Protein AF-A0A958JST0-F1 (afdb_monomer)

Secondary structure (DSSP, 8-state):
-----SS--EEEEEEEEEE--SSS-EEEEEEEEEE--SSSSTT-EEEEEEETTTEEEEEETTS--EEEEE-TT-SEEEEEESSTT-HHHHHTSSS-----SBS-SEEEE-EEEEEEEEEEE-TT-EEEEEEEEEESS----S--EEE-TTS-EE---HHHHHHTTPEEETT-----SS-SSS-GGG-SSTT-TT-SS-BTTBTTS----SS-SSS-TTT-TTTT-TT-SS-TTT-TTS----SSSSS--TTT-SSTT-TT-SS-TTT-TTS----SSSSSS-TTT-SSTT-TT-SS-TTT-TTS----TT-SSS-GGGTHHHHHHHHHHHHHHHHH----S-TTHHHHHHHHHHHHHHHTTGGGGGGGTGGGGSHHHHHHTTS------THHHHHHHHHHHHHHHHHHHHHHHHHHHHHHHHHHHHHHHTTT-

Radius of gyration: 60.98 Å; Cα contacts (8 Å, |Δi|>4): 668; chains: 1; bounding box: 109×41×165 Å

Solvent-accessible surface area (backbone atoms only — not comparable to full-atom values): 25143 Å² total; per-residue (Å²): 135,91,84,72,75,86,90,58,61,49,74,48,77,49,76,50,76,48,68,32,82,76,80,45,71,44,77,47,82,47,76,49,79,50,74,62,72,97,52,101,56,79,48,42,33,30,33,38,73,74,43,89,43,24,29,39,37,36,36,41,82,95,56,91,55,37,33,29,41,27,25,73,84,27,72,16,18,40,37,33,55,64,63,101,69,14,56,69,58,55,75,68,52,96,60,95,78,79,59,79,66,44,48,68,74,34,62,69,26,35,52,22,38,35,37,30,30,76,46,78,36,47,53,77,34,71,52,75,50,48,38,23,43,10,30,67,49,83,39,71,59,102,35,36,17,12,39,32,82,87,55,43,60,42,79,38,56,65,68,56,15,52,74,62,64,21,54,66,35,70,87,31,60,68,49,45,78,45,68,61,72,46,24,39,87,77,22,74,19,49,74,23,56,90,37,61,52,60,56,97,54,34,62,82,41,76,82,43,46,79,47,69,61,83,53,38,46,83,75,22,84,18,58,77,23,57,88,39,73,53,35,75,90,55,31,60,84,40,76,78,45,51,81,46,69,63,82,52,35,48,85,75,25,63,20,57,79,26,52,90,33,62,48,31,77,87,57,32,61,86,41,78,83,43,50,76,48,70,64,82,54,38,39,83,78,25,70,18,45,77,26,61,91,39,62,57,32,74,93,48,34,64,86,43,76,84,42,46,90,80,70,79,86,53,41,62,75,58,58,63,60,61,54,49,50,51,50,52,50,50,51,54,56,62,71,67,60,83,74,80,94,50,84,72,59,55,60,56,50,53,49,52,54,55,50,52,57,50,52,68,66,52,54,64,61,59,61,67,74,57,57,75,65,52,58,61,60,59,51,64,73,74,57,88,90,79,96,74,72,75,69,58,59,58,52,52,53,54,51,51,56,52,50,55,53,51,52,54,54,49,51,57,52,48,55,52,50,53,54,51,51,52,54,50,50,53,56,55,53,66,73,77,110

Nearest PDB structures (foldseek):
  8ho9-assembly1_B  TM=7.461E-01  e=6.413E-04  Acetivibrio thermocellus
  8hob-assembly1_B  TM=7.339E-01  e=9.220E-04  Acetivibrio thermocellus
  8ho8-assembly1_B  TM=6.362E-01  e=1.105E-03  Acetivibrio thermocellus
  7w2s-assembly1_A  TM=5.765E-01  e=1.898E-02  Thermoanaerobacterium xylanolyticum LX-11
  7w2x-assembly1_A  TM=5.410E-01  e=4.168E-02  Thermoanaerobacterium xylanolyticum LX-11

Mean predicted aligned error: 19.49 Å

Structure (mmCIF, N/CA/C/O backbone):
data_AF-A0A958JST0-F1
#
_entry.id   AF-A0A958JST0-F1
#
loop_
_atom_site.group_PDB
_atom_site.id
_atom_site.type_symbol
_atom_site.label_atom_id
_atom_site.label_alt_id
_atom_site.label_comp_id
_atom_site.label_asym_id
_atom_site.label_entity_id
_atom_site.label_seq_id
_atom_site.pdbx_PDB_ins_code
_atom_site.Cartn_x
_atom_site.Cartn_y
_atom_site.Cartn_z
_atom_site.occupancy
_atom_site.B_iso_or_equiv
_atom_site.auth_seq_id
_atom_site.auth_comp_id
_atom_site.auth_asym_id
_atom_site.auth_atom_id
_atom_site.pdbx_PDB_model_num
ATOM 1 N N . THR A 1 1 ? -15.214 -3.685 56.710 1.00 38.47 1 THR A N 1
ATOM 2 C CA . THR A 1 1 ? -16.545 -3.997 57.269 1.00 38.47 1 THR A CA 1
ATOM 3 C C . THR A 1 1 ? -17.473 -2.828 57.028 1.00 38.47 1 THR A C 1
ATOM 5 O O . THR A 1 1 ? -17.370 -1.821 57.722 1.00 38.47 1 THR A O 1
ATOM 8 N N . LEU A 1 2 ? -18.336 -2.926 56.022 1.00 44.22 2 LEU A N 1
ATOM 9 C CA . LEU A 1 2 ? -19.430 -1.976 55.853 1.00 44.22 2 LEU A CA 1
ATOM 10 C C . LEU A 1 2 ? -20.531 -2.372 56.841 1.00 44.22 2 LEU A C 1
ATOM 12 O O . LEU A 1 2 ? -21.001 -3.502 56.817 1.00 44.22 2 LEU A O 1
ATOM 16 N N . LYS A 1 3 ? -20.887 -1.484 57.772 1.00 43.97 3 LYS A N 1
ATOM 17 C CA . LYS A 1 3 ? -22.040 -1.675 58.660 1.00 43.97 3 LYS A CA 1
ATOM 18 C C . LYS A 1 3 ? -23.088 -0.660 58.275 1.00 43.97 3 LYS A C 1
ATOM 20 O O . LYS A 1 3 ? -22.868 0.537 58.434 1.00 43.97 3 LYS A O 1
ATOM 25 N N . SER A 1 4 ? -24.214 -1.149 57.791 1.00 45.66 4 SER A N 1
ATOM 26 C CA . SER A 1 4 ? -25.307 -0.308 57.367 1.00 45.66 4 SER A CA 1
ATOM 27 C C . SER A 1 4 ? -26.443 -0.434 58.401 1.00 45.66 4 SER A C 1
ATOM 29 O O . SER A 1 4 ? -26.861 -1.524 58.786 1.00 45.66 4 SER A O 1
ATOM 31 N N . GLY A 1 5 ? -26.870 0.699 58.968 1.00 39.03 5 GLY A N 1
ATOM 32 C CA . GLY A 1 5 ? -27.956 0.767 59.948 1.00 39.03 5 GLY A CA 1
ATOM 33 C C . GLY A 1 5 ? -29.282 1.150 59.295 1.00 39.03 5 GLY A C 1
ATOM 34 O O . GLY A 1 5 ? -29.366 2.223 58.719 1.00 39.03 5 GLY A O 1
ATOM 35 N N . ILE A 1 6 ? -30.295 0.292 59.460 1.00 49.22 6 ILE A N 1
ATOM 36 C CA . ILE A 1 6 ? -31.727 0.484 59.150 1.00 49.22 6 ILE A CA 1
ATOM 37 C C . ILE A 1 6 ? -32.000 0.907 57.687 1.00 49.22 6 ILE A C 1
ATOM 39 O O . ILE A 1 6 ? -32.065 2.083 57.349 1.00 49.22 6 ILE A O 1
ATOM 43 N N . SER A 1 7 ? -32.206 -0.118 56.853 1.00 60.69 7 SER A N 1
ATOM 44 C CA . SER A 1 7 ? -32.498 -0.126 55.405 1.00 60.69 7 SER A CA 1
ATOM 45 C C . SER A 1 7 ? -31.484 0.496 54.418 1.00 60.69 7 SER A C 1
ATOM 47 O O . SER A 1 7 ? -31.892 1.324 53.604 1.00 60.69 7 SER A O 1
ATOM 49 N N . PRO A 1 8 ? -30.191 0.128 54.417 1.00 69.81 8 PRO A N 1
ATOM 50 C CA . PRO A 1 8 ? -29.216 0.852 53.599 1.00 69.81 8 PRO A CA 1
ATOM 51 C C . PRO A 1 8 ? -28.614 -0.034 52.512 1.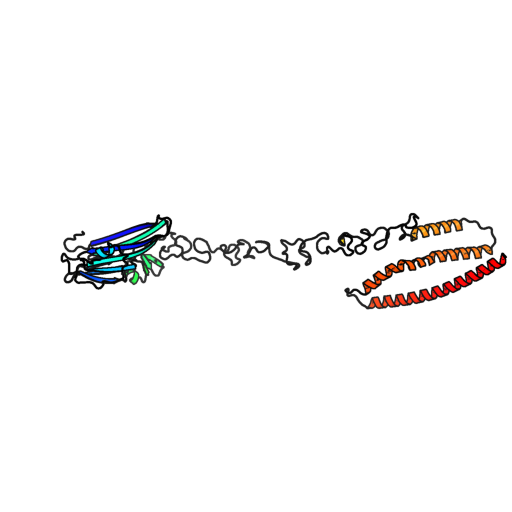00 69.81 8 PRO A C 1
ATOM 53 O O . PRO A 1 8 ? -28.138 -1.140 52.786 1.00 69.81 8 PRO A O 1
ATOM 56 N N . SER A 1 9 ? -28.602 0.493 51.292 1.00 77.69 9 SER A N 1
ATOM 57 C CA . SER A 1 9 ? -27.741 -0.028 50.245 1.00 77.69 9 SER A CA 1
ATOM 58 C C . SER A 1 9 ? -26.275 0.241 50.586 1.00 77.69 9 SER A C 1
ATOM 60 O O . SER A 1 9 ? -25.951 1.107 51.412 1.00 77.69 9 SER A O 1
ATOM 62 N N . ALA A 1 10 ? -25.381 -0.539 49.996 1.00 81.19 10 ALA A N 1
ATOM 63 C CA . ALA A 1 10 ? -23.956 -0.291 50.089 1.00 81.19 10 ALA A CA 1
ATOM 64 C C . ALA A 1 10 ? -23.258 -0.791 48.832 1.00 81.19 10 ALA A C 1
ATOM 66 O O . ALA A 1 10 ? -23.492 -1.917 48.407 1.00 81.19 10 ALA A O 1
ATOM 67 N N . ARG A 1 11 ? -22.328 0.004 48.306 1.00 86.56 11 ARG A N 1
ATOM 68 C CA . ARG A 1 11 ? -21.531 -0.337 47.129 1.00 86.56 11 ARG A CA 1
ATOM 69 C C . ARG A 1 11 ? -20.047 -0.213 47.431 1.00 86.56 11 ARG A C 1
ATOM 71 O O . ARG A 1 11 ? -19.599 0.780 48.006 1.00 86.56 11 ARG A O 1
ATOM 78 N N . VAL A 1 12 ? -19.288 -1.214 47.009 1.00 87.50 12 VAL A N 1
ATOM 79 C CA . VAL A 1 12 ? -17.828 -1.191 46.931 1.00 87.50 12 VAL A CA 1
ATOM 80 C C . VAL A 1 12 ? -17.456 -1.487 45.496 1.00 87.50 12 VAL A C 1
ATOM 82 O O . VAL A 1 12 ? -17.868 -2.508 44.958 1.00 87.50 12 VAL A O 1
ATOM 85 N N . GLN A 1 13 ? -16.669 -0.603 44.899 1.00 87.50 13 GLN A N 1
ATOM 86 C CA . GLN A 1 13 ? -15.982 -0.866 43.646 1.00 87.50 13 GLN A CA 1
ATOM 87 C C . GLN A 1 13 ? -14.484 -0.871 43.931 1.00 87.50 13 GLN A C 1
ATOM 89 O O . GLN A 1 13 ? -13.971 0.035 44.594 1.00 87.50 13 GLN A O 1
ATOM 94 N N . LEU A 1 14 ? -13.810 -1.913 43.465 1.00 89.06 14 LEU A N 1
ATOM 95 C CA . LEU A 1 14 ? -12.365 -2.041 43.479 1.00 89.06 14 LEU A CA 1
ATOM 96 C C . LEU A 1 14 ? -11.886 -2.013 42.037 1.00 89.06 14 LEU A C 1
ATOM 98 O O . LEU A 1 14 ? -12.238 -2.898 41.265 1.00 89.06 14 LEU A O 1
ATOM 102 N N . ASP A 1 15 ? -11.058 -1.024 41.722 1.00 85.50 15 ASP A N 1
ATOM 103 C CA . ASP A 1 15 ? -10.366 -0.919 40.443 1.00 85.50 15 ASP A CA 1
ATOM 104 C C . ASP A 1 15 ? -8.873 -1.162 40.681 1.00 85.50 15 ASP A C 1
ATOM 106 O O . ASP A 1 15 ? -8.238 -0.481 41.493 1.00 85.50 15 ASP A O 1
ATOM 110 N N . LEU A 1 16 ? -8.311 -2.153 39.993 1.00 89.31 16 LEU A N 1
ATOM 111 C CA . LEU A 1 16 ? -6.890 -2.479 40.035 1.00 89.31 16 LEU A CA 1
ATOM 112 C C . LEU A 1 16 ? -6.283 -2.251 38.653 1.00 89.31 16 LEU A C 1
ATOM 114 O O . LEU A 1 16 ? -6.506 -3.039 37.737 1.00 89.31 16 LEU A O 1
ATOM 118 N N . THR A 1 17 ? -5.477 -1.198 38.527 1.00 88.88 17 THR A N 1
ATOM 119 C CA . THR A 1 17 ? -4.675 -0.935 37.328 1.00 88.88 17 THR A CA 1
ATOM 120 C C . THR A 1 17 ? -3.286 -1.544 37.467 1.00 88.88 17 THR A C 1
ATOM 122 O O . THR A 1 17 ? -2.590 -1.324 38.460 1.00 88.88 17 THR A O 1
ATOM 125 N N . ILE A 1 18 ? -2.864 -2.283 36.446 1.00 91.00 18 ILE A N 1
ATOM 126 C CA . ILE A 1 18 ? -1.554 -2.919 36.353 1.00 91.00 18 ILE A CA 1
ATOM 127 C C . ILE A 1 18 ? -0.853 -2.382 35.115 1.00 91.00 18 ILE A C 1
ATOM 129 O O . ILE A 1 18 ? -1.347 -2.543 34.004 1.00 91.00 18 ILE A O 1
ATOM 133 N N . THR A 1 19 ? 0.319 -1.786 35.317 1.00 93.00 19 THR A N 1
ATOM 134 C CA . THR A 1 19 ? 1.199 -1.315 34.242 1.00 93.00 19 THR A CA 1
ATOM 135 C C . THR A 1 19 ? 2.374 -2.269 34.089 1.00 93.00 19 THR A C 1
ATOM 137 O O . THR A 1 19 ? 3.109 -2.519 35.051 1.00 93.00 19 THR A O 1
ATOM 140 N N . ASN A 1 20 ? 2.583 -2.783 32.880 1.00 95.62 20 ASN A N 1
ATOM 141 C CA . ASN A 1 20 ? 3.695 -3.675 32.595 1.00 95.62 20 ASN A CA 1
ATOM 142 C C . ASN A 1 20 ? 4.965 -2.886 32.249 1.00 95.62 20 ASN A C 1
ATOM 144 O O . ASN A 1 20 ? 5.107 -2.344 31.157 1.00 95.62 20 ASN A O 1
ATOM 148 N N . ASN A 1 21 ? 5.926 -2.900 33.173 1.00 95.62 21 ASN A N 1
ATOM 149 C CA . ASN A 1 21 ? 7.238 -2.266 33.010 1.00 95.62 21 ASN A CA 1
ATOM 150 C C . ASN A 1 21 ? 8.382 -3.285 32.844 1.00 95.62 21 ASN A C 1
ATOM 152 O O . ASN A 1 21 ? 9.542 -2.966 33.105 1.00 95.62 21 ASN A O 1
ATOM 156 N N . SER A 1 22 ? 8.069 -4.537 32.496 1.00 93.06 22 SER A N 1
ATOM 157 C CA . SER A 1 22 ? 9.038 -5.642 32.527 1.00 93.06 22 SER A CA 1
ATOM 158 C C . SER A 1 22 ? 9.968 -5.713 31.310 1.00 93.06 22 SER A C 1
ATOM 160 O O . SER A 1 22 ? 10.965 -6.431 31.355 1.00 93.06 22 SER A O 1
ATOM 162 N N . GLY A 1 23 ? 9.688 -4.974 30.231 1.00 93.69 23 GLY A N 1
ATOM 163 C CA . GLY A 1 23 ? 10.437 -5.048 28.971 1.00 93.69 23 GLY A CA 1
ATOM 164 C C . GLY A 1 23 ? 9.932 -6.119 27.996 1.00 93.69 23 GLY A C 1
ATOM 165 O O . GLY A 1 23 ? 10.361 -6.137 26.845 1.00 93.69 23 GLY A O 1
ATOM 166 N N . THR A 1 24 ? 9.009 -6.987 28.417 1.00 95.69 24 THR A N 1
ATOM 167 C CA . THR A 1 24 ? 8.392 -8.052 27.604 1.00 95.69 24 THR A CA 1
ATOM 168 C C . THR A 1 24 ? 6.888 -8.121 27.866 1.00 95.69 24 THR A C 1
ATOM 170 O O . THR A 1 24 ? 6.421 -7.523 28.828 1.00 95.69 24 THR A O 1
ATOM 173 N N . GLN A 1 25 ? 6.116 -8.844 27.046 1.00 94.44 25 GLN A N 1
ATOM 174 C CA . GLN A 1 25 ? 4.701 -9.106 27.347 1.00 94.44 25 GLN A CA 1
ATOM 175 C C . GLN A 1 25 ? 4.563 -9.829 28.695 1.00 94.44 25 GLN A C 1
ATOM 177 O O . GLN A 1 25 ? 5.369 -10.701 29.025 1.00 94.44 25 GLN A O 1
ATOM 182 N N . LEU A 1 26 ? 3.555 -9.432 29.465 1.00 94.69 26 LEU A N 1
ATOM 183 C CA . LEU A 1 26 ? 3.225 -9.987 30.766 1.00 94.69 26 LEU A CA 1
ATOM 184 C C . LEU A 1 26 ? 1.856 -10.667 30.682 1.00 94.69 26 LEU A C 1
ATOM 186 O O . LEU A 1 26 ? 0.846 -9.983 30.537 1.00 94.69 26 LEU A O 1
ATOM 190 N N . ASP A 1 27 ? 1.842 -11.994 30.792 1.00 94.38 27 ASP A N 1
ATOM 191 C CA . ASP A 1 27 ? 0.621 -12.788 30.928 1.00 94.38 27 ASP A CA 1
ATOM 192 C C . ASP A 1 27 ? 0.398 -13.093 32.413 1.00 94.38 27 ASP A C 1
ATOM 194 O O . ASP A 1 27 ? 1.280 -13.646 33.077 1.00 94.38 27 ASP A O 1
ATOM 198 N N . ILE A 1 28 ? -0.746 -12.675 32.953 1.00 90.88 28 ILE A N 1
ATOM 199 C CA . ILE A 1 28 ? -1.075 -12.798 34.376 1.00 90.88 28 ILE A CA 1
ATOM 200 C C . ILE A 1 28 ? -2.508 -13.271 34.580 1.00 90.88 28 ILE A C 1
ATOM 202 O O . ILE A 1 28 ? -3.426 -12.835 33.883 1.00 90.88 28 ILE A O 1
ATOM 206 N N . ASP A 1 29 ? -2.684 -14.096 35.608 1.00 92.06 29 ASP A N 1
ATOM 207 C CA . ASP A 1 29 ? -3.982 -14.414 36.185 1.00 92.06 29 ASP A CA 1
ATOM 208 C C . ASP A 1 29 ? -4.163 -13.641 37.493 1.00 92.06 29 ASP A C 1
ATOM 210 O O . ASP A 1 29 ? -3.304 -13.648 38.380 1.00 92.06 29 ASP A O 1
ATOM 214 N N . LEU A 1 30 ? -5.285 -12.938 37.597 1.00 92.12 30 LEU A N 1
ATOM 215 C CA . LEU A 1 30 ? -5.680 -12.168 38.770 1.00 92.12 30 LEU A CA 1
ATOM 216 C C . LEU A 1 30 ? -6.923 -12.796 39.373 1.00 92.12 30 LEU A C 1
ATOM 218 O O . LEU A 1 30 ? -7.848 -13.157 38.653 1.00 92.12 30 LEU A O 1
ATOM 222 N N . PHE A 1 31 ? -6.972 -12.848 40.697 1.00 92.69 31 PHE A N 1
ATOM 223 C CA . PHE A 1 31 ? -8.095 -13.416 41.427 1.00 92.69 31 PHE A CA 1
ATOM 224 C C . PHE A 1 31 ? -8.655 -12.371 42.379 1.00 92.69 31 PHE A C 1
ATOM 226 O O . PHE A 1 31 ? -7.910 -11.762 43.151 1.00 92.69 31 PHE A O 1
ATOM 233 N N . HIS A 1 32 ? -9.971 -12.182 42.347 1.00 92.62 32 HIS A N 1
ATOM 234 C CA . HIS A 1 32 ? -10.674 -11.392 43.347 1.00 92.62 32 HIS A CA 1
ATOM 235 C C . HIS A 1 32 ? -11.592 -12.292 44.164 1.00 92.62 32 HIS A C 1
ATOM 237 O O . HIS A 1 32 ? -12.447 -12.991 43.620 1.00 92.62 32 HIS A O 1
ATOM 243 N N . LEU A 1 33 ? -11.420 -12.243 45.481 1.00 91.00 33 LEU A N 1
ATOM 244 C CA . LEU A 1 33 ? -12.195 -12.995 46.455 1.00 91.00 33 LEU A CA 1
ATOM 245 C C . LEU A 1 33 ? -13.169 -12.060 47.173 1.00 91.00 33 LEU A C 1
ATOM 247 O O . LEU A 1 33 ? -12.783 -10.975 47.606 1.00 91.00 33 LEU A O 1
ATOM 251 N N . ALA A 1 34 ? -14.401 -12.517 47.365 1.00 89.75 34 ALA A N 1
ATOM 252 C CA . ALA A 1 34 ? -15.364 -11.889 48.249 1.00 89.75 34 ALA A CA 1
ATOM 253 C C . ALA A 1 34 ? -15.914 -12.913 49.245 1.00 89.75 34 ALA A C 1
ATOM 255 O O . ALA A 1 34 ? -16.302 -14.024 48.881 1.00 89.75 34 ALA A O 1
ATOM 256 N N . ASP A 1 35 ? -15.943 -12.491 50.502 1.00 87.56 35 ASP A N 1
ATOM 257 C CA . ASP A 1 35 ? -16.506 -13.213 51.635 1.00 87.56 35 ASP A CA 1
ATOM 258 C C . ASP A 1 35 ? -17.374 -12.215 52.401 1.00 87.56 35 ASP A C 1
ATOM 260 O O . ASP A 1 35 ? -16.877 -11.172 52.853 1.00 87.56 35 ASP A O 1
ATOM 264 N N . PHE A 1 36 ? -18.685 -12.447 52.420 1.00 84.88 36 PHE A N 1
ATOM 265 C CA . PHE A 1 36 ? -19.632 -11.512 53.016 1.00 84.88 36 PHE A CA 1
ATOM 266 C C . PHE A 1 36 ? -20.943 -12.187 53.405 1.00 84.88 36 PHE A C 1
ATOM 268 O O . PHE A 1 36 ? -21.496 -12.972 52.643 1.00 84.88 36 PHE A O 1
ATOM 275 N N . ASP A 1 37 ? -21.495 -11.747 54.535 1.00 83.69 37 ASP A N 1
ATOM 276 C CA . ASP A 1 37 ? -22.854 -12.078 54.943 1.00 83.69 37 ASP A CA 1
ATOM 277 C C . ASP A 1 37 ? -23.820 -10.926 54.617 1.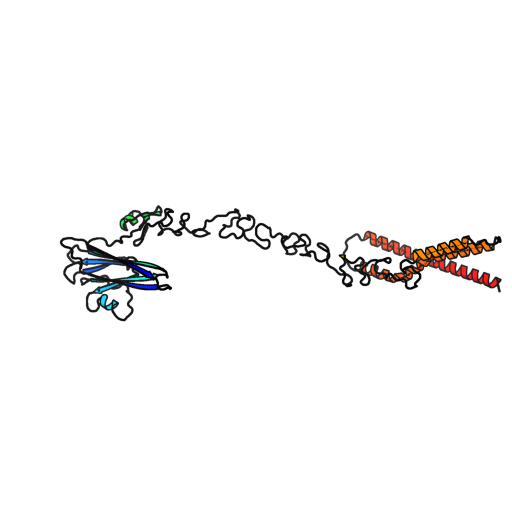00 83.69 37 ASP A C 1
ATOM 279 O O . ASP A 1 37 ? -23.574 -9.762 54.965 1.00 83.69 37 ASP A O 1
ATOM 283 N N . LEU A 1 38 ? -24.977 -11.233 54.023 1.00 83.50 38 LEU A N 1
ATOM 284 C CA . LEU A 1 38 ? -26.061 -10.248 53.847 1.00 83.50 38 LEU A CA 1
ATOM 285 C C . LEU A 1 38 ? -26.894 -10.039 55.121 1.00 83.50 38 LEU A C 1
ATOM 287 O O . LEU A 1 38 ? -27.669 -9.078 55.235 1.00 83.50 38 LEU A O 1
ATOM 291 N N . GLN A 1 39 ? -26.762 -10.958 56.076 1.00 77.56 39 GLN A N 1
ATOM 292 C CA . GLN A 1 39 ? -27.461 -10.982 57.355 1.00 77.56 39 GLN A CA 1
ATOM 293 C C . GLN A 1 39 ? -26.477 -11.321 58.483 1.00 77.56 39 GLN A C 1
ATOM 295 O O . GLN A 1 39 ? -25.436 -11.906 58.243 1.00 77.56 39 GLN A O 1
ATOM 300 N N . PRO A 1 40 ? -26.807 -11.059 59.757 1.00 73.06 40 PRO A N 1
ATOM 301 C CA . PRO A 1 40 ? -25.951 -11.451 60.882 1.00 73.06 40 PRO A CA 1
ATOM 302 C C . PRO A 1 40 ? -25.794 -12.973 61.087 1.00 73.06 40 PRO A C 1
ATOM 304 O O . PRO A 1 40 ? -25.152 -13.384 62.054 1.00 73.06 40 PRO A O 1
ATOM 307 N N . PHE A 1 41 ? -26.456 -13.802 60.272 1.00 70.81 41 PHE A N 1
ATOM 308 C CA . PHE A 1 41 ? -26.480 -15.255 60.404 1.00 70.81 41 PHE A CA 1
ATOM 309 C C . PHE A 1 41 ? -25.617 -15.895 59.316 1.00 70.81 41 PHE A C 1
ATOM 311 O O . PHE A 1 41 ? -25.981 -15.874 58.154 1.00 70.81 41 PHE A O 1
ATOM 318 N N . ILE A 1 42 ? -24.555 -16.569 59.741 1.00 66.88 42 ILE A N 1
ATOM 319 C CA . ILE A 1 42 ? -23.506 -17.210 58.928 1.00 66.88 42 ILE A CA 1
ATOM 320 C C . ILE A 1 42 ? -23.948 -18.414 58.060 1.00 66.88 42 ILE A C 1
ATOM 322 O O . ILE A 1 42 ? -23.173 -19.337 57.855 1.00 66.88 42 ILE A O 1
ATOM 326 N N . SER A 1 43 ? -25.226 -18.568 57.688 1.00 73.19 43 SER A N 1
ATOM 327 C CA . SER A 1 43 ? -25.667 -19.793 56.972 1.00 73.19 43 SER A CA 1
ATOM 328 C C . SER A 1 43 ? -26.962 -19.673 56.166 1.00 73.19 43 SER A C 1
ATOM 330 O O . SER A 1 43 ? -27.610 -20.684 55.886 1.00 73.19 43 SER A O 1
ATOM 332 N N . ASN A 1 44 ? -27.393 -18.461 55.820 1.00 83.50 44 ASN A N 1
ATOM 333 C CA . ASN A 1 44 ? -28.660 -18.247 55.117 1.00 83.50 44 ASN A CA 1
ATOM 334 C C . ASN A 1 44 ? -28.515 -17.608 53.731 1.00 83.50 44 ASN A C 1
ATOM 336 O O . ASN A 1 44 ? -29.544 -17.326 53.107 1.00 83.50 44 ASN A O 1
ATOM 340 N N . ASP A 1 45 ? -27.288 -17.433 53.242 1.00 87.94 45 ASP A N 1
ATOM 341 C CA . ASP A 1 45 ? -27.024 -16.883 51.921 1.00 87.94 45 ASP A CA 1
ATOM 342 C C . ASP A 1 45 ? -27.159 -17.967 50.851 1.00 87.94 45 ASP A C 1
ATOM 344 O O . ASP A 1 45 ? -26.733 -19.113 51.011 1.00 87.94 45 ASP A O 1
ATOM 348 N N . SER A 1 46 ? -27.800 -17.617 49.744 1.00 91.38 46 SER A N 1
ATOM 349 C CA . SER A 1 46 ? -27.907 -18.444 48.544 1.00 91.38 46 SER A CA 1
ATOM 350 C C . SER A 1 46 ? -27.467 -17.629 47.346 1.00 91.38 46 SER A C 1
ATOM 352 O O . SER A 1 46 ? -27.839 -16.463 47.232 1.00 91.38 46 SER A O 1
ATOM 354 N N . ALA A 1 47 ? -26.698 -18.234 46.449 1.00 93.56 47 ALA A N 1
ATOM 355 C CA . ALA A 1 47 ? -26.161 -17.540 45.293 1.00 93.56 47 ALA A CA 1
ATOM 356 C C . ALA A 1 47 ? -26.497 -18.257 43.990 1.00 93.56 47 ALA A C 1
ATOM 358 O O . ALA A 1 47 ? -26.540 -19.487 43.917 1.00 93.56 47 ALA A O 1
ATOM 359 N N . THR A 1 48 ? -26.706 -17.479 42.939 1.00 93.62 48 THR A N 1
ATOM 360 C CA . THR A 1 48 ? -26.966 -17.962 41.584 1.00 93.62 48 THR A CA 1
ATOM 361 C C . THR A 1 48 ? -26.152 -17.156 40.591 1.00 93.62 48 THR A C 1
ATOM 363 O O . THR A 1 48 ? -25.920 -15.965 40.788 1.00 93.62 48 THR A O 1
ATOM 366 N N . LEU A 1 49 ? -25.737 -17.801 39.506 1.00 92.06 49 LEU A N 1
ATOM 367 C CA . LEU A 1 49 ? -25.080 -17.114 38.404 1.00 92.06 49 LEU A CA 1
ATOM 368 C C . LEU A 1 49 ? -26.140 -16.355 37.595 1.00 92.06 49 LEU A C 1
ATOM 370 O O . LEU A 1 49 ? -27.101 -16.964 37.125 1.00 92.06 49 LEU A O 1
ATOM 374 N N . ALA A 1 50 ? -25.979 -15.040 37.479 1.00 83.75 50 ALA A N 1
ATOM 375 C CA . ALA A 1 50 ? -26.910 -14.158 36.781 1.00 83.75 50 ALA A CA 1
ATOM 376 C C . ALA A 1 50 ? -26.427 -13.798 35.362 1.00 83.75 50 ALA A C 1
ATOM 378 O O . ALA A 1 50 ? -27.255 -13.627 34.471 1.00 83.75 50 ALA A O 1
ATOM 379 N N . ASN A 1 51 ? -25.110 -13.771 35.132 1.00 77.50 51 ASN A N 1
ATOM 380 C CA . ASN A 1 51 ? -24.482 -13.732 33.807 1.00 77.50 51 ASN A CA 1
ATOM 381 C C . ASN A 1 51 ? -23.271 -14.673 33.782 1.00 77.50 51 ASN A C 1
ATOM 383 O O . ASN A 1 51 ? -22.685 -14.966 34.824 1.00 77.50 51 ASN A O 1
ATOM 387 N N . ALA A 1 52 ? -22.919 -15.179 32.602 1.00 76.06 52 ALA A N 1
ATOM 388 C CA . ALA A 1 52 ? -21.818 -16.115 32.444 1.00 76.06 52 ALA A CA 1
ATOM 389 C C . ALA A 1 52 ? -20.500 -15.507 32.950 1.00 76.06 52 ALA A C 1
ATOM 391 O O . ALA A 1 52 ? -20.053 -14.477 32.463 1.00 76.06 52 ALA A O 1
ATOM 392 N N . ASN A 1 53 ? -19.863 -16.201 33.890 1.00 78.31 53 ASN A N 1
ATOM 393 C CA . ASN A 1 53 ? -18.517 -15.947 34.410 1.00 78.31 53 ASN A CA 1
ATOM 394 C C . ASN A 1 53 ? -18.279 -14.666 35.218 1.00 78.31 53 ASN A C 1
ATOM 396 O O . ASN A 1 53 ? -17.302 -14.647 35.958 1.00 78.31 53 ASN A O 1
ATOM 400 N N . ASP A 1 54 ? -19.137 -13.647 35.145 1.00 84.81 54 ASP A N 1
ATOM 401 C CA . ASP A 1 54 ? -18.832 -12.315 35.688 1.00 84.81 54 ASP A CA 1
ATOM 402 C C . ASP A 1 54 ? -19.901 -11.710 36.610 1.00 84.81 54 ASP A C 1
ATOM 404 O O . ASP A 1 54 ? -19.686 -10.628 37.155 1.00 84.81 54 ASP A O 1
ATOM 408 N N . TYR A 1 55 ? -21.037 -12.381 36.829 1.00 89.94 55 TYR A N 1
ATOM 409 C CA . TYR A 1 55 ? -22.107 -11.850 37.676 1.00 89.94 55 TYR A CA 1
ATOM 410 C C . TYR A 1 55 ? -22.758 -12.934 38.535 1.00 89.94 55 TYR A C 1
ATOM 412 O O . TYR A 1 55 ? -23.494 -13.801 38.056 1.00 89.94 55 TYR A O 1
ATOM 420 N N . ILE A 1 56 ? -22.537 -12.824 39.844 1.00 94.12 56 ILE A N 1
ATOM 421 C CA . ILE A 1 56 ? -23.157 -13.652 40.873 1.00 94.12 56 ILE A CA 1
ATOM 422 C C . ILE A 1 56 ? -24.168 -12.807 41.650 1.00 94.12 56 ILE A C 1
ATOM 424 O O . ILE A 1 56 ? -23.837 -11.755 42.200 1.00 94.12 56 ILE A O 1
ATOM 428 N N . GLN A 1 57 ? -25.404 -13.292 41.727 1.00 92.88 57 GLN A N 1
ATOM 429 C CA . GLN A 1 57 ? -26.439 -12.719 42.577 1.00 92.88 57 GLN A CA 1
ATOM 430 C C . GLN A 1 57 ? -26.521 -13.517 43.877 1.00 92.88 57 GLN A C 1
ATOM 432 O O . GLN A 1 57 ? -26.670 -14.738 43.838 1.00 92.88 57 GLN A O 1
ATOM 437 N N . VAL A 1 58 ? -26.446 -12.835 45.020 1.00 92.38 58 VAL A N 1
ATOM 438 C CA . VAL A 1 58 ? -26.555 -13.431 46.359 1.00 92.38 58 VAL A CA 1
ATOM 439 C C . VAL A 1 58 ? -27.826 -12.924 47.035 1.00 92.38 58 VAL A C 1
ATOM 441 O O . VAL A 1 58 ? -28.175 -11.749 46.950 1.00 92.38 58 VAL A O 1
ATOM 444 N N . THR A 1 59 ? -28.557 -13.821 47.683 1.00 90.12 59 THR A N 1
ATOM 445 C CA . THR A 1 59 ? -29.867 -13.564 48.294 1.00 90.12 59 THR A CA 1
ATOM 446 C C . THR A 1 59 ? -29.958 -14.245 49.652 1.00 90.12 59 THR A C 1
ATOM 448 O O . THR A 1 59 ? -29.242 -15.209 49.911 1.00 90.12 59 THR A O 1
ATOM 451 N N . THR A 1 60 ? -30.868 -13.784 50.511 1.00 85.56 60 THR A N 1
ATOM 452 C CA . THR A 1 60 ? -31.122 -14.413 51.817 1.00 85.56 60 THR A CA 1
ATOM 453 C C . THR A 1 60 ? -32.547 -14.927 51.931 1.00 85.56 60 THR A C 1
ATOM 455 O O . THR A 1 60 ? -33.501 -14.292 51.484 1.00 85.56 60 THR A O 1
ATOM 458 N N . ALA A 1 61 ? -32.722 -16.083 52.574 1.00 71.19 61 ALA A N 1
ATOM 459 C CA . ALA A 1 61 ? -34.054 -16.614 52.837 1.00 71.19 61 ALA A CA 1
ATOM 460 C C . ALA A 1 61 ? -34.780 -15.782 53.915 1.00 71.19 61 ALA A C 1
ATOM 462 O O . ALA A 1 61 ? -34.322 -15.685 55.054 1.00 71.19 61 ALA A O 1
ATOM 463 N N . GLY A 1 62 ? -35.951 -15.230 53.573 1.00 65.88 62 GLY A N 1
ATOM 464 C CA . GLY A 1 62 ? -36.857 -14.573 54.526 1.00 65.88 62 GLY A CA 1
ATOM 465 C C . GLY A 1 62 ? -36.649 -13.068 54.741 1.00 65.88 62 GLY A C 1
ATOM 466 O O . GLY A 1 62 ? -37.340 -12.505 55.585 1.00 65.88 62 GLY A O 1
ATOM 467 N N . ASN A 1 63 ? -35.753 -12.419 53.989 1.00 61.78 63 ASN A N 1
ATOM 468 C CA . ASN A 1 63 ? -35.575 -10.963 53.953 1.00 61.78 63 ASN A CA 1
ATOM 469 C C . ASN A 1 63 ? -35.346 -10.471 52.511 1.00 61.78 63 ASN A C 1
ATOM 471 O O . ASN A 1 63 ? -34.944 -11.241 51.648 1.00 61.78 63 ASN A O 1
ATOM 475 N N . GLU A 1 64 ? -35.608 -9.185 52.261 1.00 67.56 64 GLU A N 1
ATOM 476 C CA . GLU A 1 64 ? -35.533 -8.545 50.933 1.00 67.56 64 GLU A CA 1
ATOM 477 C C . GLU A 1 64 ? -34.104 -8.159 50.503 1.00 67.56 64 GLU A C 1
ATOM 479 O O . GLU A 1 64 ? -33.934 -7.538 49.458 1.00 67.56 64 GLU A O 1
ATOM 484 N N . ASN A 1 65 ? -33.071 -8.495 51.291 1.00 80.44 65 ASN A N 1
ATOM 485 C CA . ASN A 1 65 ? -31.711 -8.080 50.959 1.00 80.44 65 ASN A CA 1
ATOM 486 C C . ASN A 1 65 ? -31.105 -8.941 49.844 1.00 80.44 65 ASN A C 1
ATOM 488 O O . ASN A 1 65 ? -31.080 -10.173 49.944 1.00 80.44 65 ASN A O 1
ATOM 492 N N . THR A 1 66 ? -30.534 -8.277 48.844 1.00 88.00 66 THR A N 1
ATOM 493 C CA . THR A 1 66 ? -29.821 -8.895 47.721 1.00 88.00 66 THR A CA 1
ATOM 494 C C . THR A 1 66 ? -28.441 -8.272 47.575 1.00 88.00 66 THR A C 1
ATOM 496 O O . THR A 1 66 ? -28.295 -7.068 47.766 1.00 88.00 66 THR A O 1
ATOM 499 N N . ALA A 1 67 ? -27.441 -9.057 47.186 1.00 91.31 67 ALA A N 1
ATOM 500 C CA . ALA A 1 67 ? -26.177 -8.541 46.682 1.00 91.31 67 ALA A CA 1
ATOM 501 C C . ALA A 1 67 ? -25.987 -8.890 45.211 1.00 91.31 67 ALA A C 1
ATOM 503 O O . ALA A 1 67 ? -26.285 -10.002 44.775 1.00 91.31 67 ALA A O 1
ATOM 504 N N . GLU A 1 68 ? -25.425 -7.944 44.475 1.00 92.25 68 GLU A N 1
ATOM 505 C CA . GLU A 1 68 ? -24.834 -8.167 43.171 1.00 92.25 68 GLU A CA 1
ATOM 506 C C . GLU A 1 68 ? -23.312 -8.133 43.318 1.00 92.25 68 GLU A C 1
ATOM 508 O O . GLU A 1 68 ? -22.738 -7.130 43.745 1.00 92.25 68 GLU A O 1
ATOM 513 N N . TYR A 1 69 ? -22.665 -9.246 42.979 1.00 93.62 69 TYR A N 1
ATOM 514 C CA . TYR A 1 69 ? -21.216 -9.373 42.925 1.00 93.62 69 TYR A CA 1
ATOM 515 C C . TYR A 1 69 ? -20.804 -9.520 41.460 1.00 93.62 69 TYR A C 1
ATOM 517 O O . TYR A 1 69 ? -21.033 -10.566 40.847 1.00 93.62 69 TYR A O 1
ATOM 525 N N . ARG A 1 70 ? -20.262 -8.441 40.889 1.00 91.25 70 ARG A N 1
ATOM 526 C CA . ARG A 1 70 ? -19.919 -8.327 39.469 1.00 91.25 70 ARG A CA 1
ATOM 527 C C . ARG A 1 70 ? -18.429 -8.112 39.259 1.00 91.25 70 ARG A C 1
ATOM 529 O O . ARG A 1 70 ? -17.802 -7.350 39.988 1.00 91.25 70 ARG A O 1
ATOM 536 N N . ALA A 1 71 ? -17.886 -8.747 38.236 1.00 89.81 71 ALA A N 1
ATOM 537 C CA . ALA A 1 71 ? -16.491 -8.657 37.830 1.00 89.81 71 ALA A CA 1
ATOM 538 C C . ALA A 1 71 ? -16.397 -8.652 36.298 1.00 89.81 71 ALA A C 1
ATOM 540 O O . ALA A 1 71 ? -16.010 -9.662 35.708 1.00 89.81 71 ALA A O 1
ATOM 541 N N . PRO A 1 72 ? -16.797 -7.550 35.644 1.00 81.62 72 PRO A N 1
ATOM 542 C CA . PRO A 1 72 ? -16.837 -7.475 34.190 1.00 81.62 72 PRO A CA 1
ATOM 543 C C . PRO A 1 72 ? -15.514 -7.894 33.528 1.00 81.62 72 PRO A C 1
ATOM 545 O O . PRO A 1 72 ? -14.418 -7.535 33.970 1.00 81.62 72 PRO A O 1
ATOM 548 N N . GLY A 1 73 ? -15.609 -8.737 32.499 1.00 80.88 73 GLY A N 1
ATOM 549 C CA . GLY A 1 73 ? -14.437 -9.288 31.817 1.00 80.88 73 GLY A CA 1
ATOM 550 C C . GLY A 1 73 ? -13.666 -10.355 32.610 1.00 80.88 73 GLY A C 1
ATOM 551 O O . GLY A 1 73 ? -12.504 -10.631 32.272 1.00 80.88 73 GLY A O 1
ATOM 552 N N . ALA A 1 74 ? -14.270 -10.937 33.655 1.00 89.81 74 ALA A N 1
ATOM 553 C CA . ALA A 1 74 ? -13.790 -12.157 34.299 1.00 89.81 74 ALA A CA 1
ATOM 554 C C . ALA A 1 74 ? -13.893 -13.358 33.347 1.00 89.81 74 ALA A C 1
ATOM 556 O O . ALA A 1 74 ? -14.863 -13.528 32.607 1.00 89.81 74 ALA A O 1
ATOM 557 N N . THR A 1 75 ? -12.870 -14.206 33.362 1.00 92.06 75 THR A N 1
ATOM 558 C CA . THR A 1 75 ? -12.770 -15.394 32.507 1.00 92.06 75 THR A CA 1
ATOM 559 C C . THR A 1 75 ? -13.349 -16.635 33.175 1.00 92.06 75 THR A C 1
ATOM 561 O O . THR A 1 75 ? -13.834 -17.527 32.475 1.00 92.06 75 THR A O 1
ATOM 564 N N . ALA A 1 76 ? -13.344 -16.682 34.510 1.00 94.00 76 ALA A N 1
ATOM 565 C CA . ALA A 1 76 ? -13.939 -17.769 35.272 1.00 94.00 76 ALA A CA 1
ATOM 566 C C . ALA A 1 76 ? -14.375 -17.352 36.687 1.00 94.00 76 ALA A C 1
ATOM 568 O O . ALA A 1 76 ? -13.917 -16.341 37.221 1.00 94.00 76 ALA A O 1
ATOM 569 N N . PHE A 1 77 ? -15.226 -18.164 37.317 1.00 95.00 77 PHE A N 1
ATOM 570 C CA . PHE A 1 77 ? -15.636 -18.015 38.716 1.00 95.00 77 PHE A CA 1
ATOM 571 C C . PHE A 1 77 ? -15.489 -19.316 39.507 1.00 95.00 77 PHE A C 1
ATOM 573 O O . PHE A 1 77 ? -15.471 -20.413 38.947 1.00 95.00 77 PHE A O 1
ATOM 580 N N . LEU A 1 78 ? -15.441 -19.191 40.831 1.00 94.06 78 LEU A N 1
ATOM 581 C CA . LEU A 1 78 ? -15.548 -20.319 41.751 1.00 94.06 78 LEU A CA 1
ATOM 582 C C . LEU A 1 78 ? -16.315 -19.884 43.002 1.00 94.06 78 LEU A C 1
ATOM 584 O O . LEU A 1 78 ? -16.069 -18.809 43.547 1.00 94.06 78 LEU A O 1
ATOM 588 N N . VAL A 1 79 ? -17.250 -20.717 43.461 1.00 93.06 79 VAL A N 1
ATOM 589 C CA . VAL A 1 79 ? -17.989 -20.507 44.716 1.00 93.06 79 VAL A CA 1
ATOM 590 C C . VAL A 1 79 ? -17.835 -21.728 45.615 1.00 93.06 79 VAL A C 1
ATOM 592 O O . VAL A 1 79 ? -17.990 -22.868 45.177 1.00 93.06 79 VAL A O 1
ATOM 595 N N . ARG A 1 80 ? -17.511 -21.506 46.891 1.00 89.31 80 ARG A N 1
ATOM 596 C CA . ARG A 1 80 ? -17.351 -22.571 47.890 1.00 89.31 80 ARG A CA 1
ATOM 597 C C . ARG A 1 80 ? -17.974 -22.138 49.218 1.00 89.31 80 ARG A C 1
ATOM 599 O O . ARG A 1 80 ? -17.996 -20.949 49.510 1.00 89.31 80 ARG A O 1
ATOM 606 N N . PRO A 1 81 ? -18.459 -23.079 50.043 1.00 83.25 81 PRO A N 1
ATOM 607 C CA . PRO A 1 81 ? -18.858 -22.747 51.406 1.00 83.25 81 PRO A CA 1
ATOM 608 C C . PRO A 1 81 ? -17.645 -22.296 52.227 1.00 83.25 81 PRO A C 1
ATOM 610 O O . PRO A 1 81 ? -16.564 -22.884 52.100 1.00 83.25 81 PRO A O 1
ATOM 613 N N . PHE A 1 82 ? -17.845 -21.320 53.112 1.00 81.00 82 PHE A N 1
ATOM 614 C CA . PHE A 1 82 ? -16.847 -20.940 54.111 1.00 81.00 82 PHE A CA 1
ATOM 615 C C . PHE A 1 82 ? -16.456 -22.137 55.006 1.00 81.00 82 PHE A C 1
ATOM 617 O O . PHE A 1 82 ? -17.302 -22.941 55.415 1.00 81.00 82 PHE A O 1
ATOM 624 N N . GLY A 1 83 ? -15.162 -22.290 55.315 1.00 75.50 83 GLY A N 1
ATOM 625 C CA . GLY A 1 83 ? -14.630 -23.398 56.117 1.00 75.50 83 GLY A CA 1
ATOM 626 C C . GLY A 1 83 ? -13.213 -23.834 55.723 1.00 75.50 83 GLY A C 1
ATOM 627 O O . GLY A 1 83 ? -12.462 -23.093 55.108 1.00 75.50 83 GLY A O 1
ATOM 628 N N . SER A 1 84 ? -12.822 -25.071 56.055 1.00 62.25 84 SER A N 1
ATOM 629 C CA . SER A 1 84 ? -11.458 -25.592 55.807 1.00 62.25 84 SER A CA 1
ATOM 630 C C . SER A 1 84 ? -11.124 -25.875 54.336 1.00 62.25 84 SER A C 1
ATOM 632 O O . SER A 1 84 ? -10.039 -26.362 54.032 1.00 62.25 84 SER A O 1
ATOM 634 N N . THR A 1 85 ? -12.089 -25.671 53.447 1.00 68.69 85 THR A N 1
ATOM 635 C CA . THR A 1 85 ? -11.943 -25.764 51.994 1.00 68.69 85 THR A CA 1
ATOM 636 C C . THR A 1 85 ? -12.593 -24.548 51.339 1.00 68.69 85 THR A C 1
ATOM 638 O O . THR A 1 85 ? -13.183 -24.664 50.267 1.00 68.69 85 THR A O 1
ATOM 641 N N . ASP A 1 86 ? -12.604 -23.413 52.031 1.00 76.94 86 ASP A N 1
ATOM 642 C CA . ASP A 1 86 ? -13.068 -22.152 51.469 1.00 76.94 86 ASP A CA 1
ATOM 643 C C . ASP A 1 86 ? -12.213 -21.742 50.266 1.00 76.94 86 ASP A C 1
ATOM 645 O O . ASP A 1 86 ? -11.150 -22.296 49.984 1.00 76.94 86 ASP A O 1
ATOM 649 N N . LEU A 1 87 ? -12.686 -20.760 49.515 1.00 82.50 87 LEU A N 1
ATOM 650 C CA . LEU A 1 87 ? -11.962 -20.297 48.341 1.00 82.50 87 LEU A CA 1
ATOM 651 C C . LEU A 1 87 ? -10.618 -19.634 48.704 1.00 82.50 87 LEU A C 1
ATOM 653 O O . LEU A 1 87 ? -9.647 -19.764 47.960 1.00 82.50 87 LEU A O 1
ATOM 657 N N . GLY A 1 88 ? -10.534 -19.004 49.881 1.00 82.31 88 GLY A N 1
ATOM 658 C CA . GLY A 1 88 ? -9.292 -18.437 50.405 1.00 82.31 88 GLY A CA 1
ATOM 659 C C . GLY A 1 88 ? -8.190 -19.482 50.617 1.00 82.31 88 GLY A C 1
ATOM 660 O O . GLY A 1 88 ? -7.036 -19.232 50.267 1.00 82.31 88 GLY A O 1
ATOM 661 N N . SER A 1 89 ? -8.522 -20.668 51.134 1.00 82.06 89 SER A N 1
ATOM 662 C CA . SER A 1 89 ? -7.547 -21.751 51.330 1.00 82.06 89 SER A CA 1
ATOM 663 C C . SER A 1 89 ? -7.028 -22.350 50.024 1.00 82.06 89 SER A C 1
ATOM 665 O O . SER A 1 89 ? -5.865 -22.737 49.981 1.00 82.06 89 SER A O 1
ATOM 667 N N . VAL A 1 90 ? -7.836 -22.380 48.958 1.00 81.69 90 VAL A N 1
ATOM 668 C CA . VAL A 1 90 ? -7.389 -22.868 47.636 1.00 81.69 90 VAL A CA 1
ATOM 669 C C . VAL A 1 90 ? -6.428 -21.880 46.979 1.00 81.69 90 VAL A C 1
ATOM 671 O O . VAL A 1 90 ? -5.407 -22.272 46.437 1.00 81.69 90 VAL A O 1
ATOM 674 N N . LEU A 1 91 ? -6.712 -20.580 47.067 1.00 84.75 91 LEU A N 1
ATOM 675 C CA . LEU A 1 91 ? -5.859 -19.554 46.456 1.00 84.75 91 LEU A CA 1
ATOM 676 C C . LEU A 1 91 ? -4.550 -19.297 47.215 1.00 84.75 91 LEU A C 1
ATOM 678 O O . LEU A 1 91 ? -3.643 -18.664 46.680 1.00 84.75 91 LEU A O 1
ATOM 682 N N . SER A 1 92 ? -4.459 -19.728 48.474 1.00 84.19 92 SER A N 1
ATOM 683 C CA . SER A 1 92 ? -3.276 -19.533 49.322 1.00 84.19 92 SER A CA 1
ATOM 684 C C . SER A 1 92 ? -2.405 -20.783 49.461 1.00 84.19 92 SER A C 1
ATOM 686 O O . SER A 1 92 ? -1.443 -20.775 50.237 1.00 84.19 92 SER A O 1
ATOM 688 N N . ASP A 1 93 ? -2.720 -21.852 48.726 1.00 82.88 93 ASP A N 1
ATOM 689 C CA . ASP A 1 93 ? -1.902 -23.056 48.705 1.00 82.88 93 ASP A CA 1
ATOM 690 C C . ASP A 1 93 ? -0.696 -22.932 47.743 1.00 82.88 93 ASP A C 1
ATOM 692 O O . ASP A 1 93 ? -0.387 -21.866 47.210 1.00 82.88 93 ASP A O 1
ATOM 696 N N . ALA A 1 94 ? 0.089 -24.005 47.619 1.00 84.00 94 ALA A N 1
ATOM 697 C CA . ALA A 1 94 ? 1.294 -24.024 46.784 1.00 84.00 94 ALA A CA 1
ATOM 698 C C . ALA A 1 94 ? 1.038 -24.531 45.352 1.00 84.00 94 ALA A C 1
ATOM 700 O O . ALA A 1 94 ? 1.991 -24.691 44.583 1.00 84.00 94 ALA A O 1
ATOM 701 N N . LEU A 1 95 ? -0.208 -24.862 45.017 1.00 83.38 95 LEU A N 1
ATOM 702 C CA . LEU A 1 95 ? -0.598 -25.416 43.733 1.00 83.38 95 LEU A CA 1
ATOM 703 C C . LEU A 1 95 ? -1.217 -24.315 42.859 1.00 83.38 95 LEU A C 1
ATOM 705 O O . LEU A 1 95 ? -2.022 -23.515 43.331 1.00 83.38 95 LEU A O 1
ATOM 709 N N . PRO A 1 96 ? -0.871 -24.268 41.562 1.00 78.88 96 PRO A N 1
ATOM 710 C CA . PRO A 1 96 ? -1.587 -23.421 40.619 1.00 78.88 96 PRO A CA 1
ATOM 711 C C . PRO A 1 96 ? -3.074 -23.781 40.624 1.00 78.88 96 PRO A C 1
ATOM 713 O O . PRO A 1 96 ? -3.427 -24.953 40.465 1.00 78.88 96 PRO A O 1
ATOM 716 N N . THR A 1 97 ? -3.920 -22.774 40.808 1.00 83.31 97 THR A N 1
ATOM 717 C CA . THR A 1 97 ? -5.373 -22.920 40.826 1.00 83.31 97 THR A CA 1
ATOM 718 C C . THR A 1 97 ? -5.962 -22.046 39.735 1.00 83.31 97 THR A C 1
ATOM 720 O O . THR A 1 97 ? -5.786 -20.833 39.774 1.00 83.31 97 THR A O 1
ATOM 723 N N . ASP A 1 98 ? -6.704 -22.669 38.824 1.00 90.38 98 ASP A N 1
ATOM 724 C CA . ASP A 1 98 ? -7.619 -21.988 37.913 1.00 90.38 98 ASP A CA 1
ATOM 725 C C . ASP A 1 98 ? -9.054 -22.196 38.398 1.00 90.38 98 ASP A C 1
ATOM 727 O O . ASP A 1 98 ? -9.416 -23.266 38.899 1.00 90.38 98 ASP A O 1
ATOM 731 N N . PHE A 1 99 ? -9.881 -21.172 38.249 1.00 93.75 99 PHE A N 1
ATOM 732 C CA . PHE A 1 99 ? -11.314 -21.274 38.465 1.00 93.75 99 PHE A CA 1
ATOM 733 C C . PHE A 1 99 ? -11.965 -22.011 37.297 1.00 93.75 99 PHE A C 1
ATOM 735 O O . PHE A 1 99 ? -11.596 -21.852 36.136 1.00 93.75 99 PHE A O 1
ATOM 742 N N . ASP A 1 100 ? -12.954 -22.840 37.614 1.00 92.38 100 ASP A N 1
ATOM 743 C CA . ASP A 1 100 ? -13.521 -23.828 36.696 1.00 92.38 100 ASP A CA 1
ATOM 744 C C . ASP A 1 100 ? -15.019 -23.618 36.429 1.00 92.38 100 ASP A C 1
ATOM 746 O O . ASP A 1 100 ? -15.678 -24.486 35.853 1.00 92.38 100 ASP A O 1
ATOM 750 N N . ASN A 1 101 ? -15.558 -22.455 36.811 1.00 94.25 101 ASN A N 1
ATOM 751 C CA . ASN A 1 101 ? -16.970 -22.094 36.674 1.00 94.25 101 ASN A CA 1
ATOM 752 C C . ASN A 1 101 ? -17.911 -23.014 37.466 1.00 94.25 101 ASN A C 1
ATOM 754 O O . ASN A 1 101 ? -19.014 -23.338 37.014 1.00 94.25 101 ASN A O 1
ATOM 758 N N . THR A 1 102 ? -17.486 -23.448 38.657 1.00 93.00 102 THR A N 1
ATOM 759 C CA . THR A 1 102 ? -18.272 -24.329 39.531 1.00 93.00 102 THR A CA 1
ATOM 760 C C . THR A 1 102 ? -18.698 -23.665 40.844 1.00 93.00 102 THR A C 1
ATOM 762 O O . THR A 1 102 ? -18.263 -22.574 41.216 1.00 93.00 102 THR A O 1
ATOM 765 N N . GLY A 1 103 ? -19.610 -24.333 41.560 1.00 91.38 103 GLY A N 1
ATOM 766 C CA . GLY A 1 103 ? -20.068 -23.910 42.886 1.00 91.38 103 GLY A CA 1
ATOM 767 C C . GLY A 1 103 ? -21.399 -23.164 42.918 1.00 91.38 103 GLY A C 1
ATOM 768 O O . GLY A 1 103 ? -21.911 -22.913 44.003 1.00 91.38 103 GLY A O 1
ATOM 769 N N . LEU A 1 104 ? -21.989 -22.856 41.758 1.00 93.19 104 LEU A N 1
ATOM 770 C CA . LEU A 1 104 ? -23.322 -22.259 41.643 1.00 93.19 104 LEU A CA 1
ATOM 771 C C . LEU A 1 104 ? -24.319 -23.228 40.975 1.00 93.19 104 LEU A C 1
ATOM 773 O O . LEU A 1 104 ? -23.925 -23.962 40.066 1.00 93.19 104 LEU A O 1
ATOM 777 N N . PRO A 1 105 ? -25.608 -23.229 41.375 1.00 94.25 105 PRO A N 1
ATOM 778 C CA . PRO A 1 105 ? -26.187 -22.455 42.475 1.00 94.25 105 PRO A CA 1
ATOM 779 C C . PRO A 1 105 ? -25.673 -22.921 43.848 1.00 94.25 105 PRO A C 1
ATOM 781 O O . PRO A 1 105 ? -25.420 -24.105 44.063 1.00 94.25 105 PRO A O 1
ATOM 784 N N . PHE A 1 106 ? -25.527 -21.974 44.769 1.00 91.69 106 PHE A N 1
ATOM 785 C CA . PHE A 1 106 ? -25.012 -22.170 46.120 1.00 91.69 106 PHE A CA 1
ATOM 786 C C . PHE A 1 106 ? -26.100 -21.901 47.160 1.00 91.69 106 PHE A C 1
ATOM 788 O O . PHE A 1 106 ? -26.970 -21.055 46.957 1.00 91.69 106 PHE A O 1
ATOM 795 N N . GLY A 1 107 ? -25.985 -22.561 48.309 1.00 86.81 107 GLY A N 1
ATOM 796 C CA . GLY A 1 107 ? -26.731 -22.233 49.517 1.00 86.81 107 GLY A CA 1
ATOM 797 C C . GLY A 1 107 ? -27.936 -23.135 49.818 1.00 86.81 107 GLY A C 1
ATOM 798 O O . GLY A 1 107 ? -28.244 -24.058 49.057 1.00 86.81 107 GLY A O 1
ATOM 799 N N . PRO A 1 108 ? -28.609 -22.891 50.959 1.00 89.06 108 PRO A N 1
ATOM 800 C CA . PRO A 1 108 ? -28.272 -21.867 51.955 1.00 89.06 108 PRO A CA 1
ATOM 801 C C . PRO A 1 108 ? -26.953 -22.182 52.683 1.00 89.06 108 PRO A C 1
ATOM 803 O O . PRO A 1 108 ? -26.689 -23.336 53.024 1.00 89.06 108 PRO A O 1
ATOM 806 N N . GLY A 1 109 ? -26.109 -21.174 52.888 1.00 87.69 109 GLY A N 1
ATOM 807 C CA . GLY A 1 109 ? -24.793 -21.325 53.503 1.00 87.69 109 GLY A CA 1
ATOM 808 C C . GLY A 1 109 ? -24.112 -19.985 53.759 1.00 87.69 109 GLY A C 1
ATOM 809 O O . GLY A 1 109 ? -24.754 -18.945 53.674 1.00 87.69 109 GLY A O 1
ATOM 810 N N . ASP A 1 110 ? -22.835 -20.049 54.116 1.00 85.94 110 ASP A N 1
ATOM 811 C CA . ASP A 1 110 ? -21.939 -18.899 54.263 1.00 85.94 110 ASP A CA 1
ATOM 812 C C . ASP A 1 110 ? -21.227 -18.669 52.923 1.00 85.94 110 ASP A C 1
ATOM 814 O O . ASP A 1 110 ? -20.539 -19.577 52.429 1.00 85.94 110 ASP A O 1
ATOM 818 N N . PHE A 1 111 ? -21.501 -17.537 52.274 1.00 88.75 111 PHE A N 1
ATOM 819 C CA . PHE A 1 111 ? -21.080 -17.302 50.898 1.00 88.75 111 PHE A CA 1
ATOM 820 C C . PHE A 1 111 ? -19.617 -16.867 50.823 1.00 88.75 111 PHE A C 1
ATOM 822 O O . PHE A 1 111 ? -19.256 -15.758 51.208 1.00 88.75 111 PHE A O 1
ATOM 829 N N . THR A 1 112 ? -18.809 -17.691 50.157 1.00 90.31 112 THR A N 1
ATOM 830 C CA . THR A 1 112 ? -17.484 -17.296 49.686 1.00 90.31 112 THR A CA 1
ATOM 831 C C . THR A 1 112 ? -17.386 -17.540 48.179 1.00 90.31 112 THR A C 1
ATOM 833 O O . THR A 1 112 ? -17.583 -18.658 47.690 1.00 90.31 112 THR A O 1
ATOM 836 N N . GLY A 1 113 ? -17.058 -16.499 47.418 1.00 92.38 113 GLY A N 1
ATOM 837 C CA . GLY A 1 113 ? -16.981 -16.569 45.960 1.00 92.38 113 GLY A CA 1
ATOM 838 C C . GLY A 1 113 ? -15.857 -15.723 45.386 1.00 92.38 113 GLY A C 1
ATOM 839 O O . GLY A 1 113 ? -15.324 -14.827 46.039 1.00 92.38 113 GLY A O 1
ATOM 840 N N . GLY A 1 114 ? -15.477 -15.998 44.146 1.00 94.25 114 GLY A N 1
ATOM 841 C CA . GLY A 1 114 ? -14.425 -15.244 43.489 1.00 94.25 114 GLY A CA 1
ATOM 842 C C . GLY A 1 114 ? -14.467 -15.327 41.977 1.00 94.25 114 GLY A C 1
ATOM 843 O O . GLY A 1 114 ? -15.099 -16.214 41.405 1.00 94.25 114 GLY A O 1
ATOM 844 N N . PHE A 1 115 ? -13.745 -14.394 41.366 1.00 95.44 115 PHE A N 1
ATOM 845 C CA . PHE A 1 115 ? -13.560 -14.282 39.925 1.00 95.44 115 PHE A CA 1
ATOM 846 C C . PHE A 1 115 ? -12.077 -14.339 39.553 1.00 95.44 115 PHE A C 1
ATOM 848 O O . PHE A 1 115 ? -11.235 -13.831 40.299 1.00 95.44 115 PHE A O 1
ATOM 855 N N . GLN A 1 116 ? -11.780 -14.948 38.407 1.00 95.19 116 GLN A N 1
ATOM 856 C CA . GLN A 1 116 ? -10.468 -14.982 37.766 1.00 95.19 116 GLN A CA 1
ATOM 857 C C . GLN A 1 116 ? -10.480 -14.077 36.534 1.00 95.19 116 GLN A C 1
ATOM 859 O O . GLN A 1 116 ? -11.443 -14.069 35.768 1.00 95.19 116 GLN A O 1
ATOM 864 N N . PHE A 1 117 ? -9.387 -13.352 36.323 1.00 93.44 117 PHE A N 1
ATOM 865 C CA . PHE A 1 117 ? -9.123 -12.574 35.122 1.00 93.44 117 PHE A CA 1
ATOM 866 C C . PHE A 1 117 ? -7.801 -13.013 34.518 1.00 93.44 117 PHE A C 1
ATOM 868 O O . PHE A 1 117 ? -6.765 -12.884 35.162 1.00 93.44 117 PHE A O 1
ATOM 875 N N . THR A 1 118 ? -7.826 -13.429 33.259 1.00 92.31 118 THR A N 1
ATOM 876 C CA . THR A 1 118 ? -6.606 -13.661 32.480 1.00 92.31 118 THR A CA 1
ATOM 877 C C . THR A 1 118 ? -6.314 -12.419 31.642 1.00 92.31 118 THR A C 1
ATOM 879 O O . THR A 1 118 ? -7.204 -11.907 30.949 1.00 92.31 118 THR A O 1
ATOM 882 N N . ARG A 1 119 ? -5.094 -11.879 31.734 1.00 89.50 119 ARG A N 1
ATOM 883 C CA . ARG A 1 119 ? -4.671 -10.666 31.016 1.00 89.50 119 ARG A CA 1
ATOM 884 C C . ARG A 1 119 ? -3.307 -10.859 30.368 1.00 89.50 119 ARG A C 1
ATOM 886 O O . ARG A 1 119 ? -2.386 -11.352 31.006 1.00 89.50 119 ARG A O 1
ATOM 893 N N . SER A 1 120 ? -3.190 -10.376 29.136 1.00 92.38 120 SER A N 1
ATOM 894 C CA . SER A 1 120 ? -1.934 -10.231 28.401 1.00 92.38 120 SER A CA 1
ATOM 895 C C . SER A 1 120 ? -1.663 -8.744 28.210 1.00 92.38 120 SER A C 1
ATOM 897 O O . SER A 1 120 ? -2.443 -8.054 27.560 1.00 92.38 120 SER A O 1
ATOM 899 N N . ILE A 1 121 ? -0.589 -8.235 28.809 1.00 91.19 121 ILE A N 1
ATOM 900 C CA . ILE A 1 121 ? -0.257 -6.806 28.823 1.00 91.19 121 ILE A CA 1
ATOM 901 C C . ILE A 1 121 ? 1.065 -6.626 28.080 1.00 91.19 121 ILE A C 1
ATOM 903 O O . ILE A 1 121 ? 2.090 -7.155 28.521 1.00 91.19 121 ILE A O 1
ATOM 907 N N . ALA A 1 122 ? 1.084 -5.895 26.963 1.00 93.19 122 ALA A N 1
ATOM 908 C CA . ALA A 1 122 ? 2.335 -5.636 26.252 1.00 93.19 122 ALA A CA 1
ATOM 909 C C . ALA A 1 122 ? 3.264 -4.728 27.079 1.00 93.19 122 ALA A C 1
ATOM 911 O O . ALA A 1 122 ? 2.870 -4.127 28.079 1.00 93.19 122 ALA A O 1
ATOM 912 N N . ASN A 1 123 ? 4.541 -4.667 26.707 1.00 93.94 123 ASN A N 1
ATOM 913 C CA . ASN A 1 123 ? 5.498 -3.830 27.424 1.00 93.94 123 ASN A CA 1
ATOM 914 C C . ASN A 1 123 ? 5.154 -2.340 27.261 1.00 93.94 123 ASN A C 1
ATOM 916 O O . ASN A 1 123 ? 5.100 -1.851 26.137 1.00 93.94 123 ASN A O 1
ATOM 920 N N . GLY A 1 124 ? 5.017 -1.624 28.376 1.00 91.25 124 GLY A N 1
ATOM 921 C CA . GLY A 1 124 ? 4.615 -0.217 28.411 1.00 91.25 124 GLY A CA 1
ATOM 922 C C . GLY A 1 124 ? 3.104 -0.003 28.532 1.00 91.25 124 GLY A C 1
ATOM 923 O O . GLY A 1 124 ? 2.691 1.097 28.897 1.00 91.25 124 GLY A O 1
ATOM 924 N N . ASP A 1 125 ? 2.296 -1.042 28.312 1.00 87.44 125 ASP A N 1
ATOM 925 C CA . ASP A 1 125 ? 0.839 -0.949 28.390 1.00 87.44 125 ASP A CA 1
ATOM 926 C C . ASP A 1 125 ? 0.329 -1.092 29.828 1.00 87.44 125 ASP A C 1
ATOM 928 O O . ASP A 1 125 ? 1.024 -1.550 30.745 1.00 87.44 125 ASP A O 1
ATOM 932 N N . SER A 1 126 ? -0.928 -0.694 30.025 1.00 84.12 126 SER A N 1
ATOM 933 C CA . SER A 1 126 ? -1.659 -0.877 31.277 1.00 84.12 126 SER A CA 1
ATOM 934 C C . SER A 1 126 ? -2.996 -1.566 31.035 1.00 84.12 126 SER A C 1
ATOM 936 O O . SER A 1 126 ? -3.624 -1.374 30.000 1.00 84.12 126 SER A O 1
ATOM 938 N N . THR A 1 127 ? -3.456 -2.337 32.015 1.00 83.69 127 THR A N 1
ATOM 939 C CA . THR A 1 127 ? -4.814 -2.894 32.050 1.00 83.69 127 THR A CA 1
ATOM 940 C C . THR A 1 127 ? -5.459 -2.580 33.393 1.00 83.69 127 THR A C 1
ATOM 942 O O . THR A 1 127 ? -4.754 -2.461 34.395 1.00 83.69 127 THR A O 1
ATOM 945 N N . THR A 1 128 ? -6.783 -2.465 33.429 1.00 83.56 128 THR A N 1
ATOM 946 C CA . THR A 1 128 ? -7.554 -2.293 34.665 1.00 83.56 128 THR A CA 1
ATOM 947 C C . THR A 1 128 ? -8.543 -3.443 34.792 1.00 83.56 128 THR A C 1
ATOM 949 O O . THR A 1 128 ? -9.188 -3.816 33.814 1.00 83.56 128 THR A O 1
ATOM 952 N N . VAL A 1 129 ? -8.652 -4.014 35.990 1.00 86.56 129 VAL A N 1
ATOM 953 C CA . VAL A 1 129 ? -9.737 -4.934 36.354 1.00 86.56 129 VAL A CA 1
ATOM 954 C C . VAL A 1 129 ? -10.607 -4.286 37.419 1.00 86.56 129 VAL A C 1
ATOM 956 O O . VAL A 1 129 ? -10.085 -3.672 38.353 1.00 86.56 129 VAL A O 1
ATOM 959 N N . SER A 1 130 ? -11.920 -4.435 37.276 1.00 85.94 130 SER A N 1
ATOM 960 C CA . SER A 1 130 ? -12.910 -3.837 38.167 1.00 85.94 130 SER A CA 1
ATOM 961 C C . SER A 1 130 ? -13.788 -4.919 38.775 1.00 85.94 130 SER A C 1
ATOM 963 O O . SER A 1 130 ? -14.249 -5.828 38.087 1.00 85.94 130 SER A O 1
ATOM 965 N N . VAL A 1 131 ? -14.020 -4.825 40.081 1.00 91.00 131 VAL A N 1
ATOM 966 C CA . VAL A 1 131 ? -14.922 -5.719 40.809 1.00 91.00 131 VAL A CA 1
ATOM 967 C C . VAL A 1 131 ? -15.839 -4.898 41.690 1.00 91.00 131 VAL A C 1
ATOM 969 O O . VAL A 1 131 ? -15.403 -3.995 42.403 1.00 91.00 131 VAL A O 1
ATOM 972 N N . ILE A 1 132 ? -17.127 -5.208 41.631 1.00 90.19 132 ILE A N 1
ATOM 973 C CA . ILE A 1 132 ? -18.190 -4.419 42.227 1.00 90.19 132 ILE A CA 1
ATOM 974 C C . ILE A 1 132 ? -19.026 -5.341 43.097 1.00 90.19 132 ILE A C 1
ATOM 976 O O . ILE A 1 132 ? -19.576 -6.335 42.633 1.00 90.19 132 ILE A O 1
ATOM 980 N N . LEU A 1 133 ? -19.121 -4.997 44.375 1.00 92.06 133 LEU A N 1
ATOM 981 C CA . LEU A 1 133 ? -20.041 -5.614 45.315 1.00 92.06 133 LEU A CA 1
ATOM 982 C C . LEU A 1 133 ? -21.055 -4.560 45.742 1.00 92.06 133 LEU A C 1
ATOM 984 O O . LEU A 1 133 ? -20.699 -3.579 46.399 1.00 92.06 133 LEU A O 1
ATOM 988 N N . ALA A 1 134 ? -22.310 -4.769 45.369 1.00 90.25 134 ALA A N 1
ATOM 989 C CA . ALA A 1 134 ? -23.417 -3.894 45.713 1.00 90.25 134 ALA A CA 1
ATOM 990 C C . ALA A 1 134 ? -24.469 -4.664 46.509 1.00 90.25 134 ALA A C 1
ATOM 992 O O . ALA A 1 134 ? -24.843 -5.765 46.129 1.00 90.25 134 ALA A O 1
ATOM 993 N N . VAL A 1 135 ? -24.952 -4.098 47.610 1.00 89.38 135 VAL A N 1
ATOM 994 C CA . VAL A 1 135 ? -26.018 -4.643 48.454 1.00 89.38 135 VAL A CA 1
ATOM 995 C C . VAL A 1 135 ? -27.227 -3.733 48.321 1.00 89.38 135 VAL A C 1
ATOM 997 O O . VAL A 1 135 ? -27.109 -2.530 48.540 1.00 89.38 135 VAL A O 1
ATOM 1000 N N . ASN A 1 136 ? -28.388 -4.303 48.006 1.00 86.81 136 ASN A N 1
ATOM 1001 C CA . ASN A 1 136 ? -29.668 -3.614 47.813 1.00 86.81 136 ASN A CA 1
ATOM 1002 C C . ASN A 1 136 ? -29.626 -2.480 46.769 1.00 86.81 136 ASN A C 1
ATOM 1004 O O . ASN A 1 136 ? -30.435 -1.555 46.822 1.00 86.81 136 ASN A O 1
ATOM 1008 N N . GLU A 1 137 ? -28.679 -2.543 45.835 1.00 84.12 137 GLU A N 1
ATOM 1009 C CA . GLU A 1 137 ? -28.538 -1.670 44.669 1.00 84.12 137 GLU A CA 1
ATOM 1010 C C . GLU A 1 137 ? -27.836 -2.447 43.539 1.00 84.12 137 GLU A C 1
ATOM 1012 O O . GLU A 1 137 ? -27.251 -3.504 43.786 1.00 84.12 137 GLU A O 1
ATOM 1017 N N . THR A 1 138 ? -27.900 -1.946 42.305 1.00 82.31 138 THR A N 1
ATOM 1018 C CA . THR A 1 138 ? -27.292 -2.586 41.126 1.00 82.31 138 THR A CA 1
ATOM 1019 C C . THR A 1 138 ? -25.775 -2.389 41.092 1.00 82.31 138 THR A C 1
ATOM 1021 O O . THR A 1 138 ? -25.288 -1.268 41.257 1.00 82.31 138 THR A O 1
ATOM 1024 N N . ALA A 1 139 ? -25.012 -3.446 40.805 1.00 78.50 139 ALA A N 1
ATOM 1025 C CA . ALA A 1 139 ? -23.546 -3.417 40.742 1.00 78.50 139 ALA A CA 1
ATOM 1026 C C . ALA A 1 139 ? -22.996 -2.999 39.365 1.00 78.50 139 ALA A C 1
ATOM 1028 O O . ALA A 1 139 ? -21.997 -3.550 38.910 1.00 78.50 139 ALA A O 1
ATOM 1029 N N . ASN A 1 140 ? -23.614 -2.036 38.684 1.00 69.75 140 ASN A N 1
ATOM 1030 C CA . ASN A 1 140 ? -23.121 -1.570 37.383 1.00 69.75 140 ASN A CA 1
ATOM 1031 C C . ASN A 1 140 ? -21.742 -0.902 37.515 1.00 69.75 140 ASN A C 1
ATOM 1033 O O . ASN A 1 140 ? -21.465 -0.248 38.528 1.00 69.75 140 ASN A O 1
ATOM 1037 N N . SER A 1 141 ? -20.887 -1.056 36.499 1.00 61.88 141 SER A N 1
ATOM 1038 C CA . SER A 1 141 ? -19.604 -0.349 36.401 1.00 61.88 141 SER A CA 1
ATOM 1039 C C . SER A 1 141 ? -19.839 1.154 36.276 1.00 61.88 141 SER A C 1
ATOM 1041 O O . SER A 1 141 ? -20.807 1.579 35.658 1.00 61.88 141 SER A O 1
ATOM 1043 N N . LEU A 1 142 ? -18.970 1.991 36.858 1.00 55.12 142 LEU A N 1
ATOM 1044 C CA . LEU A 1 142 ? -19.046 3.460 36.698 1.00 55.12 142 LEU A CA 1
ATOM 1045 C C . LEU A 1 142 ? -18.696 3.927 35.270 1.00 55.12 142 LEU A C 1
ATOM 1047 O O . LEU A 1 142 ? -18.556 5.125 35.026 1.00 55.12 142 LEU A O 1
ATOM 1051 N N . VAL A 1 143 ? -18.519 2.980 34.350 1.00 57.59 143 VAL A N 1
ATOM 1052 C CA . VAL A 1 143 ? -18.024 3.170 32.997 1.00 57.59 143 VAL A CA 1
ATOM 1053 C C . VAL A 1 143 ? -18.948 2.399 32.054 1.00 57.59 143 VAL A C 1
ATOM 1055 O O . VAL A 1 143 ? -18.699 1.251 31.713 1.00 57.59 143 VAL A O 1
ATOM 1058 N N . GLU A 1 144 ? -20.083 3.010 31.721 1.00 71.25 144 GLU A N 1
ATOM 1059 C CA . GLU A 1 144 ? -21.072 2.439 30.805 1.00 71.25 144 GLU A CA 1
ATOM 1060 C C . GLU A 1 144 ? -21.008 3.187 29.476 1.00 71.25 144 GLU A C 1
ATOM 1062 O O . GLU A 1 144 ? -21.135 4.415 29.446 1.00 71.25 144 GLU A O 1
ATOM 1067 N N . ALA A 1 145 ? -20.865 2.459 28.372 1.00 85.12 145 ALA A N 1
ATOM 1068 C CA . ALA A 1 145 ? -21.055 3.019 27.045 1.00 85.12 145 ALA A CA 1
ATOM 1069 C C . ALA A 1 145 ? -22.139 2.248 26.298 1.00 85.12 145 ALA A C 1
ATOM 1071 O O . ALA A 1 145 ? -22.238 1.024 26.354 1.00 85.12 145 ALA A O 1
ATOM 1072 N N . CYS A 1 146 ? -22.961 2.988 25.574 1.00 89.50 146 CYS A N 1
ATOM 1073 C CA . CYS A 1 146 ? -23.967 2.463 24.679 1.00 89.50 146 CYS A CA 1
ATOM 1074 C C . CYS A 1 146 ? -23.765 3.101 23.314 1.00 89.50 146 CYS A C 1
ATOM 1076 O O . CYS A 1 146 ? -23.868 4.323 23.186 1.00 89.50 146 CYS A O 1
ATOM 1078 N N . ILE A 1 147 ? -23.503 2.277 22.303 1.00 94.25 147 ILE A N 1
ATOM 1079 C CA . ILE A 1 147 ? -23.486 2.729 20.913 1.00 94.25 147 ILE A CA 1
ATOM 1080 C C . ILE A 1 147 ? -24.901 2.605 20.368 1.00 94.25 147 ILE A C 1
ATOM 1082 O O . ILE A 1 147 ? -25.432 1.502 20.229 1.00 94.25 147 ILE A O 1
ATOM 1086 N N . LEU A 1 148 ? -25.526 3.745 20.102 1.00 93.94 148 LEU A N 1
ATOM 1087 C CA . LEU A 1 148 ? -26.880 3.829 19.575 1.00 93.94 148 LEU A CA 1
ATOM 1088 C C . LEU A 1 148 ? -26.918 3.476 18.073 1.00 93.94 148 LEU A C 1
ATOM 1090 O O . LEU A 1 148 ? -25.881 3.450 17.411 1.00 93.94 148 LEU A O 1
ATOM 1094 N N . PRO A 1 149 ? -28.105 3.210 17.492 1.00 92.75 149 PRO A N 1
ATOM 1095 C CA . PRO A 1 149 ? -28.232 2.892 16.065 1.00 92.75 149 PRO A CA 1
ATOM 1096 C C . PRO A 1 149 ? -27.749 3.994 15.115 1.00 92.75 149 PRO A C 1
ATOM 1098 O O . PRO A 1 149 ? -27.453 3.718 13.956 1.00 92.75 149 PRO A O 1
ATOM 1101 N N . ASP A 1 150 ? -27.700 5.240 15.588 1.00 90.50 150 ASP A N 1
ATOM 1102 C CA . ASP A 1 150 ? -27.126 6.377 14.863 1.00 90.50 150 ASP A CA 1
ATOM 1103 C C . ASP A 1 150 ? -25.598 6.480 15.021 1.00 90.50 150 ASP A C 1
ATOM 1105 O O . ASP A 1 150 ? -25.009 7.468 14.593 1.00 90.50 150 ASP A O 1
ATOM 1109 N N . LEU A 1 151 ? -24.969 5.453 15.609 1.00 88.50 151 LEU A N 1
ATOM 1110 C CA . LEU A 1 151 ? -23.540 5.328 15.907 1.00 88.50 151 LEU A CA 1
ATOM 1111 C C . LEU A 1 151 ? -23.012 6.319 16.953 1.00 88.50 151 LEU A C 1
ATOM 1113 O O . LEU A 1 151 ? -21.815 6.315 17.237 1.00 88.50 151 LEU A O 1
ATOM 1117 N N . SER A 1 152 ? -23.886 7.113 17.577 1.00 90.88 152 SER A N 1
ATOM 1118 C CA . SER A 1 152 ? -23.495 7.974 18.689 1.00 90.88 152 SER A CA 1
ATOM 1119 C C . SER A 1 152 ? -23.251 7.158 19.960 1.00 90.88 152 SER A C 1
ATOM 1121 O O . SER A 1 152 ? -23.923 6.156 20.224 1.00 90.88 152 SER A O 1
ATOM 1123 N N . CYS A 1 153 ? -22.288 7.597 20.770 1.00 92.00 153 CYS A N 1
ATOM 1124 C CA . CYS A 1 153 ? -22.029 6.997 22.072 1.00 92.00 153 CYS A CA 1
ATOM 1125 C C . CYS A 1 153 ? -22.749 7.767 23.180 1.00 92.00 153 CYS A C 1
ATOM 1127 O O . CYS A 1 153 ? -22.645 8.990 23.278 1.00 92.00 153 CYS A O 1
ATOM 1129 N N . SER A 1 154 ? -23.477 7.049 24.033 1.00 90.44 154 SER A N 1
ATOM 1130 C CA . SER A 1 154 ? -24.156 7.592 25.211 1.00 90.44 154 SER A CA 1
ATOM 1131 C C . SER A 1 154 ? -23.872 6.745 26.447 1.00 90.44 154 SER A C 1
ATOM 1133 O O . SER A 1 154 ? -23.775 5.525 26.361 1.00 90.44 154 SER A O 1
ATOM 1135 N N . VAL A 1 155 ? -23.795 7.379 27.618 1.00 87.06 155 VAL A N 1
ATOM 1136 C CA . VAL A 1 155 ? -23.704 6.669 28.904 1.00 87.06 155 VAL A CA 1
ATOM 1137 C C . VAL A 1 155 ? -25.117 6.259 29.319 1.00 87.06 155 VAL A C 1
ATOM 1139 O O . VAL A 1 155 ? -25.882 7.087 29.816 1.00 87.06 155 VAL A O 1
ATOM 1142 N N . LEU A 1 156 ? -25.482 5.004 29.051 1.00 80.25 156 LEU A N 1
ATOM 1143 C CA . LEU A 1 156 ? -26.790 4.423 29.365 1.00 80.25 156 LEU A CA 1
ATOM 1144 C C . LEU A 1 156 ? -26.614 3.102 30.109 1.00 80.25 156 LEU A C 1
ATOM 1146 O O . LEU A 1 156 ? -25.711 2.330 29.786 1.00 80.25 156 LEU A O 1
ATOM 1150 N N . SER A 1 157 ? -27.549 2.810 31.015 1.00 75.88 157 SER A N 1
ATOM 1151 C CA . SER A 1 157 ? -27.654 1.48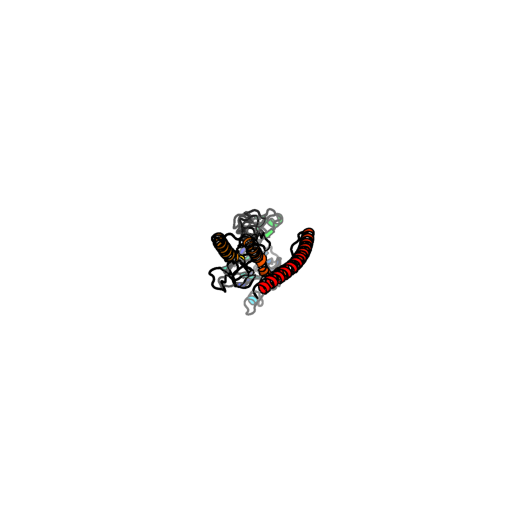5 31.626 1.00 75.88 157 SER A CA 1
ATOM 1152 C C . SER A 1 157 ? -27.903 0.417 30.555 1.00 75.88 157 SER A C 1
ATOM 1154 O O . SER A 1 157 ? -28.452 0.713 29.492 1.00 75.88 157 SER A O 1
ATOM 1156 N N . GLU A 1 158 ? -27.582 -0.846 30.835 1.00 77.88 158 GLU A N 1
ATOM 1157 C CA . GLU A 1 158 ? -27.844 -1.958 29.904 1.00 77.88 158 GLU A CA 1
ATOM 1158 C C . GLU A 1 158 ? -29.314 -2.006 29.449 1.00 77.88 158 GLU A C 1
ATOM 1160 O O . GLU A 1 158 ? -29.621 -2.196 28.269 1.00 77.88 158 GLU A O 1
ATOM 1165 N N . THR A 1 159 ? -30.247 -1.773 30.378 1.00 75.31 159 THR A N 1
ATOM 1166 C CA . THR A 1 159 ? -31.689 -1.791 30.084 1.00 75.31 159 THR A CA 1
ATOM 1167 C C . THR A 1 159 ? -32.102 -0.616 29.198 1.00 75.31 159 THR A C 1
ATOM 1169 O O . THR A 1 159 ? -32.875 -0.792 28.255 1.00 75.31 159 THR A O 1
ATOM 1172 N N . ASP A 1 160 ? -31.575 0.581 29.457 1.00 82.69 160 ASP A N 1
ATOM 1173 C CA . ASP A 1 160 ? -31.881 1.758 28.641 1.00 82.69 160 ASP A CA 1
ATOM 1174 C C . ASP A 1 160 ? -31.226 1.657 27.260 1.00 82.69 160 ASP A C 1
ATOM 1176 O O . ASP A 1 160 ? -31.858 1.979 26.255 1.00 82.69 160 ASP A O 1
ATOM 1180 N N . CYS A 1 161 ? -29.999 1.136 27.194 1.00 83.94 161 CYS A N 1
ATOM 1181 C CA . CYS A 1 161 ? -29.275 0.903 25.951 1.00 83.94 161 CYS A CA 1
ATOM 1182 C C . CYS A 1 161 ? -30.014 -0.092 25.049 1.00 83.94 161 CYS A C 1
ATOM 1184 O O . CYS A 1 161 ? -30.283 0.196 23.883 1.00 83.94 161 CYS A O 1
ATOM 1186 N N . THR A 1 162 ? -30.425 -1.235 25.603 1.00 82.94 162 THR A N 1
ATOM 1187 C CA . THR A 1 162 ? -31.200 -2.246 24.868 1.00 82.94 162 THR A CA 1
ATOM 1188 C C . THR A 1 162 ? -32.577 -1.726 24.451 1.00 82.94 162 THR A C 1
ATOM 1190 O O . THR A 1 162 ? -33.010 -1.977 23.326 1.00 82.94 162 THR A O 1
ATOM 1193 N N . THR A 1 163 ? -33.248 -0.935 25.298 1.00 91.06 163 THR A N 1
ATOM 1194 C CA . THR A 1 163 ? -34.514 -0.261 24.949 1.00 91.06 163 THR A CA 1
ATOM 1195 C C . THR A 1 163 ? -34.325 0.737 23.805 1.00 91.06 163 THR A C 1
ATOM 1197 O O . THR A 1 163 ? -35.180 0.841 22.924 1.00 91.06 163 THR A O 1
ATOM 1200 N N . ALA A 1 164 ? -33.186 1.429 23.782 1.00 91.00 164 ALA A N 1
ATOM 1201 C CA . ALA A 1 164 ? -32.772 2.314 22.700 1.00 91.00 164 ALA A CA 1
ATOM 1202 C C . ALA A 1 164 ? -32.215 1.561 21.478 1.00 91.00 164 ALA A C 1
ATOM 1204 O O . ALA A 1 164 ? -31.757 2.191 20.525 1.00 91.00 164 ALA A O 1
ATOM 1205 N N . THR A 1 165 ? -32.275 0.224 21.468 1.00 94.25 165 THR A N 1
ATOM 1206 C CA . THR A 1 165 ? -31.739 -0.654 20.413 1.00 94.25 165 THR A CA 1
ATOM 1207 C C . THR A 1 165 ? -30.237 -0.484 20.156 1.00 94.25 165 THR A C 1
ATOM 1209 O O . THR A 1 165 ? -29.752 -0.809 19.075 1.00 94.25 165 THR A O 1
ATOM 1212 N N . GLY A 1 166 ? -29.504 0.026 21.146 1.00 90.44 166 GLY A N 1
ATOM 1213 C CA . GLY A 1 166 ? -28.058 0.174 21.100 1.00 90.44 166 GLY A CA 1
ATOM 1214 C C . GLY A 1 166 ? -27.309 -1.102 21.484 1.00 90.44 166 GLY A C 1
ATOM 1215 O O . GLY A 1 166 ? -27.885 -2.078 21.974 1.00 90.44 166 GLY A O 1
ATOM 1216 N N . VAL A 1 167 ? -25.998 -1.072 21.263 1.00 90.06 167 VAL A N 1
ATOM 1217 C CA . VAL A 1 167 ? -25.050 -2.098 21.701 1.00 90.06 167 VAL A CA 1
ATOM 1218 C C . VAL A 1 167 ? -24.409 -1.626 23.001 1.00 90.06 167 VAL A C 1
ATOM 1220 O O . VAL A 1 167 ? -23.778 -0.569 23.035 1.00 90.06 167 VAL A O 1
ATOM 1223 N N . TYR A 1 168 ? -24.611 -2.392 24.072 1.00 83.69 168 TYR A N 1
ATOM 1224 C CA . TYR A 1 168 ? -24.108 -2.068 25.405 1.00 83.69 168 TYR A CA 1
ATOM 1225 C C . TYR A 1 168 ? -22.686 -2.595 25.603 1.00 83.69 168 TYR A C 1
ATOM 1227 O O . TYR A 1 168 ? -22.397 -3.751 25.293 1.00 83.69 168 TYR A O 1
ATOM 1235 N N . PHE A 1 169 ? -21.826 -1.748 26.162 1.00 83.56 169 PHE A N 1
ATOM 1236 C CA . PHE A 1 169 ? -20.443 -2.049 26.500 1.00 83.56 169 PHE A CA 1
ATOM 1237 C C . PHE A 1 169 ? -20.229 -1.773 28.004 1.00 83.56 169 PHE A C 1
ATOM 1239 O O . PHE A 1 169 ? -20.126 -0.608 28.400 1.00 83.56 169 PHE A O 1
ATOM 1246 N N . PRO A 1 170 ? -20.181 -2.821 28.852 1.00 66.25 170 PRO A N 1
ATOM 1247 C CA . PRO A 1 170 ? -20.136 -2.684 30.315 1.00 66.25 170 PRO A CA 1
ATOM 1248 C C . PRO A 1 170 ? -18.809 -2.147 30.879 1.00 66.25 170 PRO A C 1
ATOM 1250 O O . PRO A 1 170 ? -18.773 -1.777 32.049 1.00 66.25 170 PRO A O 1
ATOM 1253 N N . ASP A 1 171 ? -17.749 -2.113 30.061 1.00 72.06 171 ASP A N 1
ATOM 1254 C CA . ASP A 1 171 ? -16.375 -1.747 30.448 1.00 72.06 171 ASP A CA 1
ATOM 1255 C C . ASP A 1 171 ? -15.752 -0.734 29.482 1.00 72.06 171 ASP A C 1
ATOM 1257 O O . ASP A 1 171 ? -14.590 -0.833 29.084 1.00 72.06 171 ASP A O 1
ATOM 1261 N N . ALA A 1 172 ? -16.555 0.225 29.039 1.00 78.00 172 ALA A N 1
ATOM 1262 C CA . ALA A 1 172 ? -16.188 1.142 27.975 1.00 78.00 172 ALA A CA 1
ATOM 1263 C C . ALA A 1 172 ? -16.601 2.574 28.303 1.00 78.00 172 ALA A C 1
ATOM 1265 O O . ALA A 1 172 ? -17.611 2.822 28.960 1.00 78.00 172 ALA A O 1
ATOM 1266 N N . THR A 1 173 ? -15.829 3.531 27.793 1.00 83.12 173 THR A N 1
ATOM 1267 C CA . THR A 1 173 ? -16.169 4.955 27.817 1.00 83.12 173 THR A CA 1
ATOM 1268 C C . THR A 1 173 ? -16.535 5.451 26.430 1.00 83.12 173 THR A C 1
ATOM 1270 O O . THR A 1 173 ? -15.987 4.991 25.433 1.00 83.12 173 THR A O 1
ATOM 1273 N N . CYS A 1 174 ? -17.350 6.500 26.381 1.00 88.00 174 CYS A N 1
ATOM 1274 C CA . CYS A 1 174 ? -17.565 7.301 25.177 1.00 88.00 174 CYS A CA 1
ATOM 1275 C C . CYS A 1 174 ? -16.420 8.297 24.924 1.00 88.00 174 CYS A C 1
ATOM 1277 O O . CYS A 1 174 ? -16.670 9.487 24.747 1.00 88.00 174 CYS A O 1
ATOM 1279 N N . VAL A 1 175 ? -15.168 7.836 24.995 1.00 90.00 175 VAL A N 1
ATOM 1280 C CA . VAL A 1 175 ? -14.016 8.656 24.592 1.00 90.00 175 VAL A CA 1
ATOM 1281 C C . VAL A 1 175 ? -13.972 8.672 23.070 1.00 90.00 175 VAL A C 1
ATOM 1283 O O . VAL A 1 175 ? -14.233 7.648 22.452 1.00 90.00 175 VAL A O 1
ATOM 1286 N N . ASP A 1 176 ? -13.703 9.846 22.518 1.00 92.12 176 ASP A N 1
ATOM 1287 C CA . ASP A 1 176 ? -13.515 10.121 21.096 1.00 92.12 176 ASP A CA 1
ATOM 1288 C C . ASP A 1 176 ? -12.186 10.884 21.001 1.00 92.12 176 ASP A C 1
ATOM 1290 O O . ASP A 1 176 ? -12.095 12.067 21.359 1.00 92.12 176 ASP A O 1
ATOM 1294 N N . SER A 1 177 ? -11.122 10.138 20.716 1.00 93.56 177 SER A N 1
ATOM 1295 C CA . SER A 1 177 ? -9.736 10.577 20.863 1.00 93.56 177 SER A CA 1
ATOM 1296 C C . SER A 1 177 ? -9.311 11.578 19.789 1.00 93.56 177 SER A C 1
ATOM 1298 O O . SER A 1 177 ? -8.519 12.480 20.085 1.00 93.56 177 SER A O 1
ATOM 1300 N N . ASP A 1 178 ? -9.843 11.471 18.574 1.00 92.69 178 ASP A N 1
ATOM 1301 C CA . ASP A 1 178 ? -9.538 12.367 17.455 1.00 92.69 178 ASP A CA 1
ATOM 1302 C C . ASP A 1 178 ? -10.662 13.360 17.121 1.00 92.69 178 ASP A C 1
ATOM 1304 O O . ASP A 1 178 ? -10.435 14.315 16.373 1.00 92.69 178 ASP A O 1
ATOM 1308 N N . SER A 1 179 ? -11.808 13.249 17.796 1.00 94.94 179 SER A N 1
ATOM 1309 C CA . SER A 1 179 ? -12.960 14.142 17.661 1.00 94.94 179 SER A CA 1
ATOM 1310 C C . SER A 1 179 ? -13.642 14.075 16.293 1.00 94.94 179 SER A C 1
ATOM 1312 O O . SER A 1 179 ? -14.171 15.094 15.827 1.00 94.94 179 SER A O 1
ATOM 1314 N N . ASP A 1 180 ? -13.646 12.906 15.652 1.00 92.44 180 ASP A N 1
ATOM 1315 C CA . ASP A 1 180 ? -14.337 12.673 14.379 1.00 92.44 180 ASP A CA 1
ATOM 1316 C C . ASP A 1 180 ? -15.846 12.385 14.536 1.00 92.44 180 ASP A C 1
ATOM 1318 O O . ASP A 1 180 ? -16.613 12.393 13.563 1.00 92.44 180 ASP A O 1
ATOM 1322 N N . GLY A 1 181 ? -16.303 12.240 15.784 1.00 91.19 181 GLY A N 1
ATOM 1323 C CA . GLY A 1 181 ? -17.689 11.974 16.144 1.00 91.19 181 GLY A CA 1
ATOM 1324 C C . GLY A 1 181 ? -18.009 10.494 16.352 1.00 91.19 181 GLY A C 1
ATOM 1325 O O . GLY A 1 181 ? -19.157 10.178 16.693 1.00 91.19 181 GLY A O 1
ATOM 1326 N N . ARG A 1 182 ? -17.037 9.592 16.192 1.00 92.75 182 ARG A N 1
ATOM 1327 C CA . ARG A 1 182 ? -17.128 8.180 16.554 1.00 92.75 182 ARG A CA 1
ATOM 1328 C C . ARG A 1 182 ? -16.306 7.937 17.818 1.00 92.75 182 ARG A C 1
ATOM 1330 O O . ARG A 1 182 ? -15.146 8.284 17.921 1.00 92.75 182 ARG A O 1
ATOM 1337 N N . ALA A 1 183 ? -16.924 7.325 18.826 1.00 92.19 183 ALA A N 1
ATOM 1338 C CA . ALA A 1 183 ? -16.174 6.946 20.021 1.00 92.19 183 ALA A CA 1
ATOM 1339 C C . ALA A 1 183 ? -15.171 5.830 19.693 1.00 92.19 183 ALA A C 1
ATOM 1341 O O . ALA A 1 183 ? -15.533 4.900 18.972 1.00 92.19 183 ALA A O 1
ATOM 1342 N N . ASP A 1 184 ? -13.998 5.850 20.330 1.00 92.00 184 ASP A N 1
ATOM 1343 C CA . ASP A 1 184 ? -12.878 4.919 20.129 1.00 92.00 184 ASP A CA 1
ATOM 1344 C C . ASP A 1 184 ? -13.317 3.446 20.147 1.00 92.00 184 ASP A C 1
ATOM 1346 O O . ASP A 1 184 ? -12.817 2.605 19.412 1.00 92.00 184 ASP A O 1
ATOM 1350 N N . ILE A 1 185 ? -14.298 3.114 20.991 1.00 88.69 185 ILE A N 1
ATOM 1351 C CA . ILE A 1 185 ? -14.837 1.752 21.150 1.00 88.69 185 ILE A CA 1
ATOM 1352 C C . ILE A 1 185 ? -15.593 1.235 19.922 1.00 88.69 185 ILE A C 1
ATOM 1354 O O . ILE A 1 185 ? -15.922 0.053 19.836 1.00 88.69 185 ILE A O 1
ATOM 1358 N N . ALA A 1 186 ? -15.934 2.135 19.011 1.00 90.88 186 ALA A N 1
ATOM 1359 C CA . ALA A 1 186 ? -16.671 1.871 17.796 1.00 90.88 186 ALA A CA 1
ATOM 1360 C C . ALA A 1 186 ? -15.934 2.415 16.562 1.00 90.88 186 ALA A C 1
ATOM 1362 O O . ALA A 1 186 ? -16.480 2.309 15.469 1.00 90.88 186 ALA A O 1
ATOM 1363 N N . ASP A 1 187 ? -14.739 2.970 16.729 1.00 93.19 187 ASP A N 1
ATOM 1364 C CA . ASP A 1 187 ? -13.907 3.528 15.676 1.00 93.19 187 ASP A CA 1
ATOM 1365 C C . ASP A 1 187 ? -12.747 2.568 15.368 1.00 93.19 187 ASP A C 1
ATOM 1367 O O . ASP A 1 187 ? -12.006 2.155 16.262 1.00 93.19 187 ASP A O 1
ATOM 1371 N N . ASN A 1 188 ? -12.598 2.172 14.103 1.00 93.94 188 ASN A N 1
ATOM 1372 C CA . ASN A 1 188 ? -11.495 1.309 13.676 1.00 93.94 188 ASN A CA 1
ATOM 1373 C C . ASN A 1 188 ? -10.210 2.102 13.369 1.00 93.94 188 ASN A C 1
ATOM 1375 O O . ASN A 1 188 ? -9.165 1.497 13.113 1.00 93.94 188 ASN A O 1
ATOM 1379 N N . CYS A 1 189 ? -10.277 3.429 13.425 1.00 96.12 189 CYS A N 1
ATOM 1380 C CA . CYS A 1 189 ? -9.191 4.379 13.251 1.00 96.12 189 CYS A CA 1
ATOM 1381 C C . CYS A 1 189 ? -9.218 5.481 14.340 1.00 96.12 189 CYS A C 1
ATOM 1383 O O . CYS A 1 189 ? -9.133 6.650 13.993 1.00 96.12 189 CYS A O 1
ATOM 1385 N N . PRO A 1 190 ? -9.164 5.135 15.646 1.00 94.44 190 PRO A N 1
ATOM 1386 C CA . PRO A 1 190 ? -9.426 6.033 16.794 1.00 94.44 190 PRO A CA 1
ATOM 1387 C C . PRO A 1 190 ? -8.427 7.192 17.006 1.00 94.44 190 PRO A C 1
ATOM 1389 O O . PRO A 1 190 ? -8.358 7.794 18.076 1.00 94.44 190 PRO A O 1
ATOM 1392 N N . ALA A 1 191 ? -7.539 7.436 16.049 1.00 95.06 191 ALA A N 1
ATOM 1393 C CA . ALA A 1 191 ? -6.567 8.520 16.068 1.00 95.06 191 ALA A CA 1
ATOM 1394 C C . ALA A 1 191 ? -6.496 9.274 14.724 1.00 95.06 191 ALA A C 1
ATOM 1396 O O . ALA A 1 191 ? -5.618 10.131 14.567 1.00 95.06 191 ALA A O 1
ATOM 1397 N N . ASP A 1 192 ? -7.341 8.933 13.746 1.00 95.19 192 ASP A N 1
ATOM 1398 C CA . ASP A 1 192 ? -7.432 9.606 12.454 1.00 95.19 192 ASP A CA 1
ATOM 1399 C C . ASP A 1 192 ? -8.759 10.372 12.326 1.00 95.19 192 ASP A C 1
ATOM 1401 O O . ASP A 1 192 ? -9.754 9.807 11.882 1.00 95.19 192 ASP A O 1
ATOM 1405 N N . PRO A 1 193 ? -8.753 11.704 12.525 1.00 95.38 193 PRO A N 1
ATOM 1406 C CA . PRO A 1 193 ? -9.977 12.502 12.521 1.00 95.38 193 PRO A CA 1
ATOM 1407 C C . PRO A 1 193 ? -10.712 12.559 11.170 1.00 95.38 193 PRO A C 1
ATOM 1409 O O . PRO A 1 193 ? -11.732 13.239 11.040 1.00 95.38 193 PRO A O 1
ATOM 1412 N N . ASN A 1 194 ? -10.151 11.957 10.117 1.00 94.38 194 ASN A N 1
ATOM 1413 C CA . ASN A 1 194 ? -10.739 11.929 8.782 1.00 94.38 194 ASN A CA 1
ATOM 1414 C C . ASN A 1 194 ? -11.300 10.553 8.404 1.00 94.38 194 ASN A C 1
ATOM 1416 O O . ASN A 1 194 ? -11.884 10.440 7.322 1.00 94.38 194 ASN A O 1
ATOM 1420 N N . LYS A 1 195 ? -11.104 9.522 9.235 1.00 93.94 195 LYS A N 1
ATOM 1421 C CA . LYS A 1 195 ? -11.492 8.145 8.935 1.00 93.94 195 LYS A CA 1
ATOM 1422 C C . LYS A 1 195 ? -11.964 7.436 10.195 1.00 93.94 195 LYS A C 1
ATOM 1424 O O . LYS A 1 195 ? -11.173 7.253 11.097 1.00 93.94 195 LYS A O 1
ATOM 1429 N N . VAL A 1 196 ? -13.178 6.890 10.141 1.00 94.00 196 VAL A N 1
ATOM 1430 C CA . VAL A 1 196 ? -13.714 5.957 11.156 1.00 94.00 196 VAL A CA 1
ATOM 1431 C C . VAL A 1 196 ? -13.359 4.489 10.879 1.00 94.00 196 VAL A C 1
ATOM 1433 O O . VAL A 1 196 ? -13.592 3.594 11.692 1.00 94.00 196 VAL A O 1
ATOM 1436 N N . ASP A 1 197 ? -12.897 4.208 9.660 1.00 94.25 197 ASP A N 1
ATOM 1437 C CA . ASP A 1 197 ? -12.597 2.873 9.156 1.00 94.25 197 ASP A CA 1
ATOM 1438 C C . ASP A 1 197 ? -11.348 2.924 8.265 1.00 94.25 197 ASP A C 1
ATOM 1440 O O . ASP A 1 197 ? -11.161 3.887 7.514 1.00 94.25 197 ASP A O 1
ATOM 1444 N N . PRO A 1 198 ? -10.479 1.898 8.312 1.00 92.88 198 PRO A N 1
ATOM 1445 C CA . PRO A 1 198 ? -9.322 1.838 7.438 1.00 92.88 198 PRO A CA 1
ATOM 1446 C C . PRO A 1 198 ? -9.763 1.563 5.997 1.00 92.88 198 PRO A C 1
ATOM 1448 O O . PRO A 1 198 ? -10.280 0.491 5.681 1.00 92.88 198 PRO A O 1
ATOM 1451 N N . ASP A 1 199 ? -9.494 2.522 5.119 1.00 94.12 199 ASP A N 1
ATOM 1452 C CA . ASP A 1 199 ? -9.600 2.361 3.668 1.00 94.12 199 ASP A CA 1
ATOM 1453 C C . ASP A 1 199 ? -8.336 1.678 3.090 1.00 94.12 199 ASP A C 1
ATOM 1455 O O . ASP A 1 199 ? -7.588 0.998 3.798 1.00 94.12 199 ASP A O 1
ATOM 1459 N N . VAL A 1 200 ? -8.070 1.832 1.788 1.00 95.38 200 VAL A N 1
ATOM 1460 C CA . VAL A 1 200 ? -6.980 1.136 1.080 1.00 95.38 200 VAL A CA 1
ATOM 1461 C C . VAL A 1 200 ? -5.605 1.522 1.631 1.00 95.38 200 VAL A C 1
ATOM 1463 O O . VAL A 1 200 ? -4.744 0.655 1.787 1.00 95.38 200 VAL A O 1
ATOM 1466 N N . CYS A 1 201 ? -5.407 2.798 1.958 1.00 95.25 201 CYS A N 1
ATOM 1467 C CA . CYS A 1 201 ? -4.178 3.295 2.573 1.00 95.25 201 CYS A CA 1
ATOM 1468 C C . CYS A 1 201 ? -4.137 3.119 4.106 1.00 95.25 201 CYS A C 1
ATOM 1470 O O . CYS A 1 201 ? -3.149 3.496 4.736 1.00 95.25 201 CYS A O 1
ATOM 1472 N N . GLY A 1 202 ? -5.178 2.538 4.716 1.00 94.19 202 GLY A N 1
ATOM 1473 C CA . GLY A 1 202 ? -5.309 2.388 6.168 1.00 94.19 202 GLY A CA 1
ATOM 1474 C C . GLY A 1 202 ? -5.684 3.687 6.894 1.00 94.19 202 GLY A C 1
ATOM 1475 O O . GLY A 1 202 ? -6.158 4.642 6.276 1.00 94.19 202 GLY A O 1
ATOM 1476 N N . CYS A 1 203 ? -5.493 3.710 8.217 1.00 95.31 203 CYS A N 1
ATOM 1477 C CA . CYS A 1 203 ? -5.702 4.896 9.056 1.00 95.31 203 CYS A CA 1
ATOM 1478 C C . CYS A 1 203 ? -4.497 5.850 8.986 1.00 95.31 203 CYS A C 1
ATOM 1480 O O . CYS A 1 203 ? -3.349 5.417 8.865 1.00 95.31 203 CYS A O 1
ATOM 1482 N N . GLY A 1 204 ? -4.739 7.150 9.122 1.00 93.31 204 GLY A N 1
ATOM 1483 C CA . GLY A 1 204 ? -3.728 8.210 9.179 1.00 93.31 204 GLY A CA 1
ATOM 1484 C C . GLY A 1 204 ? -3.128 8.595 7.824 1.00 93.31 204 GLY A C 1
ATOM 1485 O O . GLY A 1 204 ? -2.260 9.468 7.763 1.00 93.31 204 GLY A O 1
ATOM 1486 N N . VAL A 1 205 ? -3.568 7.957 6.737 1.00 94.88 205 VAL A N 1
ATOM 1487 C CA . VAL A 1 205 ? -3.091 8.197 5.370 1.00 94.88 205 VAL A CA 1
ATOM 1488 C C . VAL A 1 205 ? -4.296 8.380 4.461 1.00 94.88 205 VAL A C 1
ATOM 1490 O O . VAL A 1 205 ? -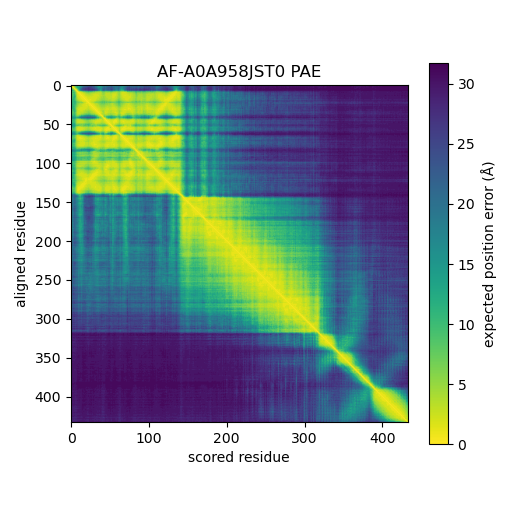5.138 7.493 4.374 1.00 94.88 205 VAL A O 1
ATOM 1493 N N . ALA A 1 206 ? -4.392 9.514 3.772 1.00 93.62 206 ALA A N 1
ATOM 1494 C CA . ALA A 1 206 ? -5.492 9.777 2.847 1.00 93.62 206 ALA A CA 1
ATOM 1495 C C . ALA A 1 206 ? -5.400 8.892 1.590 1.00 93.62 206 ALA A C 1
ATOM 1497 O O . ALA A 1 206 ? -4.320 8.753 1.019 1.00 93.62 206 ALA A O 1
ATOM 1498 N N . ASP A 1 207 ? -6.535 8.383 1.104 1.00 95.00 207 ASP A N 1
ATOM 1499 C CA . ASP A 1 207 ? -6.655 7.716 -0.203 1.00 95.00 207 ASP A CA 1
ATOM 1500 C C . ASP A 1 207 ? -6.712 8.759 -1.324 1.00 95.00 207 ASP A C 1
ATOM 1502 O O . ASP A 1 207 ? -7.714 8.928 -2.020 1.00 95.00 207 ASP A O 1
ATOM 1506 N N . THR A 1 208 ? -5.627 9.520 -1.444 1.00 95.94 208 THR A N 1
ATOM 1507 C CA . THR A 1 208 ? -5.436 10.472 -2.539 1.00 95.94 208 THR A CA 1
ATOM 1508 C C . THR A 1 208 ? -4.850 9.737 -3.737 1.00 95.94 208 THR A C 1
ATOM 1510 O O . THR A 1 208 ? -4.035 8.840 -3.563 1.00 95.94 208 THR A O 1
ATOM 1513 N N . ASP A 1 209 ? -5.284 10.120 -4.931 1.00 96.81 209 ASP A N 1
ATOM 1514 C CA . ASP A 1 209 ? -4.699 9.739 -6.217 1.00 96.81 209 ASP A CA 1
ATOM 1515 C C . ASP A 1 209 ? -4.318 11.051 -6.918 1.00 96.81 209 ASP A C 1
ATOM 1517 O O . ASP A 1 209 ? -5.174 11.761 -7.464 1.00 96.81 209 ASP A O 1
ATOM 1521 N N . THR A 1 210 ? -3.060 11.457 -6.743 1.00 97.19 210 THR A N 1
ATOM 1522 C CA . THR A 1 210 ? -2.575 12.798 -7.083 1.00 97.19 210 THR A CA 1
ATOM 1523 C C . THR A 1 210 ? -2.565 13.044 -8.590 1.00 97.19 210 THR A C 1
ATOM 1525 O O . THR A 1 210 ? -2.875 14.162 -9.023 1.00 97.19 210 THR A O 1
ATOM 1528 N N . ASP A 1 211 ? -2.240 12.037 -9.399 1.00 96.50 211 ASP A N 1
ATOM 1529 C CA . ASP A 1 211 ? -2.172 12.157 -10.856 1.00 96.50 211 ASP A CA 1
ATOM 1530 C C . ASP A 1 211 ? -3.382 11.560 -11.591 1.00 96.50 211 ASP A C 1
ATOM 1532 O O . ASP A 1 211 ? -3.560 11.815 -12.786 1.00 96.50 211 ASP A O 1
ATOM 1536 N N . SER A 1 212 ? -4.303 10.935 -10.855 1.00 97.31 212 SER A N 1
ATOM 1537 C CA . SER A 1 212 ? -5.568 10.398 -11.359 1.00 97.31 212 SER A CA 1
ATOM 1538 C C . SER A 1 212 ? -5.394 9.230 -12.332 1.00 97.31 212 SER A C 1
ATOM 1540 O O . SER A 1 212 ? -6.199 9.084 -13.264 1.00 97.31 212 SER A O 1
ATOM 1542 N N . ASP A 1 213 ? -4.365 8.406 -12.134 1.00 95.94 213 ASP A N 1
ATOM 1543 C CA . ASP A 1 213 ? -4.122 7.200 -12.932 1.00 95.94 213 ASP A CA 1
ATOM 1544 C C . ASP A 1 213 ? -4.901 5.963 -12.446 1.00 95.94 213 ASP A C 1
ATOM 1546 O O . ASP A 1 213 ? -5.006 4.951 -13.153 1.00 95.94 213 ASP A O 1
ATOM 1550 N N . GLY A 1 214 ? -5.548 6.082 -11.283 1.00 95.75 214 GLY A N 1
ATOM 1551 C CA . GLY A 1 214 ? -6.327 5.035 -10.637 1.00 95.75 214 GLY A CA 1
ATOM 1552 C C . GLY A 1 214 ? -5.575 4.282 -9.539 1.00 95.75 214 GLY A C 1
ATOM 1553 O O . GLY A 1 214 ? -6.182 3.413 -8.901 1.00 95.75 214 GLY A O 1
ATOM 1554 N N . THR A 1 215 ? -4.303 4.595 -9.296 1.00 96.88 215 THR A N 1
ATOM 1555 C CA . THR A 1 215 ? -3.496 4.056 -8.200 1.00 96.88 215 THR A CA 1
ATOM 1556 C C . THR A 1 215 ? -3.341 5.115 -7.123 1.00 96.88 215 THR A C 1
ATOM 1558 O O . THR A 1 215 ? -2.862 6.213 -7.355 1.00 96.88 215 THR A O 1
ATOM 1561 N N . LEU A 1 216 ? -3.768 4.787 -5.905 1.00 97.44 216 LEU A N 1
ATOM 1562 C CA . LEU A 1 216 ? -3.639 5.707 -4.778 1.00 97.44 216 LEU A CA 1
ATOM 1563 C C . LEU A 1 216 ? -2.166 5.966 -4.457 1.00 97.44 216 LEU A C 1
ATOM 1565 O O . LEU A 1 216 ? -1.372 5.027 -4.460 1.00 97.44 216 LEU A O 1
ATOM 1569 N N . ASP A 1 217 ? -1.850 7.185 -4.027 1.00 96.94 217 ASP A N 1
ATOM 1570 C CA . ASP A 1 217 ? -0.506 7.660 -3.688 1.00 96.94 217 ASP A CA 1
ATOM 1571 C C . ASP A 1 217 ? 0.245 6.711 -2.735 1.00 96.94 217 ASP A C 1
ATOM 1573 O O . ASP A 1 217 ? 1.454 6.518 -2.833 1.00 96.94 217 ASP A O 1
ATOM 1577 N N . CYS A 1 218 ? -0.460 6.079 -1.791 1.00 96.38 218 CYS A N 1
ATOM 1578 C CA . CYS A 1 218 ? 0.153 5.141 -0.845 1.00 96.38 218 CYS A CA 1
ATOM 1579 C C . CYS A 1 218 ? 0.674 3.846 -1.498 1.00 96.38 218 CYS A C 1
ATOM 1581 O O . CYS A 1 218 ? 1.501 3.152 -0.905 1.00 96.38 218 CYS A O 1
ATOM 1583 N N . ASN A 1 219 ? 0.189 3.527 -2.698 1.00 96.31 219 ASN A N 1
ATOM 1584 C CA . ASN A 1 219 ? 0.534 2.350 -3.488 1.00 96.31 219 ASN A CA 1
ATOM 1585 C C . ASN A 1 219 ? 1.165 2.707 -4.841 1.00 96.31 219 ASN A C 1
ATOM 1587 O O . ASN A 1 219 ? 1.494 1.790 -5.591 1.00 96.31 219 ASN A O 1
ATOM 1591 N N . ASP A 1 220 ? 1.338 3.994 -5.140 1.00 97.19 220 ASP A N 1
ATOM 1592 C CA . ASP A 1 220 ? 1.884 4.476 -6.399 1.00 97.19 220 ASP A CA 1
ATOM 1593 C C . ASP A 1 220 ? 3.337 4.970 -6.227 1.00 97.19 220 ASP A C 1
ATOM 1595 O O . ASP A 1 220 ? 3.599 6.005 -5.606 1.00 97.19 220 ASP A O 1
ATOM 1599 N N . PRO A 1 221 ? 4.337 4.254 -6.772 1.00 96.88 221 PRO A N 1
ATOM 1600 C CA . PRO A 1 221 ? 5.720 4.715 -6.774 1.00 96.88 221 PRO A CA 1
ATOM 1601 C C . PRO A 1 221 ? 5.976 5.893 -7.734 1.00 96.88 221 PRO A C 1
ATOM 1603 O O . PRO A 1 221 ? 7.073 6.460 -7.703 1.00 96.88 221 PRO A O 1
ATOM 1606 N N . CYS A 1 222 ? 5.009 6.248 -8.582 1.00 97.25 222 CYS A N 1
ATOM 1607 C CA . CYS A 1 222 ? 5.092 7.258 -9.628 1.00 97.25 222 CYS A CA 1
ATOM 1608 C C . CYS A 1 222 ? 4.049 8.381 -9.489 1.00 97.25 222 CYS A C 1
ATOM 1610 O O . CYS A 1 222 ? 3.630 8.905 -10.505 1.00 97.25 222 CYS A O 1
ATOM 1612 N N . LEU A 1 223 ? 3.816 8.857 -8.257 1.00 96.31 223 LEU A N 1
ATOM 1613 C CA . LEU A 1 223 ? 2.871 9.900 -7.777 1.00 96.31 223 LEU A CA 1
ATOM 1614 C C . LEU A 1 223 ? 2.469 11.101 -8.673 1.00 96.31 223 LEU A C 1
ATOM 1616 O O . LEU A 1 223 ? 1.602 11.888 -8.293 1.00 96.31 223 LEU A O 1
ATOM 1620 N N . ALA A 1 224 ? 3.196 11.389 -9.748 1.00 95.81 224 ALA A N 1
ATOM 1621 C CA . ALA A 1 224 ? 2.962 12.517 -10.642 1.00 95.81 224 ALA A CA 1
ATOM 1622 C C . ALA A 1 224 ? 2.980 12.133 -12.136 1.00 95.81 224 ALA A C 1
ATOM 1624 O O . ALA A 1 224 ? 2.994 13.038 -12.980 1.00 95.81 224 ALA A O 1
ATOM 1625 N N . ASP A 1 225 ? 3.055 10.844 -12.480 1.00 96.69 225 ASP A N 1
ATOM 1626 C CA . ASP A 1 225 ? 3.025 10.350 -13.856 1.00 96.69 225 ASP A CA 1
ATOM 1627 C C . ASP A 1 225 ? 1.726 9.581 -14.145 1.00 96.69 225 ASP A C 1
ATOM 1629 O O . ASP A 1 225 ? 1.701 8.357 -14.025 1.00 96.69 225 ASP A O 1
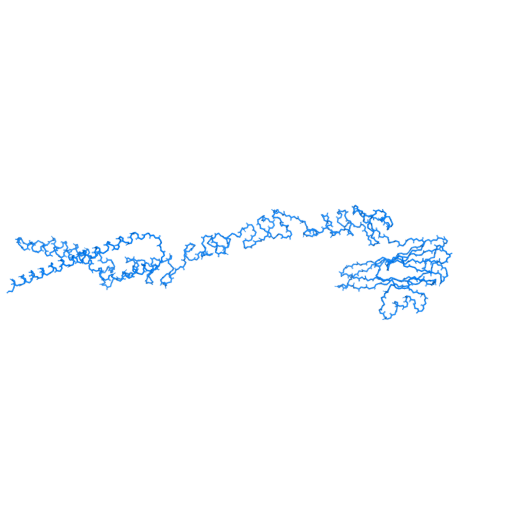ATOM 1633 N N . PRO A 1 226 ? 0.704 10.249 -14.717 1.00 96.56 226 PRO A N 1
ATOM 1634 C CA . PRO A 1 226 ? -0.612 9.650 -14.924 1.00 96.56 226 PRO A CA 1
ATOM 1635 C C . PRO A 1 226 ? -0.651 8.498 -15.945 1.00 96.56 226 PRO A C 1
ATOM 1637 O O . PRO A 1 226 ? -1.720 7.994 -16.290 1.00 96.56 226 PRO A O 1
ATOM 1640 N N . ASN A 1 227 ? 0.491 8.147 -16.543 1.00 95.50 227 ASN A N 1
ATOM 1641 C CA . ASN A 1 227 ? 0.612 7.045 -17.492 1.00 95.50 227 ASN A CA 1
ATOM 1642 C C . ASN A 1 227 ? 1.381 5.849 -16.917 1.00 95.50 227 ASN A C 1
ATOM 1644 O O . ASN A 1 227 ? 1.542 4.855 -17.637 1.00 95.50 227 ASN A O 1
ATOM 1648 N N . LYS A 1 228 ? 1.893 5.934 -15.683 1.00 95.75 228 LYS A N 1
ATOM 1649 C CA . LYS A 1 228 ? 2.728 4.901 -15.075 1.00 95.75 228 LYS A CA 1
ATOM 1650 C C . LYS A 1 228 ? 2.437 4.745 -13.586 1.00 95.75 228 LYS A C 1
ATOM 1652 O O . LYS A 1 228 ? 2.826 5.586 -12.803 1.00 95.75 228 LYS A O 1
ATOM 1657 N N . VAL A 1 229 ? 1.999 3.541 -13.232 1.00 95.88 229 VAL A N 1
ATOM 1658 C CA . VAL A 1 229 ? 1.872 3.043 -11.847 1.00 95.88 229 VAL A CA 1
ATOM 1659 C C . VAL A 1 229 ? 3.142 2.338 -11.337 1.00 95.88 229 VAL A C 1
ATOM 1661 O O . VAL A 1 229 ? 3.178 1.792 -10.238 1.00 95.88 229 VAL A O 1
ATOM 1664 N N . ASP A 1 230 ? 4.171 2.224 -12.184 1.00 95.19 230 ASP A N 1
ATOM 1665 C CA . ASP A 1 230 ? 5.465 1.605 -11.876 1.00 95.19 230 ASP A CA 1
ATOM 1666 C C . ASP A 1 230 ? 6.568 2.375 -12.627 1.00 95.19 230 ASP A C 1
ATOM 1668 O O . ASP A 1 230 ? 6.394 2.679 -13.816 1.00 95.19 230 ASP A O 1
ATOM 1672 N N . PRO A 1 231 ? 7.715 2.679 -11.987 1.00 95.31 231 PRO A N 1
ATOM 1673 C CA . PRO A 1 231 ? 8.815 3.383 -12.637 1.00 95.31 231 PRO A CA 1
ATOM 1674 C C . PRO A 1 231 ? 9.312 2.687 -13.910 1.00 95.31 231 PRO A C 1
ATOM 1676 O O . PRO A 1 231 ? 9.743 3.355 -14.851 1.00 95.31 231 PRO A O 1
ATOM 1679 N N . GLY A 1 232 ? 9.255 1.359 -13.983 1.00 95.31 232 GLY A N 1
ATOM 1680 C CA . GLY A 1 232 ? 9.806 0.614 -15.108 1.00 95.31 232 GLY A CA 1
ATOM 1681 C C . GLY A 1 232 ? 11.316 0.834 -15.266 1.00 95.31 232 GLY A C 1
ATOM 1682 O O . GLY A 1 232 ? 12.039 1.067 -14.295 1.00 95.31 232 GLY A O 1
ATOM 1683 N N . VAL A 1 233 ? 11.820 0.742 -16.499 1.00 96.25 233 VAL A N 1
ATOM 1684 C CA . VAL A 1 233 ? 13.268 0.822 -16.777 1.00 96.25 233 VAL A CA 1
ATOM 1685 C C . VAL A 1 233 ? 13.735 2.264 -16.953 1.00 96.25 233 VAL A C 1
ATOM 1687 O O . VAL A 1 233 ? 14.828 2.618 -16.509 1.00 96.25 233 VAL A O 1
ATOM 1690 N N . CYS A 1 234 ? 12.909 3.099 -17.578 1.00 96.00 234 CYS A N 1
ATOM 1691 C CA . CYS A 1 234 ? 13.196 4.510 -17.805 1.00 96.00 234 CYS A CA 1
ATOM 1692 C C . CYS A 1 234 ? 12.813 5.416 -16.622 1.00 96.00 234 CYS A C 1
ATOM 1694 O O . CYS A 1 234 ? 13.099 6.613 -16.660 1.00 96.00 234 CYS A O 1
ATOM 1696 N N . GLY A 1 235 ? 12.203 4.864 -15.569 1.00 95.94 235 GLY A N 1
ATOM 1697 C CA . GLY A 1 235 ? 11.674 5.625 -14.440 1.00 95.94 235 GLY A CA 1
ATOM 1698 C C . GLY A 1 235 ? 10.313 6.272 -14.731 1.00 95.94 235 GLY A C 1
ATOM 1699 O O . GLY A 1 235 ? 9.747 6.141 -15.821 1.00 95.94 235 GLY A O 1
ATOM 1700 N N . CYS A 1 236 ? 9.788 6.990 -13.737 1.00 96.81 236 CYS A N 1
ATO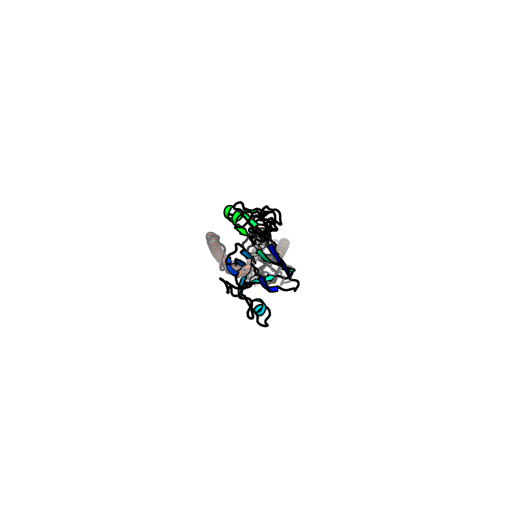M 1701 C CA . CYS A 1 236 ? 8.554 7.763 -13.877 1.00 96.81 236 CYS A CA 1
ATOM 1702 C C . CYS A 1 236 ? 8.767 8.981 -14.795 1.00 96.81 236 CYS A C 1
ATOM 1704 O O . CYS A 1 236 ? 9.850 9.572 -14.839 1.00 96.81 236 CYS A O 1
ATOM 1706 N N . GLY A 1 237 ? 7.724 9.383 -15.515 1.00 94.81 237 GLY A N 1
ATOM 1707 C CA . GLY A 1 237 ? 7.705 10.514 -16.445 1.00 94.81 237 GLY A CA 1
ATOM 1708 C C . GLY A 1 237 ? 8.309 10.215 -17.820 1.00 94.81 237 GLY A C 1
ATOM 1709 O O . GLY A 1 237 ? 8.299 11.084 -18.696 1.00 94.81 237 GLY A O 1
ATOM 1710 N N . VAL A 1 238 ? 8.846 9.007 -18.030 1.00 95.50 238 VAL A N 1
ATOM 1711 C CA . VAL A 1 238 ? 9.467 8.579 -19.289 1.00 95.50 238 VAL A CA 1
ATOM 1712 C C . VAL A 1 238 ? 8.916 7.214 -19.691 1.00 95.50 238 VAL A C 1
ATOM 1714 O O . VAL A 1 238 ? 9.036 6.239 -18.953 1.00 95.50 238 VAL A O 1
ATOM 1717 N N . ALA A 1 239 ? 8.320 7.131 -20.881 1.00 94.56 239 ALA A N 1
ATOM 1718 C CA . ALA A 1 239 ? 7.778 5.883 -21.407 1.00 94.56 239 ALA A CA 1
ATOM 1719 C C . ALA A 1 239 ? 8.886 4.851 -21.687 1.00 94.56 239 ALA A C 1
ATOM 1721 O O . ALA A 1 239 ? 9.919 5.190 -22.267 1.00 94.56 239 ALA A O 1
ATOM 1722 N N . ASP A 1 240 ? 8.629 3.585 -21.349 1.00 96.12 240 ASP A N 1
ATOM 1723 C CA . ASP A 1 240 ? 9.469 2.441 -21.732 1.00 96.12 240 ASP A CA 1
ATOM 1724 C C . ASP A 1 240 ? 9.175 2.049 -23.190 1.00 96.12 240 ASP A C 1
ATOM 1726 O O . ASP A 1 240 ? 8.626 0.988 -23.489 1.00 96.12 240 ASP A O 1
ATOM 1730 N N . THR A 1 241 ? 9.467 2.967 -24.110 1.00 96.38 241 THR A N 1
ATOM 1731 C CA . THR A 1 241 ? 9.283 2.754 -25.548 1.00 96.38 241 THR A CA 1
ATOM 1732 C C . THR A 1 241 ? 10.553 2.166 -26.142 1.00 96.38 241 THR A C 1
ATOM 1734 O O . THR A 1 241 ? 11.643 2.675 -25.892 1.00 96.38 241 THR A O 1
ATOM 1737 N N . ASP A 1 242 ? 10.394 1.123 -26.946 1.00 96.56 242 ASP A N 1
ATOM 1738 C CA . ASP A 1 242 ? 11.427 0.504 -27.776 1.00 96.56 242 ASP A CA 1
ATOM 1739 C C . ASP A 1 242 ? 10.962 0.647 -29.237 1.00 96.56 242 ASP A C 1
ATOM 1741 O O . ASP A 1 242 ? 9.954 0.056 -29.636 1.00 96.56 242 ASP A O 1
ATOM 1745 N N . THR A 1 243 ? 11.599 1.550 -29.987 1.00 96.81 243 THR A N 1
ATOM 1746 C CA . THR A 1 243 ? 11.129 1.954 -31.325 1.00 96.81 243 THR A CA 1
ATOM 1747 C C . THR A 1 243 ? 11.547 0.960 -32.401 1.00 96.81 243 THR A C 1
ATOM 1749 O O . THR A 1 243 ? 10.782 0.725 -33.341 1.00 96.81 243 THR A O 1
ATOM 1752 N N . ASP A 1 244 ? 12.743 0.393 -32.287 1.00 95.94 244 ASP A N 1
ATOM 1753 C CA . ASP A 1 244 ? 13.331 -0.484 -33.296 1.00 95.94 244 ASP A CA 1
ATOM 1754 C C . ASP A 1 244 ? 13.224 -1.977 -32.940 1.00 95.94 244 ASP A C 1
ATOM 1756 O O . ASP A 1 244 ? 13.338 -2.828 -33.828 1.00 95.94 244 ASP A O 1
ATOM 1760 N N . GLY A 1 245 ? 12.865 -2.296 -31.695 1.00 96.50 245 GLY A N 1
ATOM 1761 C CA . GLY A 1 245 ? 12.582 -3.644 -31.228 1.00 96.50 245 GLY A CA 1
ATOM 1762 C C . GLY A 1 245 ? 13.830 -4.441 -30.861 1.00 96.50 245 GLY A C 1
ATOM 1763 O O . GLY A 1 245 ? 13.772 -5.677 -30.911 1.00 96.50 245 GLY A O 1
ATOM 1764 N N . ASP A 1 246 ? 14.949 -3.783 -30.542 1.00 95.25 246 ASP A N 1
ATOM 1765 C CA . ASP A 1 246 ? 16.191 -4.451 -30.134 1.00 95.25 246 ASP A CA 1
ATOM 1766 C C . ASP A 1 246 ? 16.182 -4.921 -28.661 1.00 95.25 246 ASP A C 1
ATOM 1768 O O . ASP A 1 246 ? 17.029 -5.720 -28.241 1.00 95.25 246 ASP A O 1
ATOM 1772 N N . GLY A 1 247 ? 15.165 -4.507 -27.896 1.00 95.44 247 GLY A N 1
ATOM 1773 C CA . GLY A 1 247 ? 14.979 -4.827 -26.485 1.00 95.44 247 GLY A CA 1
ATOM 1774 C C . GLY A 1 247 ? 15.574 -3.801 -25.517 1.00 95.44 247 GLY A C 1
ATOM 1775 O O . GLY A 1 247 ? 15.500 -4.020 -24.302 1.00 95.44 247 GLY A O 1
ATOM 1776 N N . VAL A 1 248 ? 16.149 -2.701 -26.007 1.00 96.75 248 VAL A N 1
ATOM 1777 C CA . VAL A 1 248 ? 16.654 -1.579 -25.216 1.00 96.75 248 VAL A CA 1
ATOM 1778 C C . VAL A 1 248 ? 15.740 -0.375 -25.412 1.00 96.75 248 VAL A C 1
ATOM 1780 O O . VAL A 1 248 ? 15.560 0.159 -26.495 1.00 96.75 248 VAL A O 1
ATOM 1783 N N . PHE A 1 249 ? 15.133 0.087 -24.321 1.00 97.38 249 PHE A N 1
ATOM 1784 C CA . PHE A 1 249 ? 14.259 1.255 -24.383 1.00 97.38 249 PHE A CA 1
ATOM 1785 C C . PHE A 1 249 ? 15.040 2.525 -24.742 1.00 97.38 249 PHE A C 1
ATOM 1787 O O . PHE A 1 249 ? 16.164 2.711 -24.272 1.00 97.38 249 PHE A O 1
ATOM 1794 N N . ILE A 1 250 ? 14.392 3.455 -25.455 1.00 96.88 250 ILE A N 1
ATOM 1795 C CA . ILE A 1 250 ? 14.971 4.715 -25.968 1.00 96.88 250 ILE A CA 1
ATOM 1796 C C . ILE A 1 250 ? 15.791 5.474 -24.912 1.00 96.88 250 ILE A C 1
ATOM 1798 O O . ILE A 1 250 ? 16.804 6.089 -25.230 1.00 96.88 250 ILE A O 1
ATOM 1802 N N . CYS A 1 251 ? 15.367 5.460 -23.645 1.00 96.62 251 CYS A N 1
ATOM 1803 C CA . CYS A 1 251 ? 16.063 6.163 -22.563 1.00 96.62 251 CYS A CA 1
ATOM 1804 C C . CYS A 1 251 ? 17.490 5.647 -22.297 1.00 96.62 251 CYS A C 1
ATOM 1806 O O . CYS A 1 251 ? 18.317 6.389 -21.769 1.00 96.62 251 CYS A O 1
ATOM 1808 N N . ASN A 1 252 ? 17.766 4.394 -22.662 1.00 96.56 252 ASN A N 1
ATOM 1809 C CA . ASN A 1 252 ? 19.040 3.705 -22.475 1.00 96.56 252 ASN A CA 1
ATOM 1810 C C . ASN A 1 252 ? 19.679 3.272 -23.804 1.00 96.56 252 ASN A C 1
ATOM 1812 O O . ASN A 1 252 ? 20.750 2.664 -23.781 1.00 96.56 252 ASN A O 1
ATOM 1816 N N . ASP A 1 253 ? 19.045 3.582 -24.933 1.00 97.06 253 ASP A N 1
ATOM 1817 C CA . ASP A 1 253 ? 19.494 3.178 -26.256 1.00 97.06 253 ASP A CA 1
ATOM 1818 C C . ASP A 1 253 ? 20.322 4.284 -26.928 1.00 97.06 253 ASP A C 1
ATOM 1820 O O . ASP A 1 253 ? 19.882 5.423 -27.117 1.00 97.06 253 ASP A O 1
ATOM 1824 N N . GLY A 1 254 ? 21.564 3.950 -27.278 1.00 96.56 254 GLY A N 1
ATOM 1825 C CA . GLY A 1 254 ? 22.460 4.841 -28.004 1.00 96.56 254 GLY A CA 1
ATOM 1826 C C . GLY A 1 254 ? 22.155 4.941 -29.502 1.00 96.56 254 GLY A C 1
ATOM 1827 O O . GLY A 1 254 ? 22.689 5.845 -30.151 1.00 96.56 254 GLY A O 1
ATOM 1828 N N . CYS A 1 255 ? 21.322 4.049 -30.040 1.00 97.06 255 CYS A N 1
ATOM 1829 C CA . CYS A 1 255 ? 20.868 4.017 -31.425 1.00 97.06 255 CYS A CA 1
ATOM 1830 C C . CYS A 1 255 ? 19.368 3.664 -31.550 1.00 97.06 255 CYS A C 1
ATOM 1832 O O . CYS A 1 255 ? 19.057 2.669 -32.188 1.00 97.06 255 CYS A O 1
ATOM 1834 N N . PRO A 1 256 ? 18.446 4.544 -31.109 1.00 96.62 256 PRO A N 1
ATOM 1835 C CA . PRO A 1 256 ? 16.995 4.277 -31.011 1.00 96.62 256 PRO A CA 1
ATOM 1836 C C . PRO A 1 256 ? 16.230 3.845 -32.276 1.00 96.62 256 PRO A C 1
ATOM 1838 O O . PRO A 1 256 ? 15.014 3.670 -32.219 1.00 96.62 256 PRO A O 1
ATOM 1841 N N . ASP A 1 257 ? 16.898 3.800 -33.428 1.00 96.31 257 ASP A N 1
ATOM 1842 C CA . ASP A 1 257 ? 16.327 3.492 -34.739 1.00 96.31 257 ASP A CA 1
ATOM 1843 C C . ASP A 1 257 ? 17.086 2.333 -35.447 1.00 96.31 257 ASP A C 1
ATOM 1845 O O . ASP A 1 257 ? 16.843 2.079 -36.633 1.00 96.31 257 ASP A O 1
ATOM 1849 N N . ASP A 1 258 ? 18.039 1.658 -34.785 1.00 96.50 258 ASP A N 1
ATOM 1850 C CA . ASP A 1 258 ? 18.834 0.547 -35.332 1.00 96.50 258 ASP A CA 1
ATOM 1851 C C . ASP A 1 258 ? 18.672 -0.743 -34.517 1.00 96.50 258 ASP A C 1
ATOM 1853 O O . ASP A 1 258 ? 19.478 -1.061 -33.647 1.00 96.50 258 ASP A O 1
ATOM 1857 N N . ALA A 1 259 ? 17.729 -1.582 -34.958 1.00 96.31 259 ALA A N 1
ATOM 1858 C CA . ALA A 1 259 ? 17.371 -2.852 -34.321 1.00 96.31 259 ALA A CA 1
ATOM 1859 C C . ALA A 1 259 ? 18.527 -3.864 -34.128 1.00 96.31 259 ALA A C 1
ATOM 1861 O O . ALA A 1 259 ? 18.339 -4.926 -33.532 1.00 96.31 259 ALA A O 1
ATOM 1862 N N . ASN A 1 260 ? 19.703 -3.619 -34.717 1.00 94.62 260 ASN A N 1
ATOM 1863 C CA . ASN A 1 260 ? 20.878 -4.481 -34.573 1.00 94.62 260 ASN A CA 1
ATOM 1864 C C . ASN A 1 260 ? 21.910 -3.935 -33.575 1.00 94.62 260 ASN A C 1
ATOM 1866 O O . ASN A 1 260 ? 22.923 -4.605 -33.341 1.00 94.62 260 ASN A O 1
ATOM 1870 N N . LYS A 1 261 ? 21.707 -2.731 -33.029 1.00 94.81 261 LYS A N 1
ATOM 1871 C CA . LYS A 1 261 ? 22.669 -2.042 -32.172 1.00 94.81 261 LYS A CA 1
ATOM 1872 C C . LYS A 1 261 ? 21.971 -1.199 -31.104 1.00 94.81 261 LYS A C 1
ATOM 1874 O O . LYS A 1 261 ? 21.536 -0.112 -31.413 1.00 94.81 261 LYS A O 1
ATOM 1879 N N . ALA A 1 262 ? 22.157 -1.555 -29.836 1.00 95.06 262 ALA A N 1
ATOM 1880 C CA . ALA A 1 262 ? 21.829 -0.674 -28.705 1.00 95.06 262 ALA A CA 1
ATOM 1881 C C . ALA A 1 262 ? 22.859 0.456 -28.455 1.00 95.06 262 ALA A C 1
ATOM 1883 O O . ALA A 1 262 ? 22.736 1.276 -27.541 1.00 95.06 262 ALA A O 1
ATOM 1884 N N . ALA A 1 263 ? 23.984 0.444 -29.178 1.00 95.50 263 ALA A N 1
ATOM 1885 C CA . ALA A 1 263 ? 25.061 1.416 -29.021 1.00 95.50 263 ALA A CA 1
ATOM 1886 C C . ALA A 1 263 ? 25.744 1.704 -30.368 1.00 95.50 263 ALA A C 1
ATOM 1888 O O . ALA A 1 263 ? 25.946 0.773 -31.150 1.00 95.50 263 ALA A O 1
ATOM 1889 N N . PRO A 1 264 ? 26.209 2.946 -30.621 1.00 94.25 264 PRO A N 1
ATOM 1890 C CA . PRO A 1 264 ? 26.760 3.337 -31.924 1.00 94.25 264 PRO A CA 1
ATOM 1891 C C . PRO A 1 264 ? 27.942 2.498 -32.417 1.00 94.25 264 PRO A C 1
ATOM 1893 O O . PRO A 1 264 ? 28.159 2.391 -33.620 1.00 94.25 264 PRO A O 1
ATOM 1896 N N . GLY A 1 265 ? 28.730 1.900 -31.524 1.00 94.44 265 GLY A N 1
ATOM 1897 C CA . GLY A 1 265 ? 29.963 1.226 -31.929 1.00 94.44 265 GLY A CA 1
ATOM 1898 C C . GLY A 1 265 ? 30.949 2.198 -32.590 1.00 94.44 265 GLY A C 1
ATOM 1899 O O . GLY A 1 265 ? 30.980 3.385 -32.259 1.00 94.44 265 GLY A O 1
ATOM 1900 N N . VAL A 1 266 ? 31.780 1.700 -33.508 1.00 95.75 266 VAL A N 1
ATOM 1901 C CA . VAL A 1 266 ? 32.825 2.504 -34.171 1.00 95.75 266 VAL A CA 1
ATOM 1902 C C . VAL A 1 266 ? 32.300 3.134 -35.459 1.00 95.75 266 VAL A C 1
ATOM 1904 O O . VAL A 1 266 ? 32.591 4.296 -35.736 1.00 95.75 266 VAL A O 1
ATOM 1907 N N . CYS A 1 267 ? 31.504 2.387 -36.222 1.00 95.19 267 CYS A N 1
ATOM 1908 C CA . CYS A 1 267 ? 30.895 2.839 -37.469 1.00 95.19 267 CYS A CA 1
ATOM 1909 C C . CYS A 1 267 ? 29.623 3.681 -37.268 1.00 95.19 267 CYS A C 1
ATOM 1911 O O . CYS A 1 267 ? 29.064 4.182 -38.243 1.00 95.19 267 CYS A O 1
ATOM 1913 N N . GLY A 1 268 ? 29.169 3.865 -36.025 1.00 95.31 268 GLY A N 1
ATOM 1914 C CA . GLY A 1 268 ? 27.916 4.546 -35.707 1.00 95.31 268 GLY A CA 1
ATOM 1915 C C . GLY A 1 268 ? 26.681 3.644 -35.846 1.00 95.31 268 GLY A C 1
ATOM 1916 O O . GLY A 1 268 ? 26.775 2.446 -36.128 1.00 95.31 268 GLY A O 1
ATOM 1917 N N . CYS A 1 269 ? 25.508 4.239 -35.632 1.00 96.31 269 CYS A N 1
ATOM 1918 C CA . CYS A 1 269 ? 24.216 3.577 -35.813 1.00 96.31 269 CYS A CA 1
ATOM 1919 C C . CYS A 1 269 ? 23.899 3.373 -37.305 1.00 96.31 269 CYS A C 1
ATOM 1921 O O . CYS A 1 269 ? 24.279 4.189 -38.148 1.00 96.31 269 CYS A O 1
ATOM 1923 N N . GLY A 1 270 ? 23.181 2.303 -37.638 1.00 94.00 270 GLY A N 1
ATOM 1924 C CA . GLY A 1 270 ? 22.737 1.955 -38.990 1.00 94.00 270 GLY A CA 1
ATOM 1925 C C . GLY A 1 270 ? 23.815 1.326 -39.880 1.00 94.00 270 GLY A C 1
ATOM 1926 O O . GLY A 1 270 ? 23.538 0.990 -41.033 1.00 94.00 270 GLY A O 1
ATOM 1927 N N . VAL A 1 271 ? 25.043 1.165 -39.373 1.00 94.62 271 VAL A N 1
ATOM 1928 C CA . VAL A 1 271 ? 26.182 0.590 -40.104 1.00 94.62 271 VAL A CA 1
ATOM 1929 C C . VAL A 1 271 ? 26.836 -0.491 -39.252 1.00 94.62 271 VAL A C 1
ATOM 1931 O O . VAL A 1 271 ? 27.309 -0.215 -38.152 1.00 94.62 271 VAL A O 1
ATOM 1934 N N . ALA A 1 272 ? 26.892 -1.727 -39.751 1.00 93.00 272 ALA A N 1
ATOM 1935 C CA . ALA A 1 272 ? 27.526 -2.833 -39.037 1.00 93.00 272 ALA A CA 1
ATOM 1936 C C . ALA A 1 272 ? 29.029 -2.577 -38.814 1.00 93.00 272 ALA A C 1
ATOM 1938 O O . ALA A 1 272 ? 29.726 -2.128 -39.721 1.00 93.00 272 ALA A O 1
ATOM 1939 N N . ASP A 1 273 ? 29.534 -2.916 -37.624 1.00 94.75 273 ASP A N 1
ATOM 1940 C CA . ASP A 1 273 ? 30.974 -2.938 -37.330 1.00 94.75 273 ASP A CA 1
ATOM 1941 C C . ASP A 1 273 ? 31.590 -4.239 -37.880 1.00 94.75 273 ASP A C 1
ATOM 1943 O O . ASP A 1 273 ? 32.000 -5.122 -37.126 1.00 94.75 273 ASP A O 1
ATOM 1947 N N . LEU A 1 274 ? 31.574 -4.389 -39.208 1.00 95.00 274 LEU A N 1
ATOM 1948 C CA . LEU A 1 274 ? 32.150 -5.533 -39.916 1.00 95.00 274 LEU A CA 1
ATOM 1949 C C . LEU A 1 274 ? 33.580 -5.218 -40.369 1.00 95.00 274 LEU A C 1
ATOM 1951 O O . LEU A 1 274 ? 33.879 -4.079 -40.703 1.00 95.00 274 LEU A O 1
ATOM 1955 N N . ASP A 1 275 ? 34.428 -6.239 -40.377 1.00 95.94 275 ASP A N 1
ATOM 1956 C CA . ASP A 1 275 ? 35.748 -6.263 -41.014 1.00 95.94 275 ASP A CA 1
ATOM 1957 C C . ASP A 1 275 ? 35.710 -7.427 -42.015 1.00 95.94 275 ASP A C 1
ATOM 1959 O O . ASP A 1 275 ? 35.803 -8.603 -41.639 1.00 95.94 275 ASP A O 1
ATOM 1963 N N . SER A 1 276 ? 35.390 -7.106 -43.267 1.00 95.69 276 SER A N 1
ATOM 1964 C CA . SER A 1 276 ? 35.036 -8.086 -44.294 1.00 95.69 276 SER A CA 1
ATOM 1965 C C . SER A 1 276 ? 36.238 -8.872 -44.824 1.00 95.69 276 SER A C 1
ATOM 1967 O O . SER A 1 276 ? 36.056 -10.001 -45.300 1.00 95.69 276 SER A O 1
ATOM 1969 N N . ASP A 1 277 ? 37.454 -8.329 -44.744 1.00 94.44 277 ASP A N 1
ATOM 1970 C CA . ASP A 1 277 ? 38.678 -8.989 -45.209 1.00 94.44 277 ASP A CA 1
ATOM 1971 C C . ASP A 1 277 ? 39.637 -9.427 -44.087 1.00 94.44 277 ASP A C 1
ATOM 1973 O O . ASP A 1 277 ? 40.537 -10.240 -44.338 1.00 94.44 277 ASP A O 1
ATOM 1977 N N . GLY A 1 278 ? 39.370 -9.020 -42.846 1.00 95.88 278 GLY A N 1
ATOM 1978 C CA . GLY A 1 278 ? 40.066 -9.464 -41.646 1.00 95.88 278 GLY A CA 1
ATOM 1979 C C . GLY A 1 278 ? 41.413 -8.781 -41.427 1.00 95.88 278 GLY A C 1
ATOM 1980 O O . GLY A 1 278 ? 42.297 -9.394 -40.810 1.00 95.88 278 GLY A O 1
ATOM 1981 N N . ASP A 1 279 ? 41.610 -7.573 -41.957 1.00 94.06 279 ASP A N 1
ATOM 1982 C CA . ASP A 1 279 ? 42.864 -6.825 -41.832 1.00 94.06 279 ASP A CA 1
ATOM 1983 C C . ASP A 1 279 ? 42.971 -5.975 -40.554 1.00 94.06 279 ASP A C 1
ATOM 1985 O O . ASP A 1 279 ? 44.051 -5.475 -40.209 1.00 94.06 279 ASP A O 1
ATOM 1989 N N . GLY A 1 280 ? 41.879 -5.911 -39.787 1.00 94.75 280 GLY A N 1
ATOM 1990 C CA . GLY A 1 280 ? 41.770 -5.189 -38.528 1.00 94.75 280 GLY A CA 1
ATOM 1991 C C . GLY A 1 280 ? 41.186 -3.781 -38.658 1.00 94.75 280 GLY A C 1
ATOM 1992 O O . GLY A 1 280 ? 41.003 -3.128 -37.624 1.00 94.75 280 GLY A O 1
ATOM 1993 N N . SER A 1 281 ? 40.886 -3.304 -39.868 1.00 95.88 281 SER A N 1
ATOM 1994 C CA . SER A 1 281 ? 40.099 -2.097 -40.103 1.00 95.88 281 SER A CA 1
ATOM 1995 C C . SER A 1 281 ? 38.653 -2.455 -40.421 1.00 95.88 281 SER A C 1
ATOM 1997 O O . SER A 1 281 ? 38.365 -3.306 -41.248 1.00 95.88 281 SER A O 1
ATOM 1999 N N . LEU A 1 282 ? 37.708 -1.789 -39.756 1.00 96.62 282 LEU A N 1
ATOM 2000 C CA . LEU A 1 282 ? 36.293 -1.980 -40.068 1.00 96.62 282 LEU A CA 1
ATOM 2001 C C . LEU A 1 282 ? 35.972 -1.403 -41.450 1.00 96.62 282 LEU A C 1
ATOM 2003 O O . LEU A 1 282 ? 36.493 -0.345 -41.803 1.00 96.62 282 LEU A O 1
ATOM 2007 N N . ASP A 1 283 ? 35.019 -2.012 -42.152 1.00 95.44 283 ASP A N 1
ATOM 2008 C CA . ASP A 1 283 ? 34.592 -1.658 -43.510 1.00 95.44 283 ASP A CA 1
ATOM 2009 C C . ASP A 1 283 ? 34.234 -0.169 -43.659 1.00 95.44 283 ASP A C 1
ATOM 2011 O O . ASP A 1 283 ? 34.413 0.428 -44.716 1.00 95.44 283 ASP A O 1
ATOM 2015 N N . CYS A 1 284 ? 33.717 0.464 -42.600 1.00 95.50 284 CYS A N 1
ATOM 2016 C CA . CYS A 1 284 ? 33.367 1.888 -42.603 1.00 95.50 284 CYS A CA 1
ATOM 2017 C C . CYS A 1 284 ? 34.584 2.831 -42.571 1.00 95.50 284 CYS A C 1
ATOM 2019 O O . CYS A 1 284 ? 34.464 4.002 -42.935 1.00 95.50 284 CYS A O 1
ATOM 2021 N N . ASN A 1 285 ? 35.734 2.330 -42.120 1.00 95.56 285 ASN A N 1
ATOM 2022 C CA . ASN A 1 285 ? 37.004 3.043 -42.011 1.00 95.56 285 ASN A CA 1
ATOM 2023 C C . ASN A 1 285 ? 38.045 2.534 -43.022 1.00 95.56 285 ASN A C 1
ATOM 2025 O O . ASN A 1 285 ? 39.186 2.995 -42.991 1.00 95.56 285 ASN A O 1
ATOM 2029 N N . ASP A 1 286 ? 37.655 1.614 -43.904 1.00 95.06 286 ASP A N 1
ATOM 2030 C CA . ASP A 1 286 ? 38.497 1.032 -44.939 1.00 95.06 286 ASP A CA 1
ATOM 2031 C C . ASP A 1 286 ? 38.011 1.458 -46.335 1.00 95.06 286 ASP A C 1
ATOM 2033 O O . ASP A 1 286 ? 36.855 1.259 -46.712 1.00 95.06 286 ASP A O 1
ATOM 2037 N N . GLU A 1 287 ? 38.889 2.072 -47.134 1.00 95.25 287 GLU A N 1
ATOM 2038 C CA . GLU A 1 287 ? 38.556 2.415 -48.524 1.00 95.25 287 GLU A CA 1
ATOM 2039 C C . GLU A 1 287 ? 38.555 1.182 -49.448 1.00 95.25 287 GLU A C 1
ATOM 2041 O O . GLU A 1 287 ? 38.095 1.266 -50.594 1.00 95.25 287 GLU A O 1
ATOM 2046 N N . CYS A 1 288 ? 39.079 0.055 -48.967 1.00 94.31 288 CYS A N 1
ATOM 2047 C CA . CYS A 1 288 ? 39.243 -1.211 -49.659 1.00 94.31 288 CYS A CA 1
ATOM 2048 C C . CYS A 1 288 ? 38.775 -2.418 -48.819 1.00 94.31 288 CYS A C 1
ATOM 2050 O O . CYS A 1 288 ? 39.525 -3.381 -48.722 1.00 94.31 288 CYS A O 1
ATOM 2052 N N . PRO A 1 289 ? 37.495 -2.472 -48.394 1.00 94.81 289 PRO A N 1
ATOM 2053 C CA . PRO A 1 289 ? 36.956 -3.431 -47.407 1.00 94.81 289 PRO A CA 1
ATOM 2054 C C . PRO A 1 289 ? 36.972 -4.919 -47.822 1.00 94.81 289 PRO A C 1
ATOM 2056 O O . PRO A 1 289 ? 36.341 -5.764 -47.202 1.00 94.81 289 PRO A O 1
ATOM 2059 N N . LEU A 1 290 ? 37.580 -5.260 -48.957 1.00 94.50 290 LEU A N 1
ATOM 2060 C CA . LEU A 1 290 ? 37.693 -6.624 -49.480 1.00 94.50 290 LEU A CA 1
ATOM 2061 C C . LEU A 1 290 ? 39.145 -6.966 -49.875 1.00 94.50 290 LEU A C 1
ATOM 2063 O O . LEU A 1 290 ? 39.364 -7.949 -50.592 1.00 94.50 290 LEU A O 1
ATOM 2067 N N . ASP A 1 291 ? 40.121 -6.135 -49.506 1.00 92.75 291 ASP A N 1
ATOM 2068 C CA . ASP A 1 291 ? 41.539 -6.275 -49.831 1.00 92.75 291 ASP A CA 1
ATOM 2069 C C . ASP A 1 291 ? 42.422 -6.051 -48.598 1.00 92.75 291 ASP A C 1
ATOM 2071 O O . ASP A 1 291 ? 43.036 -4.998 -48.446 1.00 92.75 291 ASP A O 1
ATOM 2075 N N . ALA A 1 292 ? 42.624 -7.121 -47.824 1.00 93.69 292 ALA A N 1
ATOM 2076 C CA . ALA A 1 292 ? 43.379 -7.091 -46.569 1.00 93.69 292 ALA A CA 1
ATOM 2077 C C . ALA A 1 292 ? 44.854 -6.649 -46.680 1.00 93.69 292 ALA A C 1
ATOM 2079 O O . ALA A 1 292 ? 45.591 -6.597 -45.693 1.00 93.69 292 ALA A O 1
ATOM 2080 N N . ALA A 1 293 ? 45.357 -6.423 -47.897 1.00 90.94 293 ALA A N 1
ATOM 2081 C CA . ALA A 1 293 ? 46.681 -5.859 -48.122 1.00 90.94 293 ALA A CA 1
ATOM 2082 C C . ALA A 1 293 ? 46.680 -4.320 -48.180 1.00 90.94 293 ALA A C 1
ATOM 2084 O O . ALA A 1 293 ? 47.766 -3.729 -48.250 1.00 90.94 293 ALA A O 1
ATOM 2085 N N . LYS A 1 294 ? 45.511 -3.664 -48.208 1.00 90.94 294 LYS A N 1
ATOM 2086 C CA . LYS A 1 294 ? 45.372 -2.224 -48.441 1.00 90.94 294 LYS A CA 1
ATOM 2087 C C . LYS A 1 294 ? 44.190 -1.635 -47.672 1.00 90.94 294 LYS A C 1
ATOM 2089 O O . LYS A 1 294 ? 43.065 -1.955 -47.976 1.00 90.94 294 LYS A O 1
ATOM 2094 N N . LEU A 1 295 ? 44.470 -0.605 -46.872 1.00 89.81 295 LEU A N 1
ATOM 2095 C CA . LEU A 1 295 ? 43.449 0.232 -46.214 1.00 89.81 295 LEU A CA 1
ATOM 2096 C C . LEU A 1 295 ? 42.978 1.436 -47.048 1.00 89.81 295 LEU A C 1
ATOM 2098 O O . LEU A 1 295 ? 41.981 2.091 -46.757 1.00 89.81 295 LEU A O 1
ATOM 2102 N N . ALA A 1 296 ? 43.776 1.815 -48.048 1.00 91.75 296 ALA A N 1
ATOM 2103 C CA . ALA A 1 296 ? 43.524 2.966 -48.905 1.00 91.75 296 ALA A CA 1
ATOM 2104 C C . ALA A 1 296 ? 43.572 2.522 -50.363 1.00 91.75 296 ALA A C 1
ATOM 2106 O O . ALA A 1 296 ? 44.478 1.780 -50.762 1.00 91.75 296 ALA A O 1
ATOM 2107 N N . ALA A 1 297 ? 42.661 3.038 -51.190 1.00 88.56 297 ALA A N 1
ATOM 2108 C CA . ALA A 1 297 ? 42.588 2.659 -52.601 1.00 88.56 297 ALA A CA 1
ATOM 2109 C C . ALA A 1 297 ? 43.894 2.956 -53.352 1.00 88.56 297 ALA A C 1
ATOM 2111 O O . ALA A 1 297 ? 44.283 2.216 -54.260 1.00 88.56 297 ALA A O 1
ATOM 2112 N N . GLY A 1 298 ? 44.618 4.002 -52.952 1.00 87.69 298 GLY A N 1
ATOM 2113 C CA . GLY A 1 298 ? 45.863 4.396 -53.603 1.00 87.69 298 GLY A CA 1
ATOM 2114 C C . GLY A 1 298 ? 45.645 4.788 -55.067 1.00 87.69 298 GLY A C 1
ATOM 2115 O O . GLY A 1 298 ? 44.540 5.120 -55.495 1.00 87.69 298 GLY A O 1
ATOM 2116 N N . SER A 1 299 ? 46.712 4.771 -55.867 1.00 86.81 299 SER A N 1
ATOM 2117 C CA . SER A 1 299 ? 46.614 5.152 -57.286 1.00 86.81 299 SER A CA 1
ATOM 2118 C C . SER A 1 299 ? 46.174 3.990 -58.178 1.00 86.81 299 SER A C 1
ATOM 2120 O O . SER A 1 299 ? 45.638 4.213 -59.264 1.00 86.81 299 SER A O 1
ATOM 2122 N N . CYS A 1 300 ? 46.402 2.756 -57.726 1.00 84.62 300 CYS A N 1
ATOM 2123 C CA . CYS A 1 300 ? 45.999 1.539 -58.421 1.00 84.62 300 CYS A CA 1
ATOM 2124 C C . CYS A 1 300 ? 44.570 1.069 -58.117 1.00 84.62 300 CYS A C 1
ATOM 2126 O O . CYS A 1 300 ? 44.093 0.160 -58.799 1.00 84.62 300 CYS A O 1
ATOM 2128 N N . GLY A 1 301 ? 43.883 1.673 -57.143 1.00 87.38 301 GLY A N 1
ATOM 2129 C CA . GLY A 1 301 ? 42.631 1.145 -56.601 1.00 87.38 301 GLY A CA 1
ATOM 2130 C C . GLY A 1 301 ? 42.851 -0.081 -55.703 1.00 87.38 301 GLY A C 1
ATOM 2131 O O . GLY A 1 301 ? 43.986 -0.483 -55.439 1.00 87.38 301 GLY A O 1
ATOM 2132 N N . CYS A 1 302 ? 41.761 -0.687 -55.239 1.00 90.56 302 CYS A N 1
ATOM 2133 C CA . CYS A 1 302 ? 41.790 -1.897 -54.411 1.00 90.56 302 CYS A CA 1
ATOM 2134 C C . CYS A 1 302 ? 42.061 -3.166 -55.243 1.00 90.56 302 CYS A C 1
ATOM 2136 O O . CYS A 1 302 ? 41.772 -3.218 -56.444 1.00 90.56 302 CYS A O 1
ATOM 2138 N N . GLY A 1 303 ? 42.613 -4.203 -54.614 1.00 85.50 303 GLY A N 1
ATOM 2139 C CA . GLY A 1 303 ? 42.950 -5.502 -55.207 1.00 85.50 303 GLY A CA 1
ATOM 2140 C C . GLY A 1 303 ? 44.229 -5.508 -56.053 1.00 85.50 303 GLY A C 1
ATOM 2141 O O . GLY A 1 303 ? 44.576 -6.530 -56.653 1.00 85.50 303 GLY A O 1
ATOM 2142 N N . VAL A 1 304 ? 44.923 -4.368 -56.149 1.00 85.38 304 VAL A N 1
ATOM 2143 C CA . VAL A 1 304 ? 46.163 -4.199 -56.915 1.00 85.38 304 VAL A CA 1
ATOM 2144 C C . VAL A 1 304 ? 47.161 -3.381 -56.096 1.00 85.38 304 VAL A C 1
ATOM 2146 O O . VAL A 1 304 ? 46.883 -2.252 -55.686 1.00 85.38 304 VAL A O 1
ATOM 2149 N N . GLY A 1 305 ? 48.354 -3.942 -55.886 1.00 84.75 305 GLY A N 1
ATOM 2150 C CA . GLY A 1 305 ? 49.426 -3.262 -55.162 1.00 84.75 305 GLY A CA 1
ATOM 2151 C C . GLY A 1 305 ? 49.959 -2.037 -55.912 1.00 84.75 305 GLY A C 1
ATOM 2152 O O . GLY A 1 305 ? 50.203 -2.099 -57.119 1.00 84.75 305 GLY A O 1
ATOM 2153 N N . ASP A 1 306 ? 50.203 -0.945 -55.183 1.00 86.00 306 ASP A N 1
ATOM 2154 C CA . ASP A 1 306 ? 50.892 0.253 -55.681 1.00 86.00 306 ASP A CA 1
ATOM 2155 C C . ASP A 1 306 ? 52.411 0.005 -55.766 1.00 86.00 306 ASP A C 1
ATOM 2157 O O . ASP A 1 306 ? 53.210 0.583 -55.030 1.00 86.00 306 ASP A O 1
ATOM 2161 N N . VAL A 1 307 ? 52.818 -0.889 -56.671 1.00 84.25 307 VAL A N 1
ATOM 2162 C CA . VAL A 1 307 ? 54.220 -1.277 -56.882 1.00 84.25 307 VAL A CA 1
ATOM 2163 C C . VAL A 1 307 ? 54.703 -0.792 -58.252 1.00 84.25 307 VAL A C 1
ATOM 2165 O O . VAL A 1 307 ? 53.973 -0.861 -59.237 1.00 84.25 307 VAL A O 1
ATOM 2168 N N . ASP A 1 308 ? 55.943 -0.305 -58.314 1.00 82.50 308 ASP A N 1
ATOM 2169 C CA . ASP A 1 308 ? 56.708 -0.108 -59.553 1.00 82.50 308 ASP A CA 1
ATOM 2170 C C . ASP A 1 308 ? 57.814 -1.172 -59.606 1.00 82.50 308 ASP A C 1
ATOM 2172 O O . ASP A 1 308 ? 58.958 -0.951 -59.191 1.00 82.50 308 ASP A O 1
ATOM 2176 N N . ALA A 1 309 ? 57.463 -2.379 -60.060 1.00 82.69 309 ALA A N 1
ATOM 2177 C CA . ALA A 1 309 ? 58.372 -3.522 -60.014 1.00 82.69 309 ALA A CA 1
ATOM 2178 C C . ALA A 1 309 ? 59.564 -3.375 -60.971 1.00 82.69 309 ALA A C 1
ATOM 2180 O O . ALA A 1 309 ? 60.580 -4.053 -60.806 1.00 82.69 309 ALA A O 1
ATOM 2181 N N . ASN A 1 310 ? 59.453 -2.512 -61.983 1.00 77.38 310 ASN A N 1
ATOM 2182 C CA . ASN A 1 310 ? 60.508 -2.283 -62.971 1.00 77.38 310 ASN A CA 1
ATOM 2183 C C . ASN A 1 310 ? 61.288 -0.977 -62.747 1.00 77.38 310 ASN A C 1
ATOM 2185 O O . ASN A 1 310 ? 62.219 -0.698 -63.508 1.00 77.38 310 ASN A O 1
ATOM 2189 N N . SER A 1 311 ? 60.965 -0.236 -61.682 1.00 81.81 311 SER A N 1
ATOM 2190 C CA . SER A 1 311 ? 61.642 0.989 -61.251 1.00 81.81 311 SER A CA 1
ATOM 2191 C C . SER A 1 311 ? 61.732 2.046 -62.357 1.00 81.81 311 SER A C 1
ATOM 2193 O O . SER A 1 311 ? 62.756 2.725 -62.492 1.00 81.81 311 SER A O 1
ATOM 2195 N N . ASN A 1 312 ? 60.693 2.163 -63.190 1.00 76.94 312 ASN A N 1
ATOM 2196 C CA . ASN A 1 312 ? 60.642 3.176 -64.247 1.00 76.94 312 ASN A CA 1
ATOM 2197 C C . ASN A 1 312 ? 60.092 4.529 -63.769 1.00 76.94 312 ASN A C 1
ATOM 2199 O O . ASN A 1 312 ? 60.123 5.482 -64.545 1.00 76.94 312 ASN A O 1
ATOM 2203 N N . GLY A 1 313 ? 59.650 4.632 -62.514 1.00 77.94 313 GLY A N 1
ATOM 2204 C CA . GLY A 1 313 ? 59.063 5.834 -61.928 1.00 77.94 313 GLY A CA 1
ATOM 2205 C C . GLY A 1 313 ? 57.540 5.921 -62.064 1.00 77.94 313 GLY A C 1
ATOM 2206 O O . GLY A 1 313 ? 56.962 6.913 -61.619 1.00 77.94 313 GLY A O 1
ATOM 2207 N N . ALA A 1 314 ? 56.884 4.911 -62.643 1.00 77.19 314 ALA A N 1
ATOM 2208 C CA . ALA A 1 314 ? 55.436 4.813 -62.768 1.00 77.19 314 ALA A CA 1
ATOM 2209 C C . ALA A 1 314 ? 54.936 3.509 -62.133 1.00 77.19 314 ALA A C 1
ATOM 2211 O O . ALA A 1 314 ? 55.471 2.435 -62.389 1.00 77.19 314 ALA A O 1
ATOM 2212 N N . LEU A 1 315 ? 53.863 3.592 -61.340 1.00 79.25 315 LEU A N 1
ATOM 2213 C CA . LEU A 1 315 ? 53.223 2.399 -60.783 1.00 79.25 315 LEU A CA 1
ATOM 2214 C C . LEU A 1 315 ? 52.773 1.456 -61.904 1.00 79.25 315 LEU A C 1
ATOM 2216 O O . LEU A 1 315 ? 52.244 1.903 -62.927 1.00 79.25 315 LEU A O 1
ATOM 2220 N N . ASP A 1 316 ? 52.922 0.149 -61.687 1.00 75.12 316 ASP A N 1
ATOM 2221 C CA . ASP A 1 316 ? 52.667 -0.889 -62.691 1.00 75.12 316 ASP A CA 1
ATOM 2222 C C . ASP A 1 316 ? 51.218 -0.856 -63.214 1.00 75.12 316 ASP A C 1
ATOM 2224 O O . ASP A 1 316 ? 50.948 -1.131 -64.386 1.00 75.12 316 ASP A O 1
ATOM 2228 N N . CYS A 1 317 ? 50.273 -0.439 -62.371 1.00 78.06 317 CYS A N 1
ATOM 2229 C CA . CYS A 1 317 ? 48.865 -0.260 -62.724 1.00 78.06 317 CYS A CA 1
ATOM 2230 C C . CYS A 1 317 ? 48.589 1.002 -63.576 1.00 78.06 317 CYS A C 1
ATOM 2232 O O . CYS A 1 317 ? 47.593 1.055 -64.299 1.00 78.06 317 CYS A O 1
ATOM 2234 N N . LEU A 1 318 ? 49.469 2.012 -63.527 1.00 71.81 318 LEU A N 1
ATOM 2235 C CA . LEU A 1 318 ? 49.332 3.309 -64.208 1.00 71.81 318 LEU A CA 1
ATOM 2236 C C . LEU A 1 318 ? 50.049 3.354 -65.567 1.00 71.81 318 LEU A C 1
ATOM 2238 O O . LEU A 1 318 ? 50.128 4.415 -66.193 1.00 71.81 318 LEU A O 1
ATOM 2242 N N . PHE A 1 319 ? 50.531 2.208 -66.059 1.00 58.56 319 PHE A N 1
ATOM 2243 C CA . PHE A 1 319 ? 51.387 2.034 -67.245 1.00 58.56 319 PHE A CA 1
ATOM 2244 C C . PHE A 1 319 ? 50.875 2.613 -68.583 1.00 58.56 319 PHE A C 1
ATOM 2246 O O . PHE A 1 319 ? 51.523 2.462 -69.622 1.00 58.56 319 PHE A O 1
ATOM 2253 N N . ASN A 1 320 ? 49.726 3.287 -68.603 1.00 55.88 320 ASN A N 1
ATOM 2254 C CA . ASN A 1 320 ? 49.156 3.905 -69.793 1.00 55.88 320 ASN A CA 1
ATOM 2255 C C . ASN A 1 320 ? 49.785 5.275 -70.128 1.00 55.88 320 ASN A C 1
ATOM 2257 O O . ASN A 1 320 ? 50.035 5.557 -71.301 1.00 55.88 320 ASN A O 1
ATOM 2261 N N . GLU A 1 321 ? 50.100 6.123 -69.143 1.00 53.75 321 GLU A N 1
ATOM 2262 C CA . GLU A 1 321 ? 50.520 7.507 -69.439 1.00 53.75 321 GLU A CA 1
ATOM 2263 C C . GLU A 1 321 ? 51.994 7.627 -69.862 1.00 53.75 321 GLU A C 1
ATOM 2265 O O . GLU A 1 321 ? 52.313 8.389 -70.779 1.00 53.75 321 GLU A O 1
ATOM 2270 N N . GLU A 1 322 ? 52.895 6.797 -69.331 1.00 50.81 322 GLU A N 1
ATOM 2271 C CA . GLU A 1 322 ? 54.300 6.812 -69.759 1.00 50.81 322 GLU A CA 1
ATOM 2272 C C . GLU A 1 322 ? 54.524 6.113 -71.110 1.00 50.81 322 GLU A C 1
ATOM 2274 O O . GLU A 1 322 ? 55.320 6.574 -71.937 1.00 50.81 322 GLU A O 1
ATOM 2279 N N . LEU A 1 323 ? 53.763 5.052 -71.411 1.00 51.25 323 LEU A N 1
ATOM 2280 C CA . LEU A 1 323 ? 53.784 4.429 -72.736 1.00 51.25 323 LEU A CA 1
ATOM 2281 C C . LEU A 1 323 ? 53.244 5.398 -73.801 1.00 51.25 323 LEU A C 1
ATOM 2283 O O . LEU A 1 323 ? 53.835 5.506 -74.878 1.00 51.25 323 LEU A O 1
ATOM 2287 N N . LYS A 1 324 ? 52.188 6.168 -73.487 1.00 51.06 324 LYS A N 1
ATOM 2288 C CA . 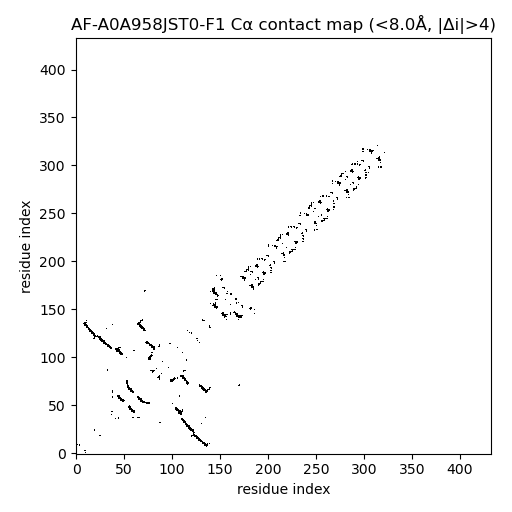LYS A 1 324 ? 51.721 7.286 -74.325 1.00 51.06 324 LYS A CA 1
ATOM 2289 C C . LYS A 1 324 ? 52.792 8.365 -74.487 1.00 51.06 324 LYS A C 1
ATOM 2291 O O . LYS A 1 324 ? 53.029 8.796 -75.614 1.00 51.06 324 LYS A O 1
ATOM 2296 N N . ALA A 1 325 ? 53.466 8.786 -73.416 1.00 51.47 325 ALA A N 1
ATOM 2297 C CA . ALA A 1 325 ? 54.505 9.819 -73.475 1.00 51.47 325 ALA A CA 1
ATOM 2298 C C . ALA A 1 325 ? 55.718 9.387 -74.319 1.00 51.47 325 ALA A C 1
ATOM 2300 O O . ALA A 1 325 ? 56.214 10.157 -75.150 1.00 51.47 325 ALA A O 1
ATOM 2301 N N . ARG A 1 326 ? 56.156 8.129 -74.181 1.00 47.06 326 ARG A N 1
ATOM 2302 C CA . ARG A 1 326 ? 57.230 7.530 -74.989 1.00 47.06 326 ARG A CA 1
ATOM 2303 C C . ARG A 1 326 ? 56.819 7.337 -76.448 1.00 47.06 326 ARG A C 1
ATOM 2305 O O . ARG A 1 326 ? 57.622 7.620 -77.337 1.00 47.06 326 ARG A O 1
ATOM 2312 N N . LEU A 1 327 ? 55.574 6.932 -76.717 1.00 48.97 327 LEU A N 1
ATOM 2313 C CA . LEU A 1 327 ? 55.041 6.818 -78.079 1.00 48.97 327 LEU A CA 1
ATOM 2314 C C . LEU A 1 327 ? 54.929 8.195 -78.752 1.00 48.97 327 LEU A C 1
ATOM 2316 O O . LEU A 1 327 ? 55.332 8.344 -79.904 1.00 48.97 327 LEU A O 1
ATOM 2320 N N . ASN A 1 328 ? 54.469 9.215 -78.024 1.00 50.47 328 ASN A N 1
ATOM 2321 C CA . ASN A 1 328 ? 54.374 10.596 -78.505 1.00 50.47 328 ASN A CA 1
ATOM 2322 C C . ASN A 1 328 ? 55.759 11.218 -78.745 1.00 50.47 328 ASN A C 1
ATOM 2324 O O . ASN A 1 328 ? 55.969 11.887 -79.757 1.00 50.47 328 ASN A O 1
ATOM 2328 N N . SER A 1 329 ? 56.735 10.930 -77.881 1.00 50.38 329 SER A N 1
ATOM 2329 C CA . SER A 1 329 ? 58.130 11.354 -78.069 1.00 50.38 329 SER A CA 1
ATOM 2330 C C . SER A 1 329 ? 58.790 10.653 -79.265 1.00 50.38 329 SER A C 1
ATOM 2332 O O . SER A 1 329 ? 59.477 11.293 -80.063 1.00 50.38 329 SER A O 1
ATOM 2334 N N . ALA A 1 330 ? 58.524 9.357 -79.463 1.00 45.91 330 ALA A N 1
ATOM 2335 C CA . ALA A 1 330 ? 58.963 8.619 -80.647 1.00 45.91 330 ALA A CA 1
ATOM 2336 C C . ALA A 1 330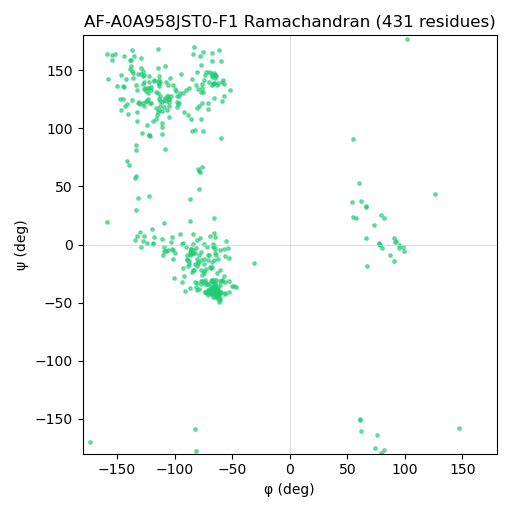 ? 58.299 9.142 -81.936 1.00 45.91 330 ALA A C 1
ATOM 2338 O O . ALA A 1 330 ? 58.957 9.223 -82.974 1.00 45.91 330 ALA A O 1
ATOM 2339 N N . LEU A 1 331 ? 57.027 9.558 -81.869 1.00 49.06 331 LEU A N 1
ATOM 2340 C CA . LEU A 1 331 ? 56.300 10.200 -82.969 1.00 49.06 331 LEU A CA 1
ATOM 2341 C C . LEU A 1 331 ? 56.924 11.556 -83.346 1.00 49.06 331 LEU A C 1
ATOM 2343 O O . LEU A 1 331 ? 57.083 11.858 -84.530 1.00 49.06 331 LEU A O 1
ATOM 2347 N N . ALA A 1 332 ? 57.319 12.355 -82.351 1.00 51.72 332 ALA A N 1
ATOM 2348 C CA . ALA A 1 332 ? 57.976 13.646 -82.551 1.00 51.72 332 ALA A CA 1
ATOM 2349 C C . ALA A 1 332 ? 59.366 13.500 -83.200 1.00 51.72 332 ALA A C 1
ATOM 2351 O O . ALA A 1 332 ? 59.681 14.224 -84.147 1.00 51.72 332 ALA A O 1
ATOM 2352 N N . LEU A 1 333 ? 60.160 12.515 -82.765 1.00 49.38 333 LEU A N 1
ATOM 2353 C CA . LEU A 1 333 ? 61.447 12.163 -83.383 1.00 49.38 333 LEU A CA 1
ATOM 2354 C C . LEU A 1 333 ? 61.286 11.658 -84.824 1.00 49.38 333 LEU A C 1
ATOM 2356 O O . LEU A 1 333 ? 62.066 12.016 -85.699 1.00 49.38 333 LEU A O 1
ATOM 2360 N N . LEU A 1 334 ? 60.251 10.867 -85.111 1.00 47.97 334 LEU A N 1
ATOM 2361 C CA . LEU A 1 334 ? 59.963 10.390 -86.469 1.00 47.97 334 LEU A CA 1
ATOM 2362 C C . LEU A 1 334 ? 59.587 11.520 -87.436 1.00 47.97 334 LEU A C 1
ATOM 2364 O O . LEU A 1 334 ? 59.912 11.446 -88.622 1.00 47.97 334 LEU A O 1
ATOM 2368 N N . ASN A 1 335 ? 58.929 12.564 -86.933 1.00 48.94 335 ASN A N 1
ATOM 2369 C CA . ASN A 1 335 ? 58.530 13.725 -87.724 1.00 48.94 335 ASN A CA 1
ATOM 2370 C C . ASN A 1 335 ? 59.673 14.732 -87.954 1.00 48.94 335 ASN A C 1
ATOM 2372 O O . ASN A 1 335 ? 59.585 15.533 -88.885 1.00 48.94 335 ASN A O 1
ATOM 2376 N N . SER A 1 336 ? 60.751 14.693 -87.161 1.00 45.59 336 SER A N 1
ATOM 2377 C CA . SER A 1 336 ? 61.906 15.594 -87.304 1.00 45.59 336 SER A CA 1
ATOM 2378 C C . SER A 1 336 ? 63.000 15.071 -88.249 1.00 45.59 336 SER A C 1
ATOM 2380 O O . SER A 1 336 ? 63.864 15.838 -88.683 1.00 45.59 336 SER A O 1
ATOM 2382 N N . VAL A 1 337 ? 62.950 13.795 -88.653 1.00 46.03 337 VAL A N 1
ATOM 2383 C CA . VAL A 1 337 ? 63.892 13.215 -89.624 1.00 46.03 337 VAL A CA 1
ATOM 2384 C C . VAL A 1 337 ? 63.534 13.643 -91.055 1.00 46.03 337 VAL A C 1
ATOM 2386 O O . VAL A 1 337 ? 62.573 13.160 -91.659 1.00 46.03 337 VAL A O 1
ATOM 2389 N N . LYS A 1 338 ? 64.349 14.523 -91.655 1.00 46.84 338 LYS A N 1
ATOM 2390 C CA . LYS A 1 338 ? 64.287 14.837 -93.095 1.00 46.84 338 LYS A CA 1
ATOM 2391 C C . LYS A 1 338 ? 64.894 13.691 -93.909 1.00 46.84 338 LYS A C 1
ATOM 2393 O O . LYS A 1 338 ? 66.107 13.609 -94.080 1.00 46.84 338 LYS A O 1
ATOM 2398 N N . PHE A 1 339 ? 64.048 12.810 -94.438 1.00 45.62 339 PHE A N 1
ATOM 2399 C CA . PHE A 1 339 ? 64.485 11.768 -95.369 1.00 45.62 339 PHE A CA 1
ATOM 2400 C C . PHE A 1 339 ? 64.769 12.363 -96.764 1.00 45.62 339 PHE A C 1
ATOM 2402 O O . PHE A 1 339 ? 63.914 13.075 -97.296 1.00 45.62 339 PHE A O 1
ATOM 2409 N N . PRO A 1 340 ? 65.924 12.072 -97.395 1.00 42.72 340 PRO A N 1
ATOM 2410 C CA . PRO A 1 340 ? 66.210 12.532 -98.750 1.00 42.72 340 PRO A CA 1
ATOM 2411 C C . PRO A 1 340 ? 65.223 11.928 -99.762 1.00 42.72 340 PRO A C 1
ATOM 2413 O O . PRO A 1 340 ? 64.877 10.745 -99.709 1.00 42.72 340 PRO A O 1
ATOM 2416 N N . ASN A 1 341 ? 64.756 12.779 -100.678 1.00 43.94 341 ASN A N 1
ATOM 2417 C CA . ASN A 1 341 ? 63.683 12.521 -101.638 1.00 43.94 341 ASN A CA 1
ATOM 2418 C C . ASN A 1 341 ? 63.983 11.339 -102.576 1.00 43.94 341 ASN A C 1
ATOM 2420 O O . ASN A 1 341 ? 64.520 11.515 -103.667 1.00 43.94 341 ASN A O 1
ATOM 2424 N N . ASN A 1 342 ? 63.559 10.131 -102.198 1.00 46.88 342 ASN A N 1
ATOM 2425 C CA . ASN A 1 342 ? 63.393 9.026 -103.141 1.00 46.88 342 ASN A CA 1
ATOM 2426 C C . ASN A 1 342 ? 62.034 8.332 -102.925 1.00 46.88 342 ASN A C 1
ATOM 2428 O O . ASN A 1 342 ? 61.784 7.633 -101.938 1.00 46.88 342 ASN A O 1
ATOM 2432 N N . THR A 1 343 ? 61.114 8.574 -103.858 1.00 51.22 343 THR A N 1
ATOM 2433 C CA . THR A 1 343 ? 59.651 8.448 -103.714 1.00 51.22 343 THR A CA 1
ATOM 2434 C C . THR A 1 343 ? 59.112 7.016 -103.601 1.00 51.22 343 THR A C 1
ATOM 2436 O O . THR A 1 343 ? 57.948 6.833 -103.240 1.00 51.22 343 THR A O 1
ATOM 2439 N N . LYS A 1 344 ? 59.933 5.976 -103.816 1.00 51.06 344 LYS A N 1
ATOM 2440 C CA . LYS A 1 344 ? 59.516 4.566 -103.641 1.00 51.06 344 LYS A CA 1
ATOM 2441 C C . LYS A 1 344 ? 59.825 3.985 -102.252 1.00 51.06 344 LYS A C 1
ATOM 2443 O O . LYS A 1 344 ? 59.027 3.195 -101.749 1.00 51.06 344 LYS A O 1
ATOM 2448 N N . LYS A 1 345 ? 60.909 4.411 -101.586 1.00 50.28 345 LYS A N 1
ATOM 2449 C CA . LYS A 1 345 ? 61.264 3.951 -100.221 1.00 50.28 345 LYS A CA 1
ATOM 2450 C C . LYS A 1 345 ? 60.390 4.600 -99.137 1.00 50.28 345 LYS A C 1
ATOM 2452 O O . LYS A 1 345 ? 60.023 3.932 -98.173 1.00 50.28 345 LYS A O 1
ATOM 2457 N N . LEU A 1 346 ? 59.937 5.837 -99.366 1.00 44.09 346 LEU A N 1
ATOM 2458 C CA . LEU A 1 346 ? 59.106 6.608 -98.430 1.00 44.09 346 LEU A CA 1
ATOM 2459 C C . LEU A 1 346 ? 57.719 5.980 -98.172 1.00 44.09 346 LEU A C 1
ATOM 2461 O O . LEU A 1 346 ? 57.232 5.985 -97.043 1.00 44.09 346 LEU A O 1
ATOM 2465 N N . LYS A 1 347 ? 57.082 5.389 -99.198 1.00 48.06 347 LYS A N 1
ATOM 2466 C CA . LYS A 1 347 ? 55.787 4.688 -99.057 1.00 48.06 347 LYS A CA 1
ATOM 2467 C C . LYS A 1 347 ? 55.917 3.366 -98.296 1.00 48.06 347 LYS A C 1
ATOM 2469 O O . LYS A 1 347 ? 55.004 3.010 -97.560 1.00 48.06 347 LYS A O 1
ATOM 2474 N N . ALA A 1 348 ? 57.035 2.654 -98.447 1.00 46.12 348 ALA A N 1
ATOM 2475 C CA . ALA A 1 348 ? 57.297 1.412 -97.720 1.00 46.12 348 ALA A CA 1
ATOM 2476 C C . ALA A 1 348 ? 57.639 1.683 -96.245 1.00 46.12 348 ALA A C 1
ATOM 2478 O O . ALA A 1 348 ? 57.117 1.010 -95.361 1.00 46.12 348 ALA A O 1
ATOM 2479 N N . GLN A 1 349 ? 58.431 2.722 -95.971 1.00 47.84 349 GLN A N 1
ATOM 2480 C CA . GLN A 1 349 ? 58.824 3.111 -94.614 1.00 47.84 349 GLN A CA 1
ATOM 2481 C C . GLN A 1 349 ? 57.670 3.745 -93.821 1.00 47.84 349 GLN A C 1
ATOM 2483 O O . GLN A 1 349 ? 57.444 3.349 -92.682 1.00 47.84 349 GLN A O 1
ATOM 2488 N N . ARG A 1 350 ? 56.838 4.607 -94.431 1.00 48.12 350 ARG A N 1
ATOM 2489 C CA . ARG A 1 350 ? 55.591 5.094 -93.798 1.00 48.12 350 ARG A CA 1
ATOM 2490 C C . ARG A 1 350 ? 54.609 3.966 -93.473 1.00 48.12 350 ARG A C 1
ATOM 2492 O O . ARG A 1 350 ? 53.891 4.045 -92.484 1.00 48.12 350 ARG A O 1
ATOM 2499 N N . LYS A 1 351 ? 54.597 2.897 -94.274 1.00 49.47 351 LYS A N 1
ATOM 2500 C CA . LYS A 1 351 ? 53.754 1.718 -94.034 1.00 49.47 351 LYS A CA 1
ATOM 2501 C C . LYS A 1 351 ? 54.279 0.858 -92.880 1.00 49.47 351 LYS A C 1
ATOM 2503 O O . LYS A 1 351 ? 53.471 0.323 -92.132 1.00 49.47 351 LYS A O 1
ATOM 2508 N N . ILE A 1 352 ? 55.600 0.774 -92.694 1.00 48.72 352 ILE A N 1
ATOM 2509 C CA . ILE A 1 352 ? 56.233 0.128 -91.528 1.00 48.72 352 ILE A CA 1
ATOM 2510 C C . ILE A 1 352 ? 55.932 0.920 -90.248 1.00 48.72 352 ILE A C 1
ATOM 2512 O O . ILE A 1 352 ? 55.499 0.329 -89.266 1.00 48.72 352 ILE A O 1
ATOM 2516 N N . VAL A 1 353 ? 56.057 2.251 -90.285 1.00 44.38 353 VAL A N 1
ATOM 2517 C CA . VAL A 1 353 ? 55.737 3.143 -89.152 1.00 44.38 353 VAL A CA 1
ATOM 2518 C C . VAL A 1 353 ? 54.247 3.100 -88.798 1.00 44.38 353 VAL A C 1
ATOM 2520 O O . VAL A 1 353 ? 53.902 2.944 -87.635 1.00 44.38 353 VAL A O 1
ATOM 2523 N N . SER A 1 354 ? 53.352 3.129 -89.791 1.00 45.34 354 SER A N 1
ATOM 2524 C CA . SER A 1 354 ? 51.909 2.953 -89.570 1.00 45.34 354 SER A CA 1
ATOM 2525 C C . SER A 1 354 ? 51.561 1.564 -89.020 1.00 45.34 354 SER A C 1
ATOM 2527 O O . SER A 1 354 ? 50.618 1.445 -88.250 1.00 45.34 354 SER A O 1
ATOM 2529 N N . SER A 1 355 ? 52.329 0.525 -89.362 1.00 42.28 355 SER A N 1
ATOM 2530 C CA . SER A 1 355 ? 52.134 -0.826 -88.811 1.00 42.28 355 SER A CA 1
ATOM 2531 C C . SER A 1 355 ? 52.675 -0.961 -87.380 1.00 42.28 355 SER A C 1
ATOM 2533 O O . SER A 1 355 ? 52.112 -1.714 -86.594 1.00 42.28 355 SER A O 1
ATOM 2535 N N . LEU A 1 356 ? 53.732 -0.220 -87.024 1.00 41.88 356 LEU A N 1
ATOM 2536 C CA . LEU A 1 356 ? 54.256 -0.116 -85.655 1.00 41.88 356 LEU A CA 1
ATOM 2537 C C . LEU A 1 356 ? 53.327 0.694 -84.737 1.00 41.88 356 LEU A C 1
ATOM 2539 O O . LEU A 1 356 ? 53.166 0.331 -83.579 1.00 41.88 356 LEU A O 1
ATOM 2543 N N . LEU A 1 357 ? 52.646 1.713 -85.271 1.00 41.78 357 LEU A N 1
ATOM 2544 C CA . LEU A 1 357 ? 51.597 2.454 -84.559 1.00 41.78 357 LEU A CA 1
ATOM 2545 C C . LEU A 1 357 ? 50.360 1.589 -84.258 1.00 41.78 357 LEU A C 1
ATOM 2547 O O . LEU A 1 357 ? 49.715 1.753 -83.232 1.00 41.78 357 LEU A O 1
ATOM 2551 N N . VAL A 1 358 ? 50.037 0.647 -85.151 1.00 42.28 358 VAL A N 1
ATOM 2552 C CA . VAL A 1 358 ? 48.957 -0.332 -84.936 1.00 42.28 358 VAL A CA 1
ATOM 2553 C C . VAL A 1 358 ? 49.373 -1.403 -83.916 1.00 42.28 358 VAL A C 1
ATOM 2555 O O . VAL A 1 358 ? 48.539 -1.874 -83.150 1.00 42.28 358 VAL A O 1
ATOM 2558 N N . LEU A 1 359 ? 50.667 -1.741 -83.837 1.00 38.78 359 LEU A N 1
ATOM 2559 C CA . LEU A 1 359 ? 51.210 -2.648 -82.816 1.00 38.78 359 LEU A CA 1
ATOM 2560 C C . LEU A 1 359 ? 51.156 -2.051 -81.397 1.00 38.78 359 LEU A C 1
ATOM 2562 O O . LEU A 1 359 ? 50.975 -2.810 -80.452 1.00 38.78 359 LEU A O 1
ATOM 2566 N N . SER A 1 360 ? 51.259 -0.724 -81.232 1.00 39.88 360 SER A N 1
ATOM 2567 C CA . SER A 1 360 ? 51.103 -0.061 -79.923 1.00 39.88 360 SER A CA 1
ATOM 2568 C C . SER A 1 360 ? 49.647 0.133 -79.487 1.00 39.88 360 SER A C 1
ATOM 2570 O O . SER A 1 360 ? 49.403 0.425 -78.325 1.00 39.88 360 SER A O 1
ATOM 2572 N N . THR A 1 361 ? 48.678 -0.002 -80.397 1.00 39.78 361 THR A N 1
ATOM 2573 C CA . THR A 1 361 ? 47.248 -0.075 -80.045 1.00 39.78 361 THR A CA 1
ATOM 2574 C C . THR A 1 361 ? 46.792 -1.503 -79.732 1.00 39.78 361 THR A C 1
ATOM 2576 O O . THR A 1 361 ? 45.751 -1.668 -79.116 1.00 39.78 361 THR A O 1
ATOM 2579 N N . ASP A 1 362 ? 47.567 -2.525 -80.119 1.00 43.03 362 ASP A N 1
ATOM 2580 C CA . ASP A 1 362 ? 47.298 -3.952 -79.850 1.00 43.03 362 ASP A CA 1
ATOM 2581 C C . ASP A 1 362 ? 47.985 -4.463 -78.561 1.00 43.03 362 ASP A C 1
ATOM 2583 O O . ASP A 1 362 ? 47.819 -5.621 -78.175 1.00 43.03 362 ASP A O 1
ATOM 2587 N N . THR A 1 363 ? 48.723 -3.610 -77.834 1.00 38.19 363 THR A N 1
ATOM 2588 C CA . THR A 1 363 ? 49.206 -3.885 -76.461 1.00 38.19 363 THR A CA 1
ATOM 2589 C C . THR A 1 363 ? 48.074 -3.971 -75.437 1.00 38.19 363 THR A C 1
ATOM 2591 O O . THR A 1 363 ? 48.300 -4.389 -74.307 1.00 38.19 363 THR A O 1
ATOM 2594 N N . THR A 1 364 ? 46.826 -3.746 -75.857 1.00 40.94 364 THR A N 1
ATOM 2595 C CA . THR A 1 364 ? 45.619 -4.299 -75.224 1.00 40.94 364 THR A CA 1
ATOM 2596 C C . THR A 1 364 ? 45.701 -5.833 -75.062 1.00 40.94 364 THR A C 1
ATOM 2598 O O . THR A 1 364 ? 44.941 -6.415 -74.307 1.00 40.94 364 THR A O 1
ATOM 2601 N N . SER A 1 365 ? 46.664 -6.528 -75.676 1.00 42.72 365 SER A N 1
ATOM 2602 C CA . SER A 1 365 ? 47.028 -7.908 -75.314 1.00 42.72 365 SER A CA 1
ATOM 2603 C C . SER A 1 365 ? 47.562 -8.069 -73.876 1.00 42.72 365 SER A C 1
ATOM 2605 O O . SER A 1 365 ? 47.630 -9.198 -73.400 1.00 42.72 365 SER A O 1
ATOM 2607 N N . TYR A 1 366 ? 47.890 -6.986 -73.159 1.00 37.41 366 TYR A N 1
ATOM 2608 C CA . TYR A 1 366 ? 48.138 -7.001 -71.706 1.00 37.41 366 TYR A CA 1
ATOM 2609 C C . TYR A 1 366 ? 46.869 -7.342 -70.896 1.00 37.41 366 TYR A C 1
ATOM 2611 O O . TYR A 1 366 ? 46.944 -7.724 -69.732 1.00 37.41 366 TYR A O 1
ATOM 2619 N N . PHE A 1 367 ? 45.686 -7.310 -71.526 1.00 38.34 367 PHE A N 1
ATOM 2620 C CA . PHE A 1 367 ? 44.451 -7.839 -70.940 1.00 38.34 367 PHE A CA 1
ATOM 2621 C C . PHE A 1 367 ? 44.470 -9.368 -70.725 1.00 38.34 367 PHE A C 1
ATOM 2623 O O . PHE A 1 367 ? 43.544 -9.885 -70.108 1.00 38.34 367 PHE A O 1
ATOM 2630 N N . GLU A 1 368 ? 45.487 -10.110 -71.187 1.00 39.88 368 GLU A N 1
ATOM 2631 C CA . GLU A 1 368 ? 45.617 -11.543 -70.864 1.00 39.88 368 GLU A CA 1
ATOM 2632 C C . GLU A 1 368 ? 46.272 -11.810 -69.490 1.00 39.88 368 GLU A C 1
ATOM 2634 O O . GLU A 1 368 ? 46.082 -12.898 -68.954 1.00 39.88 368 GLU A O 1
ATOM 2639 N N . THR A 1 369 ? 46.955 -10.842 -68.861 1.00 38.28 369 THR A N 1
ATOM 2640 C CA . THR A 1 369 ? 47.531 -11.014 -67.505 1.00 38.28 369 THR A CA 1
ATOM 2641 C C . THR A 1 369 ? 46.616 -10.545 -66.371 1.00 38.28 369 THR A C 1
ATOM 2643 O O . THR A 1 369 ? 46.716 -11.075 -65.270 1.00 38.28 369 THR A O 1
ATOM 2646 N N . ASN A 1 370 ? 45.627 -9.686 -66.647 1.00 36.31 370 ASN A N 1
ATOM 2647 C CA . ASN A 1 370 ? 44.550 -9.358 -65.692 1.00 36.31 370 ASN A CA 1
ATOM 2648 C C . ASN A 1 370 ? 43.360 -10.337 -65.765 1.00 36.31 370 ASN A C 1
ATOM 2650 O O . ASN A 1 370 ? 42.261 -10.054 -65.291 1.00 36.31 370 ASN A O 1
ATOM 2654 N N . ALA A 1 371 ? 43.581 -11.533 -66.316 1.00 33.69 371 ALA A N 1
ATOM 2655 C CA . ALA A 1 371 ? 42.629 -12.639 -66.243 1.00 33.69 371 ALA A CA 1
ATOM 2656 C C . ALA A 1 371 ? 42.396 -13.150 -64.802 1.00 33.69 371 ALA A C 1
ATOM 2658 O O . ALA A 1 371 ? 41.445 -13.896 -64.583 1.00 33.69 371 ALA A O 1
ATOM 2659 N N . ASN A 1 372 ? 43.184 -12.703 -63.817 1.00 38.09 372 ASN A N 1
ATOM 2660 C CA . ASN A 1 372 ? 42.959 -13.013 -62.400 1.00 38.09 372 ASN A CA 1
ATOM 2661 C C . ASN A 1 372 ? 41.973 -12.058 -61.703 1.00 38.09 372 ASN A C 1
ATOM 2663 O O . ASN A 1 372 ? 41.544 -12.348 -60.596 1.00 38.09 372 ASN A O 1
ATOM 2667 N N . SER A 1 373 ? 41.531 -10.979 -62.358 1.00 35.88 373 SER A N 1
ATOM 2668 C CA . SER A 1 373 ? 40.400 -10.160 -61.881 1.00 35.88 373 SER A CA 1
ATOM 2669 C C . SER A 1 373 ? 39.045 -10.718 -62.343 1.00 35.88 373 SER A C 1
ATOM 2671 O O . SER A 1 373 ? 37.991 -10.210 -61.970 1.00 35.88 373 SER A O 1
ATOM 2673 N N . PHE A 1 374 ? 39.049 -11.756 -63.189 1.00 35.50 374 PHE A N 1
ATOM 2674 C CA . PHE A 1 374 ? 37.831 -12.345 -63.750 1.00 35.50 374 PHE A CA 1
ATOM 2675 C C . PHE A 1 374 ? 37.241 -13.470 -62.885 1.00 35.50 374 PHE A C 1
ATOM 2677 O O . PHE A 1 374 ? 36.079 -13.820 -63.085 1.00 35.50 374 PHE A O 1
ATOM 2684 N N . SER A 1 375 ? 37.985 -13.992 -61.901 1.00 37.62 375 SER A N 1
ATOM 2685 C CA . SER A 1 375 ? 37.465 -14.953 -60.914 1.00 37.62 375 SER A CA 1
ATOM 2686 C C . SER A 1 375 ? 36.610 -14.295 -59.827 1.00 37.62 375 SER A C 1
ATOM 2688 O O . SER A 1 375 ? 35.757 -14.967 -59.256 1.00 37.62 375 SER A O 1
ATOM 2690 N N . LEU A 1 376 ? 36.763 -12.986 -59.589 1.00 35.84 376 LEU A N 1
ATOM 2691 C CA . LEU A 1 376 ? 35.930 -12.245 -58.632 1.00 35.84 376 LEU A CA 1
ATOM 2692 C C . LEU A 1 376 ? 34.528 -11.933 -59.186 1.00 35.84 376 LEU A C 1
ATOM 2694 O O . LEU A 1 376 ? 33.566 -11.820 -58.440 1.00 35.84 376 LEU A O 1
ATOM 2698 N N . ILE A 1 377 ? 34.378 -11.849 -60.512 1.00 35.97 377 ILE A N 1
ATOM 2699 C CA . ILE A 1 377 ? 33.072 -11.610 -61.152 1.00 35.97 377 ILE A CA 1
ATOM 2700 C C . ILE A 1 377 ? 32.281 -12.926 -61.312 1.00 35.97 377 ILE A C 1
ATOM 2702 O O . ILE A 1 377 ? 31.053 -12.906 -61.392 1.00 35.97 377 ILE A O 1
ATOM 2706 N N . GLU A 1 378 ? 32.951 -14.086 -61.310 1.00 36.41 378 GLU A N 1
ATOM 2707 C CA . GLU A 1 378 ? 32.291 -15.405 -61.327 1.00 36.41 378 GLU A CA 1
ATOM 2708 C C . GLU A 1 378 ? 31.869 -15.909 -59.932 1.00 36.41 378 GLU A C 1
ATOM 2710 O O . GLU A 1 378 ? 30.933 -16.709 -59.855 1.00 36.41 378 GLU A O 1
ATOM 2715 N N . SER A 1 379 ? 32.465 -15.419 -58.835 1.00 37.28 379 SER A N 1
ATOM 2716 C CA . SER A 1 379 ? 31.989 -15.713 -57.470 1.00 37.28 379 SER A CA 1
ATOM 2717 C C . SER A 1 379 ? 30.765 -14.871 -57.087 1.00 37.28 379 SER A C 1
ATOM 2719 O O . SER A 1 379 ? 29.813 -15.405 -56.519 1.00 37.28 379 SER A O 1
ATOM 2721 N N . VAL A 1 380 ? 30.718 -13.599 -57.502 1.00 38.59 380 VAL A N 1
ATOM 2722 C CA . VAL A 1 380 ? 29.573 -12.695 -57.260 1.00 38.59 380 VAL A CA 1
ATOM 2723 C C . VAL A 1 380 ? 28.325 -13.101 -58.063 1.00 38.59 380 VAL A C 1
ATOM 2725 O O . VAL A 1 380 ? 27.205 -12.761 -57.701 1.00 38.59 380 VAL A O 1
ATOM 2728 N N . ALA A 1 381 ? 28.474 -13.903 -59.122 1.00 37.22 381 ALA A N 1
ATOM 2729 C CA . ALA A 1 381 ? 27.341 -14.428 -59.889 1.00 37.22 381 ALA A CA 1
ATOM 2730 C C . ALA A 1 381 ? 26.704 -15.709 -59.304 1.00 37.22 381 ALA A C 1
ATOM 2732 O O . ALA A 1 381 ? 25.668 -16.137 -59.812 1.00 37.22 381 ALA A O 1
ATOM 2733 N N . ASN A 1 382 ? 27.295 -16.326 -58.270 1.00 43.94 382 ASN A N 1
ATOM 2734 C CA . ASN A 1 382 ? 26.816 -17.592 -57.688 1.00 43.94 382 ASN A CA 1
ATOM 2735 C C . ASN A 1 382 ? 26.514 -17.536 -56.174 1.00 43.94 382 ASN A C 1
ATOM 2737 O O . ASN A 1 382 ? 26.094 -18.549 -55.617 1.00 43.94 382 ASN A O 1
ATOM 2741 N N . GLY A 1 383 ? 26.671 -16.387 -55.511 1.00 35.75 383 GLY A N 1
ATOM 2742 C CA . GLY A 1 383 ? 26.232 -16.158 -54.126 1.00 35.75 383 GLY A CA 1
ATOM 2743 C C . GLY A 1 383 ? 25.037 -15.207 -54.103 1.00 35.75 383 GLY A C 1
ATOM 2744 O O . GLY A 1 383 ? 25.091 -14.152 -54.720 1.00 35.75 383 GLY A O 1
ATOM 2745 N N . GLY A 1 384 ? 23.925 -15.621 -53.498 1.00 34.00 384 GLY A N 1
ATOM 2746 C CA . GLY A 1 384 ? 22.599 -15.051 -53.738 1.00 34.00 384 GLY A CA 1
ATOM 2747 C C . GLY A 1 384 ? 22.294 -13.717 -53.054 1.00 34.00 384 GLY A C 1
ATOM 2748 O O . GLY A 1 384 ? 22.898 -13.366 -52.049 1.00 34.00 384 GLY A O 1
ATOM 2749 N N . GLY A 1 385 ? 21.253 -13.049 -53.571 1.00 35.84 385 GLY A N 1
ATOM 2750 C CA . GLY A 1 385 ? 20.427 -12.141 -52.771 1.00 35.84 385 GLY A CA 1
ATOM 2751 C C . GLY A 1 385 ? 20.230 -10.713 -53.278 1.00 35.84 385 GLY A C 1
ATOM 2752 O O . GLY A 1 385 ? 20.265 -9.815 -52.456 1.00 35.84 385 GLY A O 1
ATOM 2753 N N . ILE A 1 386 ? 19.980 -10.458 -54.572 1.00 30.77 386 ILE A N 1
ATOM 2754 C CA . ILE A 1 386 ? 19.412 -9.156 -54.983 1.00 30.77 386 ILE A CA 1
ATOM 2755 C C . ILE A 1 386 ? 18.384 -9.342 -56.105 1.00 30.77 386 ILE A C 1
ATOM 2757 O O . ILE A 1 386 ? 18.666 -9.900 -57.167 1.00 30.77 386 ILE A O 1
ATOM 2761 N N . SER A 1 387 ? 17.158 -8.908 -55.836 1.00 41.38 387 SER A N 1
ATOM 2762 C CA . SER A 1 387 ? 16.003 -8.973 -56.723 1.00 41.38 387 SER A CA 1
ATOM 2763 C C . SER A 1 387 ? 15.966 -7.782 -57.689 1.00 41.38 387 SER A C 1
ATOM 2765 O O . SER A 1 387 ? 15.453 -6.734 -57.324 1.00 41.38 387 SER A O 1
ATOM 2767 N N . GLU A 1 388 ? 16.440 -7.954 -58.930 1.00 33.50 388 GLU A N 1
ATOM 2768 C CA . GLU A 1 388 ? 16.104 -7.106 -60.096 1.00 33.50 388 GLU A CA 1
ATOM 2769 C C . GLU A 1 388 ? 16.267 -7.890 -61.434 1.00 33.50 388 GLU A C 1
ATOM 2771 O O . GLU A 1 388 ? 16.885 -8.957 -61.463 1.00 33.50 388 GLU A O 1
ATOM 2776 N N . PRO A 1 389 ? 15.622 -7.482 -62.551 1.00 36.25 389 PRO A N 1
ATOM 2777 C CA . PRO A 1 389 ? 14.975 -8.416 -63.480 1.00 36.25 389 PRO A CA 1
ATOM 2778 C C . PRO A 1 389 ? 15.914 -9.139 -64.464 1.00 36.25 389 PRO A C 1
ATOM 2780 O O . PRO A 1 389 ? 16.675 -8.529 -65.218 1.00 36.25 389 PRO A O 1
ATOM 2783 N N . GLN A 1 390 ? 15.721 -10.463 -64.588 1.00 41.94 390 GLN A N 1
ATOM 2784 C CA . GLN A 1 390 ? 16.433 -11.416 -65.471 1.00 41.94 390 GLN A CA 1
ATOM 2785 C C . GLN A 1 390 ? 16.480 -11.065 -66.985 1.00 41.94 390 GLN A C 1
ATOM 2787 O O . GLN A 1 390 ? 17.133 -11.756 -67.772 1.00 41.94 390 GLN A O 1
ATOM 2792 N N . SER A 1 391 ? 15.832 -9.980 -67.421 1.00 41.81 391 SER A N 1
ATOM 2793 C CA . SER A 1 391 ? 15.848 -9.462 -68.799 1.00 41.81 391 SER A CA 1
ATOM 2794 C C . SER A 1 391 ? 17.225 -8.938 -69.231 1.00 41.81 391 SER A C 1
ATOM 2796 O O . SER A 1 391 ? 17.660 -9.186 -70.361 1.00 41.81 391 SER A O 1
ATOM 2798 N N . GLU A 1 392 ? 17.927 -8.219 -68.353 1.00 37.03 392 GLU A N 1
ATOM 2799 C CA . GLU A 1 392 ? 19.154 -7.500 -68.728 1.00 37.03 392 GLU A CA 1
ATOM 2800 C C . GLU A 1 392 ? 20.396 -8.407 -68.729 1.00 37.03 392 GLU A C 1
ATOM 2802 O O . GLU A 1 392 ? 21.245 -8.306 -69.623 1.00 37.03 392 GLU A O 1
ATOM 2807 N N . LEU A 1 393 ? 20.440 -9.407 -67.841 1.00 39.03 393 LEU A N 1
ATOM 2808 C CA . LEU A 1 393 ? 21.515 -10.406 -67.780 1.00 39.03 393 LEU A CA 1
ATOM 2809 C C . LEU A 1 393 ? 21.591 -11.253 -69.068 1.00 39.03 393 LEU A C 1
ATOM 2811 O O . LEU A 1 393 ? 22.668 -11.470 -69.635 1.00 39.03 393 LEU A O 1
ATOM 2815 N N . GLY A 1 394 ? 20.438 -11.652 -69.616 1.00 41.03 394 GLY A N 1
ATOM 2816 C CA . GLY A 1 394 ? 20.364 -12.396 -70.878 1.00 41.03 394 GLY A CA 1
ATOM 2817 C C . GLY A 1 394 ? 20.802 -1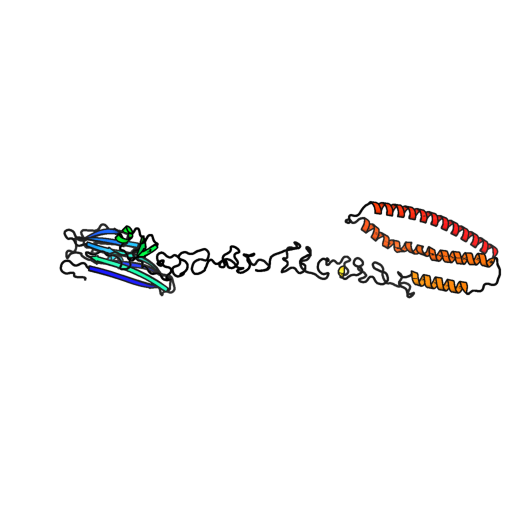1.578 -72.104 1.00 41.03 394 GLY A C 1
ATOM 2818 O O . GLY A 1 394 ? 21.355 -12.127 -73.069 1.00 41.03 394 GLY A O 1
ATOM 2819 N N . LYS A 1 395 ? 20.606 -10.252 -72.078 1.00 42.59 395 LYS A N 1
ATOM 2820 C CA . LYS A 1 395 ? 21.080 -9.334 -73.129 1.00 42.59 395 LYS A CA 1
ATOM 2821 C C . LYS A 1 395 ? 22.596 -9.141 -73.045 1.00 42.59 395 LYS A C 1
ATOM 2823 O O . LYS A 1 395 ? 23.267 -9.199 -74.084 1.00 42.59 395 LYS A O 1
ATOM 2828 N N . ALA A 1 396 ? 23.144 -9.014 -71.836 1.00 40.00 396 ALA A N 1
ATOM 2829 C CA . ALA A 1 396 ? 24.581 -8.905 -71.592 1.00 40.00 396 ALA A CA 1
ATOM 2830 C C . ALA A 1 396 ? 25.346 -10.161 -72.057 1.00 40.00 396 ALA A C 1
ATOM 2832 O O . ALA A 1 396 ? 26.301 -10.060 -72.835 1.00 40.00 396 ALA A O 1
ATOM 2833 N N . GLN A 1 397 ? 24.859 -11.359 -71.718 1.00 43.09 397 GLN A N 1
ATOM 2834 C CA . GLN A 1 397 ? 25.473 -12.627 -72.137 1.00 43.09 397 GLN A CA 1
ATOM 2835 C C . GLN A 1 397 ? 25.455 -12.830 -73.666 1.00 43.09 397 GLN A C 1
ATOM 2837 O O . GLN A 1 397 ? 26.440 -13.277 -74.269 1.00 43.09 397 GLN A O 1
ATOM 2842 N N . LYS A 1 398 ? 24.365 -12.445 -74.350 1.00 48.41 398 LYS A N 1
ATOM 2843 C CA . LYS A 1 398 ? 24.288 -12.488 -75.825 1.00 48.41 398 LYS A CA 1
ATOM 2844 C C . LYS A 1 398 ? 25.246 -11.494 -76.487 1.00 48.41 398 LYS A C 1
ATOM 2846 O O . LYS A 1 398 ? 25.839 -11.820 -77.523 1.00 48.41 398 LYS A O 1
ATOM 2851 N N . LYS A 1 399 ? 25.427 -10.308 -75.898 1.00 44.66 399 LYS A N 1
ATOM 2852 C CA . LYS A 1 399 ? 26.379 -9.290 -76.369 1.00 44.66 399 LYS A CA 1
ATOM 2853 C C . LYS A 1 399 ? 27.824 -9.783 -76.222 1.00 44.66 399 LYS A C 1
ATOM 2855 O O . LYS A 1 399 ? 28.589 -9.704 -77.186 1.00 44.66 399 LYS A O 1
ATOM 2860 N N . LEU A 1 400 ? 28.150 -10.428 -75.100 1.00 41.91 400 LEU A N 1
ATOM 2861 C CA . LEU A 1 400 ? 29.460 -11.035 -74.837 1.00 41.91 400 LEU A CA 1
ATOM 2862 C C . LEU A 1 400 ? 29.803 -12.154 -75.839 1.00 41.91 400 LEU A C 1
ATOM 2864 O O . LEU A 1 400 ? 30.903 -12.203 -76.394 1.00 41.91 400 LEU A O 1
ATOM 2868 N N . LYS A 1 401 ? 28.835 -13.019 -76.169 1.00 47.34 401 LYS A N 1
ATOM 2869 C CA . LYS A 1 401 ? 29.022 -14.098 -77.159 1.00 47.34 401 LYS A CA 1
ATOM 2870 C C . LYS A 1 401 ? 29.270 -13.569 -78.578 1.00 47.34 401 LYS A C 1
ATOM 2872 O O . LYS A 1 401 ? 30.030 -14.174 -79.339 1.00 47.34 401 LYS A O 1
ATOM 2877 N N . ARG A 1 402 ? 28.655 -12.437 -78.949 1.00 47.94 402 ARG A N 1
ATOM 2878 C CA . ARG A 1 402 ? 28.902 -11.757 -80.237 1.00 47.94 402 ARG A CA 1
ATOM 2879 C C . ARG A 1 402 ? 30.295 -11.130 -80.289 1.00 47.94 402 ARG A C 1
ATOM 2881 O O . ARG A 1 402 ? 30.977 -11.286 -81.301 1.00 47.94 402 ARG A O 1
ATOM 2888 N N . LEU A 1 403 ? 30.737 -10.509 -79.197 1.00 43.34 403 LEU A N 1
ATOM 2889 C CA . LEU A 1 403 ? 32.084 -9.943 -79.072 1.00 43.34 403 LEU A CA 1
ATOM 2890 C C . LEU A 1 403 ? 33.174 -11.020 -79.188 1.00 43.34 403 LEU A C 1
ATOM 2892 O O . LEU A 1 403 ? 34.081 -10.865 -80.003 1.00 43.34 403 LEU A O 1
ATOM 2896 N N . ARG A 1 404 ? 33.025 -12.171 -78.510 1.00 44.66 404 ARG A N 1
ATOM 2897 C CA . ARG A 1 404 ? 33.964 -13.311 -78.635 1.00 44.66 404 ARG A CA 1
ATOM 2898 C C . ARG A 1 404 ? 34.134 -13.791 -80.084 1.00 44.66 404 ARG A C 1
ATOM 2900 O O . ARG A 1 404 ? 35.248 -14.056 -80.538 1.00 44.66 404 ARG A O 1
ATOM 2907 N N . ARG A 1 405 ? 33.039 -13.881 -80.849 1.00 49.34 405 ARG A N 1
ATOM 2908 C CA . ARG A 1 405 ? 33.085 -14.297 -82.267 1.00 49.34 405 ARG A CA 1
ATOM 2909 C C . ARG A 1 405 ? 33.786 -13.268 -83.153 1.00 49.34 405 ARG A C 1
ATOM 2911 O O . ARG A 1 405 ? 34.545 -13.656 -84.041 1.00 49.34 405 ARG A O 1
ATOM 2918 N N . LYS A 1 406 ? 33.563 -11.977 -82.894 1.00 46.09 406 LYS A N 1
ATOM 2919 C CA . LYS A 1 406 ? 34.211 -10.883 -83.624 1.00 46.09 406 LYS A CA 1
ATOM 2920 C C . LYS A 1 406 ? 35.725 -10.879 -83.384 1.00 46.09 406 LYS A C 1
ATOM 2922 O O . LYS A 1 406 ? 36.484 -10.912 -84.349 1.00 46.09 406 LYS A O 1
ATOM 2927 N N . LEU A 1 407 ? 36.138 -11.038 -82.126 1.00 41.44 407 LEU A N 1
ATOM 2928 C CA . LEU A 1 407 ? 37.544 -11.145 -81.726 1.00 41.44 407 LEU A CA 1
ATOM 2929 C C . LEU A 1 407 ? 38.252 -12.339 -82.396 1.00 41.44 407 LEU A C 1
ATOM 2931 O O . LEU A 1 407 ? 39.370 -12.232 -82.894 1.00 41.44 407 LEU A O 1
ATOM 2935 N N . THR A 1 408 ? 37.570 -13.484 -82.492 1.00 45.50 408 THR A N 1
ATOM 2936 C CA . THR A 1 408 ? 38.120 -14.690 -83.140 1.00 45.50 408 THR A CA 1
ATOM 2937 C C . THR A 1 408 ? 38.322 -14.492 -84.652 1.00 45.50 408 THR A C 1
ATOM 2939 O O . THR A 1 408 ? 39.309 -14.960 -85.230 1.00 45.50 408 THR A O 1
ATOM 2942 N N . SER A 1 409 ? 37.404 -13.773 -85.307 1.00 47.81 409 SER A N 1
ATOM 2943 C CA . SER A 1 409 ? 37.505 -13.409 -86.727 1.00 47.81 409 SER A CA 1
ATOM 2944 C C . SER A 1 409 ? 38.657 -12.431 -86.986 1.00 47.81 409 SER A C 1
ATOM 2946 O O . SER A 1 409 ? 39.430 -12.595 -87.937 1.00 47.81 409 SER A O 1
ATOM 2948 N N . GLU A 1 410 ? 38.817 -11.442 -86.112 1.00 44.59 410 GLU A N 1
ATOM 2949 C CA . GLU A 1 410 ? 39.891 -10.450 -86.190 1.00 44.59 410 GLU A CA 1
ATOM 2950 C C . GLU A 1 410 ? 41.265 -11.104 -85.956 1.00 44.59 410 GLU A C 1
ATOM 2952 O O . GLU A 1 410 ? 42.164 -10.928 -86.782 1.00 44.59 410 GLU A O 1
ATOM 2957 N N . LYS A 1 411 ? 41.391 -12.021 -84.981 1.00 43.53 411 LYS A N 1
ATOM 2958 C CA . LYS A 1 411 ? 42.600 -12.845 -84.758 1.00 43.53 411 LYS A CA 1
ATOM 2959 C C . LYS A 1 411 ? 43.006 -13.645 -86.002 1.00 43.53 411 LYS A C 1
ATOM 2961 O O . LYS A 1 411 ? 44.182 -13.704 -86.367 1.00 43.53 411 LYS A O 1
ATOM 2966 N N . LYS A 1 412 ? 42.043 -14.235 -86.719 1.00 51.25 412 LYS A N 1
ATOM 2967 C CA . LYS A 1 412 ? 42.313 -14.987 -87.961 1.00 51.25 412 LYS A CA 1
ATOM 2968 C C . LYS A 1 412 ? 42.803 -14.078 -89.095 1.00 51.25 412 LYS A C 1
ATOM 2970 O O . LYS A 1 412 ? 43.638 -14.491 -89.904 1.00 51.25 412 LYS A O 1
ATOM 2975 N N . THR A 1 413 ? 42.312 -12.843 -89.138 1.00 48.91 413 THR A N 1
ATOM 2976 C CA . THR A 1 413 ? 42.723 -11.819 -90.110 1.00 48.91 413 THR A CA 1
ATOM 2977 C C . THR A 1 413 ? 44.131 -11.305 -89.796 1.00 48.91 413 THR A C 1
ATOM 2979 O O . THR A 1 413 ? 44.974 -11.228 -90.693 1.00 48.91 413 THR A O 1
ATOM 2982 N N . PHE A 1 414 ? 44.438 -11.105 -88.514 1.00 44.38 414 PHE A N 1
ATOM 2983 C CA . PHE A 1 414 ? 45.765 -10.752 -88.013 1.00 44.38 414 PHE A CA 1
ATOM 2984 C C . PHE A 1 414 ? 46.829 -11.811 -88.344 1.00 44.38 414 PHE A C 1
ATOM 2986 O O . PHE A 1 414 ? 47.879 -11.484 -88.901 1.00 44.38 414 PHE A O 1
ATOM 2993 N N . LEU A 1 415 ? 46.555 -13.103 -88.110 1.00 45.19 415 LEU A N 1
ATOM 2994 C CA . LEU A 1 415 ? 47.504 -14.173 -88.460 1.00 45.19 415 LEU A CA 1
ATOM 2995 C C . LEU A 1 415 ? 47.819 -14.215 -89.965 1.00 45.19 415 LEU A C 1
ATOM 2997 O O . LEU A 1 415 ? 48.956 -14.495 -90.358 1.00 45.19 415 LEU A O 1
ATOM 3001 N N . ARG A 1 416 ? 46.834 -13.909 -90.819 1.00 54.38 416 ARG A N 1
ATOM 3002 C CA . ARG A 1 416 ? 47.038 -13.809 -92.273 1.00 54.38 416 ARG A CA 1
ATOM 3003 C C . ARG A 1 416 ? 47.919 -12.610 -92.634 1.00 54.38 416 ARG A C 1
ATOM 3005 O O . ARG A 1 416 ? 48.843 -12.771 -93.433 1.00 54.38 416 ARG A O 1
ATOM 3012 N N . ALA A 1 417 ? 47.697 -11.455 -92.005 1.00 46.47 417 ALA A N 1
ATOM 3013 C CA . ALA A 1 417 ? 48.519 -10.260 -92.190 1.00 46.47 417 ALA A CA 1
ATOM 3014 C C . ALA A 1 417 ? 49.971 -10.474 -91.717 1.00 46.47 417 ALA A C 1
ATOM 3016 O O . ALA A 1 417 ? 50.909 -10.171 -92.455 1.00 46.47 417 ALA A O 1
ATOM 3017 N N . LYS A 1 418 ? 50.172 -11.109 -90.554 1.00 44.91 418 LYS A N 1
ATOM 3018 C CA . LYS A 1 418 ? 51.496 -11.478 -90.020 1.00 44.91 418 LYS A CA 1
ATOM 3019 C C . LYS A 1 418 ? 52.252 -12.424 -90.958 1.00 44.91 418 LYS A C 1
ATOM 3021 O O . LYS A 1 418 ? 53.440 -12.227 -91.219 1.00 44.91 418 LYS A O 1
ATOM 3026 N N . LYS A 1 419 ? 51.569 -13.426 -91.526 1.00 53.56 419 LYS A N 1
ATOM 3027 C CA . LYS A 1 419 ? 52.166 -14.354 -92.504 1.00 53.56 419 LYS A CA 1
ATOM 3028 C C . LYS A 1 419 ? 52.562 -13.639 -93.803 1.00 53.56 419 LYS A C 1
ATOM 3030 O O . LYS A 1 419 ? 53.627 -13.922 -94.349 1.00 53.56 419 LYS A O 1
ATOM 3035 N N . ALA A 1 420 ? 51.754 -12.685 -94.268 1.00 51.97 420 ALA A N 1
ATOM 3036 C CA . ALA A 1 420 ? 52.068 -11.865 -95.439 1.00 51.97 420 ALA A CA 1
ATOM 3037 C C . ALA A 1 420 ? 53.255 -10.916 -95.189 1.00 51.97 420 ALA A C 1
ATOM 3039 O O . ALA A 1 420 ? 54.150 -10.819 -96.030 1.00 51.97 420 ALA A O 1
ATOM 3040 N N . ALA A 1 421 ? 53.314 -10.282 -94.016 1.00 45.47 421 ALA A N 1
ATOM 3041 C CA . ALA A 1 421 ? 54.426 -9.425 -93.612 1.00 45.47 421 ALA A CA 1
ATOM 3042 C C . ALA A 1 421 ? 55.746 -10.208 -93.520 1.00 45.47 421 ALA A C 1
ATOM 3044 O O . ALA A 1 421 ? 56.752 -9.776 -94.078 1.00 45.47 421 ALA A O 1
ATOM 3045 N N . ARG A 1 422 ? 55.730 -11.411 -92.924 1.00 47.22 422 ARG A N 1
ATOM 3046 C CA . ARG A 1 422 ? 56.909 -12.294 -92.840 1.00 47.22 422 ARG A CA 1
ATOM 3047 C C . ARG A 1 422 ? 57.406 -12.738 -94.221 1.00 47.22 422 ARG A C 1
ATOM 3049 O O . ARG A 1 422 ? 58.610 -12.759 -94.457 1.00 47.22 422 ARG A O 1
ATOM 3056 N N . LYS A 1 423 ? 56.489 -13.029 -95.153 1.00 55.03 423 LYS A N 1
ATOM 3057 C CA . LYS A 1 423 ? 56.824 -13.399 -96.540 1.00 55.03 423 LYS A CA 1
ATOM 3058 C C . LYS A 1 423 ? 57.429 -12.226 -97.323 1.00 55.03 423 LYS A C 1
ATOM 3060 O O . LYS A 1 423 ? 58.354 -12.425 -98.104 1.00 55.03 423 LYS A O 1
ATOM 3065 N N . ASN A 1 424 ? 56.943 -11.007 -97.091 1.00 49.44 424 ASN A N 1
ATOM 3066 C CA . ASN A 1 424 ? 57.518 -9.798 -97.684 1.00 49.44 424 ASN A CA 1
ATOM 3067 C C . ASN A 1 424 ? 58.890 -9.462 -97.085 1.00 49.44 424 ASN A C 1
ATOM 3069 O O . ASN A 1 424 ? 59.791 -9.099 -97.832 1.00 49.44 424 ASN A O 1
ATOM 3073 N N . LEU A 1 425 ? 59.075 -9.651 -95.776 1.00 44.22 425 LEU A N 1
ATOM 3074 C CA . LEU A 1 425 ? 60.362 -9.451 -95.110 1.00 44.22 425 LEU A CA 1
ATOM 3075 C C . LEU A 1 425 ? 61.426 -10.438 -95.623 1.00 44.22 425 LEU A C 1
ATOM 3077 O O . LEU A 1 425 ? 62.530 -10.020 -95.946 1.00 44.22 425 LEU A O 1
ATOM 3081 N N . GLN A 1 426 ? 61.079 -11.718 -95.804 1.00 49.75 426 GLN A N 1
ATOM 3082 C CA . GLN A 1 426 ? 61.978 -12.704 -96.425 1.00 49.75 426 GLN A CA 1
ATOM 3083 C C . GLN A 1 426 ? 62.330 -12.360 -97.880 1.00 49.75 426 GLN A C 1
ATOM 3085 O O . GLN A 1 426 ? 63.469 -12.552 -98.291 1.00 49.75 426 GLN A O 1
ATOM 3090 N N . LYS A 1 427 ? 61.383 -11.807 -98.651 1.00 50.72 427 LYS A N 1
ATOM 3091 C CA . LYS A 1 427 ? 61.643 -11.319 -100.016 1.00 50.72 427 LYS A CA 1
ATOM 3092 C C . LYS A 1 427 ? 62.611 -10.137 -100.051 1.00 50.72 427 LYS A C 1
ATOM 3094 O O . LYS A 1 427 ? 63.391 -10.039 -100.987 1.00 50.72 427 LYS A O 1
ATOM 3099 N N . VAL A 1 428 ? 62.540 -9.249 -99.061 1.00 46.41 428 VAL A N 1
ATOM 3100 C CA . VAL A 1 428 ? 63.465 -8.116 -98.938 1.00 46.41 428 VAL A CA 1
ATOM 3101 C C . VAL A 1 428 ? 64.850 -8.611 -98.526 1.00 46.41 428 VAL A C 1
ATOM 3103 O O . VAL A 1 428 ? 65.828 -8.204 -99.134 1.00 46.41 428 VAL A O 1
ATOM 3106 N N . ILE A 1 429 ? 64.943 -9.542 -97.572 1.00 44.28 429 ILE A N 1
ATOM 3107 C CA . ILE A 1 429 ? 66.225 -10.120 -97.134 1.00 44.28 429 ILE A CA 1
ATOM 3108 C C . ILE A 1 429 ? 66.931 -10.863 -98.286 1.00 44.28 429 ILE A C 1
ATOM 3110 O O . ILE A 1 429 ? 68.126 -10.679 -98.470 1.00 44.28 429 ILE A O 1
ATOM 3114 N N . GLY A 1 430 ? 66.201 -11.609 -99.125 1.00 45.94 430 GLY A N 1
ATOM 3115 C CA . GLY A 1 430 ? 66.759 -12.286 -100.309 1.00 45.94 430 GLY A CA 1
ATOM 3116 C C . GLY A 1 430 ? 67.087 -11.384 -101.510 1.00 45.94 430 GLY A C 1
ATOM 3117 O O . GLY A 1 430 ? 67.489 -11.896 -102.543 1.00 45.94 430 GLY A O 1
ATOM 3118 N N . GLN A 1 431 ? 66.868 -10.067 -101.416 1.00 46.84 431 GLN A N 1
ATOM 3119 C CA . GLN A 1 431 ? 67.369 -9.081 -102.389 1.00 46.84 431 GLN A CA 1
ATOM 3120 C C . GLN A 1 431 ? 68.648 -8.378 -101.904 1.00 46.84 431 GLN A C 1
ATOM 3122 O O . GLN A 1 431 ? 69.231 -7.600 -102.655 1.00 46.84 431 GLN A O 1
ATOM 3127 N N . PHE A 1 432 ? 69.051 -8.619 -100.651 1.00 42.28 432 PHE A N 1
ATOM 3128 C CA . PHE A 1 432 ? 70.266 -8.082 -100.029 1.00 42.28 432 PHE A CA 1
ATOM 3129 C C . PHE A 1 432 ? 71.360 -9.148 -99.807 1.00 42.28 432 PHE A C 1
ATOM 3131 O O . PHE A 1 432 ? 72.456 -8.782 -99.391 1.00 42.28 432 PHE A O 1
ATOM 3138 N N . ALA A 1 433 ? 71.070 -10.425 -100.087 1.00 44.44 433 ALA A N 1
ATOM 3139 C CA . ALA A 1 433 ? 72.021 -11.534 -100.222 1.00 44.44 433 ALA A CA 1
ATOM 3140 C C . ALA A 1 433 ? 72.088 -11.938 -101.697 1.00 44.44 433 ALA A C 1
ATOM 3142 O O . ALA A 1 433 ? 73.192 -12.306 -102.151 1.00 44.44 433 ALA A O 1
#

Sequence (433 aa):
TLKSGISPSARVQLDLTITNNSGTQLDIDLFHLADFDLQPFISNDSATLANANDYIQVTTAGNENTAEYRAPGATAFLVRPFGSTDLGSVLSDALPTDFDNTGLPFGPGDFTGGFQFTRSIANGDSTTVSVILAVNETANSLVEACILPDLSCSVLSETDCTTATGVYFPDATCVDSDSDGRADIADNCPADPNKVDPDVCGCGVADTDTDSDGTLDCNDPCLADPNKVDPGVCGCGVADTDTDGDGVFICNDGCPDDANKAAPGVCGCGVADLDSDGDGSLDCNDECPLDAAKLAAGSCGCGVGDVDANSNGALDCLFNEELKARLNSALALLNSVKFPNNTKKLKAQRKIVSSLLVLSTDTTSYFETNANSFSLIESVANGGGISEPQSELGKAQKKLKRLRRKLTSEKKTFLRAKKAARKNLQKVIGQFA

pLDDT: mean 76.58, std 21.42, range [30.77, 97.44]

Foldseek 3Di:
DDDDPDDDKDKDKDKDKDWAAPQFKDKDKDKDKDFDDQDPDFFFKWWAAPDPQFWIKIDGPPDPKIKIKGWPQFPHKDKDADDPPAPVNVVPDPDDDDHDNDQPRDHSGGTMMMTMHIDIAGNRGMDMIMIMMMMPDDRQDPAKWWQAPVQAIDRDDPVVSVVSVTDIDRHHHQDQQCPLRHRPVQAPQSNASVGSAQDPLGHPDDQDQQCPLPHGPSQAPQSNASVDSDLPPLGHPDDQDQQCCLPHGPSQACASNANVGSHQPPLGGPDDQDQQCPLPHGPSQAQASNASVGRHLPPQGGPDDQDPPVPPPHGPSRVPVVLVVVVVVVVVVVVPDDDPDDPPVVVVVVVVVVVVVVVSVVVVVCVVVCVVVVVVVVVVVPDDDDDDDPPVVVVVVVVVVVVVVVVVVVVVVVVVVVVVVVVVVVVVVVVVD